Protein AF-A0A9E1H6M5-F1 (afdb_monomer_lite)

Foldseek 3Di:
DVVLVVVLVVVLVVLVVLCVVCVVVLVVLLCCLVVLLVVLLVVLCVLQQDDAFEEEEEDDPPCPPVVVVVVVVCVDPLNVLQHDYDYDHPVVRVVCVVVVVGQKYWYDDPCNVVCVVVVHDDDTDMDGDPDRDLSSQLVVLLVVLVVLLVVLLVVLLVVQVVVCVVVVDPDDSVNSNCVSSVVSVVCVVCLVLLADEDADALQPPDDSVLLSLLLSLLLSLLLCLLSLLVLLADDDPVVVVVCVVVVCALLSSLVSQLVSQLVVSLVSSVVSLVVVQVVCVVVVPVRFDDDPLLNVLSSLLSSLSSLLSLLQSLLLNHSVSSSLSSVLLSLLLSLLQCSSPRLLQADPVSSVVNCPRPVNLSSVSSSCSTPPPDDPVSSVVSVVSSVVSSVNSSVSNVVVVVVVVVVVVVPPDDDDDDDDDDDDVVVVVVVVVVVVVCVVPVSNVSNVVSVVVVVVRVVSGDRQGSQAQEEEEEDDPDPLSVQLVVLLCPDDGSHHYDYDPDPVVNQSCQNSNVHLWYKYADPCLNVCLVVVNSRNGMYIYHYSSRSSSSSVSSSSSSSSSSSSSVVVD

Secondary structure (DSSP, 8-state):
-HHHHHHHHHHHHHHHHHHHHHHHHHHHHHHHHHHHHHHHHHHHHHHT-PPPEEEEEE--TT-HHHHHHHHHHHTSHHHHTTEEEEE--HHHHHHHHHHTS-SEEEEPPTTHHHHHHTT--PPPEEE--TT--HHHHHHHHHHHHHHHHHHHHHHHHHHHHHHHHHTT-SS-HHHHHHHHHHHHHHHHHHGGGGEEEEE--TTTT--HHHHHHHHHHHHHHHHHGGGGGGGG----HHHHHHHHHTT--HHHHHHHHHHHHHHHHHHHHHHHHHHHHHHHHHTT-TT----STHHHHHHHHHHHHHHHHHHHHHHH-SHHHHHHHHHHHHHHHHHHTTTTTTGGGS-HHHHHHHTTSHHHHHHHHHHHHHHT---HHHHHHHHHHHHHHHHHHHHHHHHHHHHHHHHHHHTT-----------TTHHHHHHHHHHHHHHHSHHHHHHHHHHHHHHHHHTT--PPPTT--EEEEE---SHHHHHHHHHHHHS--SSEEEEES-HHHHHHHHHTTSSSEEEEE-TTHHHHHHTT--TT-EEEEE-TT--SHHHHHHHHHHHHHHHHHHHH-

Radius of gyration: 33.72 Å; chains: 1; bounding box: 89×53×101 Å

Structure (mmCIF, N/CA/C/O backbone):
data_AF-A0A9E1H6M5-F1
#
_entry.id   AF-A0A9E1H6M5-F1
#
loop_
_atom_site.group_PDB
_atom_site.id
_atom_site.type_symbol
_atom_site.label_atom_id
_atom_site.label_alt_id
_atom_site.label_comp_id
_atom_site.label_asym_id
_atom_site.label_entity_id
_atom_site.label_seq_id
_atom_site.pdbx_PDB_ins_code
_atom_site.Cartn_x
_atom_site.Cartn_y
_atom_site.Cartn_z
_atom_site.occupancy
_atom_site.B_iso_or_equiv
_atom_site.auth_seq_id
_atom_site.auth_comp_id
_atom_site.auth_asym_id
_atom_site.auth_atom_id
_atom_site.pdbx_PDB_model_num
ATOM 1 N N . MET A 1 1 ? -10.851 9.574 50.448 1.00 60.56 1 MET A N 1
ATOM 2 C CA . MET A 1 1 ? -9.852 8.697 49.785 1.00 60.56 1 MET A CA 1
ATOM 3 C C . MET A 1 1 ? -10.105 7.199 49.999 1.00 60.56 1 MET A C 1
ATOM 5 O O . MET A 1 1 ? -10.177 6.474 49.017 1.00 60.56 1 MET A O 1
ATOM 9 N N . ARG A 1 2 ? -10.326 6.718 51.238 1.00 72.69 2 ARG A N 1
ATOM 10 C CA . ARG A 1 2 ? -10.540 5.278 51.533 1.00 72.69 2 ARG A CA 1
ATOM 11 C C . ARG A 1 2 ? -11.713 4.624 50.778 1.00 72.69 2 ARG A C 1
ATOM 13 O O . ARG A 1 2 ? -11.566 3.509 50.296 1.00 72.69 2 ARG A O 1
ATOM 20 N N . PHE A 1 3 ? -12.852 5.309 50.634 1.00 72.62 3 PHE A N 1
ATOM 21 C CA . PHE A 1 3 ? -14.009 4.775 49.893 1.00 72.62 3 PHE A CA 1
ATOM 22 C C . PHE A 1 3 ? -13.769 4.666 48.382 1.00 72.62 3 PHE A C 1
ATOM 24 O O . PHE A 1 3 ? -14.147 3.664 47.788 1.00 72.62 3 PHE A O 1
ATOM 31 N N . PHE A 1 4 ? -13.083 5.641 47.780 1.00 71.31 4 PHE A N 1
ATOM 32 C CA . PHE A 1 4 ? -12.702 5.608 46.363 1.00 71.31 4 PHE A CA 1
ATOM 33 C C . PHE A 1 4 ? -11.785 4.415 46.055 1.00 71.31 4 PHE A C 1
ATOM 35 O O . PHE A 1 4 ? -12.066 3.648 45.143 1.00 71.31 4 PHE A O 1
ATOM 42 N N . LEU A 1 5 ? -10.751 4.196 46.878 1.00 73.00 5 LEU A N 1
ATOM 43 C CA . LEU A 1 5 ? -9.842 3.049 46.738 1.00 73.00 5 LEU A CA 1
ATOM 44 C C . LEU A 1 5 ? -10.560 1.705 46.940 1.00 73.00 5 LEU A C 1
ATOM 46 O O . LEU A 1 5 ? -10.288 0.742 46.226 1.00 73.00 5 LEU A O 1
ATOM 50 N N . ARG A 1 6 ? -11.516 1.632 47.877 1.00 78.69 6 ARG A N 1
ATOM 51 C CA . ARG A 1 6 ? -12.353 0.434 48.067 1.00 78.69 6 ARG A CA 1
ATOM 52 C C . ARG A 1 6 ? -13.262 0.174 46.868 1.00 78.69 6 ARG A C 1
ATOM 54 O O . ARG A 1 6 ? -13.370 -0.971 46.445 1.00 78.69 6 ARG A O 1
ATOM 61 N N . TYR A 1 7 ? -13.887 1.211 46.315 1.00 77.31 7 TYR A N 1
ATOM 62 C CA . TYR A 1 7 ? -14.726 1.089 45.124 1.00 77.31 7 TYR A CA 1
ATOM 63 C C . TYR A 1 7 ? -13.909 0.640 43.906 1.00 77.31 7 TYR A C 1
ATOM 65 O O . TYR A 1 7 ? -14.290 -0.318 43.239 1.00 77.31 7 TYR A O 1
ATOM 73 N N . LEU A 1 8 ? -12.732 1.239 43.696 1.00 77.69 8 LEU A N 1
ATOM 74 C CA . LEU A 1 8 ? -11.779 0.832 42.662 1.00 77.69 8 LEU A CA 1
ATOM 75 C C . LEU A 1 8 ? -11.364 -0.640 42.816 1.00 77.69 8 LEU A C 1
ATOM 77 O O . LEU A 1 8 ? -11.369 -1.385 41.843 1.00 77.69 8 LEU A O 1
ATOM 81 N N . SER A 1 9 ? -11.060 -1.091 44.038 1.00 75.94 9 SER A N 1
ATOM 82 C CA . SER A 1 9 ? -10.726 -2.497 44.306 1.00 75.94 9 SER A CA 1
ATOM 83 C C . SER A 1 9 ? -11.896 -3.446 44.009 1.00 75.94 9 SER A C 1
ATOM 85 O O . SER A 1 9 ? -11.689 -4.532 43.468 1.00 75.94 9 SER A O 1
ATOM 87 N N . LEU A 1 10 ? -13.133 -3.046 44.324 1.00 80.81 10 LEU A N 1
ATOM 88 C CA . LEU A 1 10 ? -14.331 -3.841 44.038 1.00 80.81 10 LEU A CA 1
ATOM 89 C C . LEU A 1 10 ? -14.599 -3.962 42.536 1.00 80.81 10 LEU A C 1
ATOM 91 O O . LEU A 1 10 ? -14.843 -5.069 42.054 1.00 80.81 10 LEU A O 1
ATOM 95 N N . GLU A 1 11 ? -14.542 -2.857 41.792 1.00 79.25 11 GLU A N 1
ATOM 96 C CA . GLU A 1 11 ? -14.683 -2.907 40.335 1.00 79.25 11 GLU A CA 1
ATOM 97 C C . GLU A 1 11 ? -13.509 -3.637 39.671 1.00 79.25 11 GLU A C 1
ATOM 99 O O . GLU A 1 11 ? -13.732 -4.436 38.764 1.00 79.25 11 GLU A O 1
ATOM 104 N N . GLY A 1 12 ? -12.286 -3.487 40.186 1.00 75.94 12 GLY A N 1
ATOM 105 C CA . GLY A 1 12 ? -11.119 -4.251 39.743 1.00 75.94 12 GLY A CA 1
ATOM 106 C C . GLY A 1 12 ? -11.294 -5.763 39.918 1.00 75.94 12 GLY A C 1
ATOM 107 O O . GLY A 1 12 ? -11.023 -6.529 38.995 1.00 75.94 12 GLY A O 1
ATOM 108 N N . LYS A 1 13 ? -11.840 -6.216 41.056 1.00 81.38 13 LYS A N 1
ATOM 109 C CA . LYS A 1 13 ? -12.172 -7.639 41.266 1.00 81.38 13 LYS A CA 1
ATOM 110 C C . LYS A 1 13 ? -13.227 -8.136 40.278 1.00 81.38 13 LYS A C 1
ATOM 112 O O . LYS A 1 13 ? -13.085 -9.233 39.739 1.00 81.38 13 LYS A O 1
ATOM 117 N N . LYS A 1 14 ? -14.270 -7.340 40.015 1.00 78.94 14 LYS A N 1
ATOM 118 C CA . LYS A 1 14 ? -15.280 -7.668 38.993 1.00 78.94 14 LYS A CA 1
ATOM 119 C C . LYS A 1 14 ? -14.649 -7.766 37.603 1.00 78.94 14 LYS A C 1
ATOM 121 O O . LYS A 1 14 ? -14.953 -8.714 36.884 1.00 78.94 14 LYS A O 1
ATOM 126 N N . SER A 1 15 ? -13.742 -6.844 37.274 1.00 78.00 15 SER A N 1
ATOM 127 C CA . SER A 1 15 ? -12.991 -6.840 36.018 1.00 78.00 15 SER A CA 1
ATOM 128 C C . SER A 1 15 ? -12.157 -8.099 35.842 1.00 78.00 15 SER A C 1
ATOM 130 O O . SER A 1 15 ? -12.244 -8.743 34.803 1.00 78.00 15 SER A O 1
ATOM 132 N N . LEU A 1 16 ? -11.451 -8.541 36.885 1.00 77.75 16 LEU A N 1
ATOM 133 C CA . LEU A 1 16 ? -10.647 -9.763 36.837 1.00 77.75 16 LEU A CA 1
ATOM 134 C C . LEU A 1 16 ? -11.504 -11.020 36.596 1.00 77.75 16 LEU A C 1
ATOM 136 O O . LEU A 1 16 ? -11.153 -11.885 35.793 1.00 77.75 16 LEU A O 1
ATOM 140 N N . ILE A 1 17 ? -12.660 -11.115 37.261 1.00 80.12 17 ILE A N 1
ATOM 141 C CA . ILE A 1 17 ? -13.601 -12.232 37.074 1.00 80.12 17 ILE A CA 1
ATOM 142 C C . ILE A 1 17 ? -14.185 -12.213 35.655 1.00 80.12 17 ILE A C 1
ATOM 144 O O . ILE A 1 17 ? -14.297 -13.263 35.018 1.00 80.12 17 ILE A O 1
ATOM 148 N N . ALA A 1 18 ? -14.555 -11.032 35.156 1.00 74.69 18 ALA A N 1
ATOM 149 C CA . ALA A 1 18 ? -15.047 -10.854 33.795 1.00 74.69 18 ALA A CA 1
ATOM 150 C C . ALA A 1 18 ? -13.973 -11.205 32.753 1.00 74.69 18 ALA A C 1
ATOM 152 O O . ALA A 1 18 ? -14.265 -11.962 31.829 1.00 74.69 18 ALA A O 1
ATOM 153 N N . ALA A 1 19 ? -12.731 -10.753 32.941 1.00 70.38 19 ALA A N 1
ATOM 154 C CA . ALA A 1 19 ? -11.597 -11.068 32.075 1.00 70.38 19 ALA A CA 1
ATOM 155 C C . ALA A 1 19 ? -11.362 -12.582 31.987 1.00 70.38 19 ALA A C 1
ATOM 157 O O . ALA A 1 19 ? -11.273 -13.126 30.888 1.00 70.38 19 ALA A O 1
ATOM 158 N N . ARG A 1 20 ? -11.393 -13.295 33.124 1.00 77.25 20 ARG A N 1
ATOM 159 C CA . ARG A 1 20 ? -11.289 -14.764 33.147 1.00 77.25 20 ARG A CA 1
ATOM 160 C C . ARG A 1 20 ? -12.402 -15.437 32.338 1.00 77.25 20 ARG A C 1
ATOM 162 O O . ARG A 1 20 ? -12.125 -16.347 31.564 1.00 77.25 20 ARG A O 1
ATOM 169 N N . LYS A 1 21 ? -13.655 -14.993 32.491 1.00 76.38 21 LYS A N 1
ATOM 170 C CA . LYS A 1 21 ? -14.800 -15.527 31.724 1.00 76.38 21 LYS A CA 1
ATOM 171 C C . LYS A 1 21 ? -14.740 -15.169 30.237 1.00 76.38 21 LYS A C 1
ATOM 173 O O . LYS A 1 21 ? -15.342 -15.858 29.421 1.00 76.38 21 LYS A O 1
ATOM 178 N N . SER A 1 22 ? -14.031 -14.098 29.893 1.00 73.62 22 SER A N 1
ATOM 179 C CA . SER A 1 22 ? -13.910 -13.588 28.530 1.00 73.62 22 SER A CA 1
ATOM 180 C C . SER A 1 22 ? -12.664 -14.078 27.789 1.00 73.62 22 SER A C 1
ATOM 182 O O . SER A 1 22 ? -12.516 -13.750 26.615 1.00 73.62 22 SER A O 1
ATOM 184 N N . MET A 1 23 ? -11.792 -14.881 28.417 1.00 73.88 23 MET A N 1
ATOM 185 C CA . MET A 1 23 ? -10.563 -15.373 27.776 1.00 73.88 23 MET A CA 1
ATOM 186 C C . MET A 1 23 ? -10.833 -16.160 26.491 1.00 73.88 23 MET A C 1
ATOM 188 O O . MET A 1 23 ? -10.156 -15.938 25.496 1.00 73.88 23 MET A O 1
ATOM 192 N N . VAL A 1 24 ? -11.857 -17.019 26.471 1.00 74.75 24 VAL A N 1
ATOM 193 C CA . VAL A 1 24 ? -12.219 -17.772 25.255 1.00 74.75 24 VAL A CA 1
ATOM 194 C C . VAL A 1 24 ? -12.624 -16.819 24.127 1.00 74.75 24 VAL A C 1
ATOM 196 O O . VAL A 1 24 ? -12.161 -16.964 23.002 1.00 74.75 24 VAL A O 1
ATOM 199 N N . LYS A 1 25 ? -13.429 -15.792 24.436 1.00 74.69 25 LYS A N 1
ATOM 200 C CA . LYS A 1 25 ? -13.833 -14.771 23.456 1.00 74.69 25 LYS A CA 1
ATOM 201 C C . LYS A 1 25 ? -12.631 -13.989 22.936 1.00 74.69 25 LYS A C 1
ATOM 203 O O . LYS A 1 25 ? -12.571 -13.696 21.752 1.00 74.69 25 LYS A O 1
ATOM 208 N N . PHE A 1 26 ? -11.680 -13.679 23.815 1.00 75.50 26 PHE A N 1
ATOM 209 C CA . PHE A 1 26 ? -10.448 -12.987 23.458 1.00 75.50 26 PHE A CA 1
ATOM 210 C C . PHE A 1 26 ? -9.579 -13.814 22.502 1.00 75.50 26 PHE A C 1
ATOM 212 O O . PHE A 1 26 ? -9.146 -13.282 21.488 1.00 75.50 26 PHE A O 1
ATOM 219 N N . ILE A 1 27 ? -9.384 -15.111 22.771 1.00 78.75 27 ILE A N 1
ATOM 220 C CA . ILE A 1 27 ? -8.611 -16.002 21.889 1.00 78.75 27 ILE A CA 1
ATOM 221 C C . ILE A 1 27 ? -9.279 -16.116 20.514 1.00 78.75 27 ILE A C 1
ATOM 223 O O . ILE A 1 27 ? -8.610 -15.957 19.499 1.00 78.75 27 ILE A O 1
ATOM 227 N N . VAL A 1 28 ? -10.599 -16.329 20.469 1.00 79.38 28 VAL A N 1
ATOM 228 C CA . VAL A 1 28 ? -11.348 -16.404 19.201 1.00 79.38 28 VAL A CA 1
ATOM 229 C C . VAL A 1 28 ? -11.236 -15.095 18.416 1.00 79.38 28 VAL A C 1
ATOM 231 O O . VAL A 1 28 ? -10.998 -15.115 17.215 1.00 79.38 28 VAL A O 1
ATOM 234 N N . MET A 1 29 ? -11.360 -13.953 19.091 1.00 79.56 29 MET A N 1
ATOM 235 C CA . MET A 1 29 ? -11.226 -12.633 18.473 1.00 79.56 29 MET A CA 1
ATOM 236 C C . MET A 1 29 ? -9.814 -12.386 17.932 1.00 79.56 29 MET A C 1
ATOM 238 O O . MET A 1 29 ? -9.673 -11.866 16.831 1.00 79.56 29 MET A O 1
ATOM 242 N N . LEU A 1 30 ? -8.778 -12.796 18.668 1.00 80.06 30 LEU A N 1
ATOM 243 C CA . LEU A 1 30 ? -7.389 -12.701 18.224 1.00 80.06 30 LEU A CA 1
ATOM 244 C C . LEU A 1 30 ? -7.149 -13.565 16.981 1.00 80.06 30 LEU A C 1
ATOM 246 O O . LEU A 1 30 ? -6.558 -13.079 16.024 1.00 80.06 30 LEU A O 1
ATOM 250 N N . LEU A 1 31 ? -7.661 -14.800 16.959 1.00 80.81 31 LEU A N 1
ATOM 251 C CA . LEU A 1 31 ? -7.566 -15.685 15.793 1.00 80.81 31 LEU A CA 1
ATOM 252 C C . LEU A 1 31 ? -8.308 -15.128 14.573 1.00 80.81 31 LEU A C 1
ATOM 254 O O . LEU A 1 31 ? -7.786 -15.210 13.467 1.00 80.81 31 LEU A O 1
ATOM 258 N N . LEU A 1 32 ? -9.491 -14.533 14.761 1.00 80.69 32 LEU A N 1
ATOM 259 C CA . LEU A 1 32 ? -10.241 -13.904 13.669 1.00 80.69 32 LEU A CA 1
ATOM 260 C C . LEU A 1 32 ? -9.513 -12.687 13.095 1.00 80.69 32 LEU A C 1
ATOM 262 O O . LEU A 1 32 ? -9.475 -12.530 11.880 1.00 80.69 32 LEU A O 1
ATOM 266 N N . ILE A 1 33 ? -8.926 -11.842 13.946 1.00 80.88 33 ILE A N 1
ATOM 267 C CA . ILE A 1 33 ? -8.184 -10.659 13.491 1.00 80.88 33 ILE A CA 1
ATOM 268 C C . ILE A 1 33 ? -6.882 -11.080 12.812 1.00 80.88 33 ILE A C 1
ATOM 270 O O . ILE A 1 33 ? -6.609 -10.591 11.725 1.00 80.88 33 ILE A O 1
ATOM 274 N N . ALA A 1 34 ? -6.130 -12.020 13.394 1.00 75.00 34 ALA A N 1
ATOM 275 C CA . ALA A 1 34 ? -4.899 -12.538 12.800 1.00 75.00 34 ALA A CA 1
ATOM 276 C C . ALA A 1 34 ? -5.159 -13.256 11.465 1.00 75.00 34 ALA A C 1
ATOM 278 O O . ALA A 1 34 ? -4.442 -13.035 10.493 1.00 75.00 34 ALA A O 1
ATOM 279 N N . GLY A 1 35 ? -6.206 -14.084 11.399 1.00 75.44 35 GLY A N 1
ATOM 280 C CA . GLY A 1 35 ? -6.628 -14.750 10.167 1.00 75.44 35 GLY A CA 1
ATOM 281 C C . GLY A 1 35 ? -7.135 -13.763 9.117 1.00 75.44 35 GLY A C 1
ATOM 282 O O . GLY A 1 35 ? -6.774 -13.879 7.952 1.00 75.44 35 GLY A O 1
ATOM 283 N N . GLY A 1 36 ? -7.909 -12.754 9.527 1.00 75.56 36 GLY A N 1
ATOM 284 C CA . GLY A 1 36 ? -8.397 -11.694 8.646 1.00 75.56 36 GLY A CA 1
ATOM 285 C C . GLY A 1 36 ? -7.271 -10.823 8.088 1.00 75.56 36 GLY A C 1
ATOM 286 O O . GLY A 1 36 ? -7.230 -10.590 6.886 1.00 75.56 36 GLY A O 1
ATOM 287 N N . SER A 1 37 ? -6.321 -10.395 8.926 1.00 70.31 37 SER A N 1
ATOM 288 C CA . SER A 1 37 ? -5.156 -9.622 8.479 1.00 70.31 37 SER A CA 1
ATOM 289 C C . SER A 1 37 ? -4.251 -10.435 7.561 1.00 70.31 37 SER A C 1
ATOM 291 O O . SER A 1 37 ? -3.757 -9.899 6.577 1.00 70.31 37 SER A O 1
ATOM 293 N N . LEU A 1 38 ? -4.059 -11.729 7.847 1.00 74.06 38 LEU A N 1
ATOM 294 C CA . LEU A 1 38 ? -3.294 -12.617 6.974 1.00 74.06 38 LEU A CA 1
ATOM 295 C C . LEU A 1 38 ? -3.995 -12.782 5.622 1.00 74.06 38 LEU A C 1
ATOM 297 O O . LEU A 1 38 ? -3.350 -12.634 4.595 1.00 74.06 38 LEU A O 1
ATOM 301 N N . ALA A 1 39 ? -5.308 -13.030 5.612 1.00 74.56 39 ALA A N 1
ATOM 302 C CA . ALA A 1 39 ? -6.079 -13.173 4.380 1.00 74.56 39 ALA A CA 1
ATOM 303 C C . ALA A 1 39 ? -6.022 -11.902 3.520 1.00 74.56 39 ALA A C 1
ATOM 305 O O . ALA A 1 39 ? -5.726 -11.987 2.334 1.00 74.56 39 ALA A O 1
ATOM 306 N N . VAL A 1 40 ? -6.231 -10.721 4.116 1.00 70.75 40 VAL A N 1
ATOM 307 C CA . VAL A 1 40 ? -6.118 -9.439 3.399 1.00 70.75 40 VAL A CA 1
ATOM 308 C C . VAL A 1 40 ? -4.689 -9.207 2.910 1.00 70.75 40 VAL A C 1
ATOM 310 O O . VAL A 1 40 ? -4.505 -8.808 1.767 1.00 70.75 40 VAL A O 1
ATOM 313 N N . SER A 1 41 ? -3.674 -9.504 3.726 1.00 66.19 41 SER A N 1
ATOM 314 C CA . SER A 1 41 ? -2.271 -9.387 3.317 1.00 66.19 41 SER A CA 1
ATOM 315 C C . SER A 1 41 ? -1.909 -10.339 2.178 1.00 66.19 41 SER A C 1
ATOM 317 O O . SER A 1 41 ? -1.079 -9.967 1.357 1.00 66.19 41 SER A O 1
ATOM 319 N N . LEU A 1 42 ? -2.490 -11.541 2.123 1.00 68.75 42 LEU A N 1
ATOM 320 C CA . LEU A 1 42 ? -2.283 -12.487 1.024 1.00 68.75 42 LEU A CA 1
ATOM 321 C C . LEU A 1 42 ? -2.977 -12.001 -0.247 1.00 68.75 42 LEU A C 1
ATOM 323 O O . LEU A 1 42 ? -2.323 -11.911 -1.272 1.00 68.75 42 LEU A O 1
ATOM 327 N N . VAL A 1 43 ? -4.241 -11.573 -0.164 1.00 68.88 43 VAL A N 1
ATOM 328 C CA . VAL A 1 43 ? -4.960 -11.008 -1.322 1.00 68.88 43 VAL A CA 1
ATOM 329 C C . VAL A 1 43 ? -4.254 -9.763 -1.862 1.00 68.88 43 VAL A C 1
ATOM 331 O O . VAL A 1 43 ? -4.117 -9.609 -3.067 1.00 68.88 43 VAL A O 1
ATOM 334 N N . MET A 1 44 ? -3.762 -8.886 -0.985 1.00 65.81 44 MET A N 1
ATOM 335 C CA . MET A 1 44 ? -3.010 -7.692 -1.390 1.00 65.81 44 MET A CA 1
ATOM 336 C C . MET A 1 44 ? -1.630 -8.031 -1.953 1.00 65.81 44 MET A C 1
ATOM 338 O O . MET A 1 44 ? -1.133 -7.310 -2.813 1.00 65.81 44 MET A O 1
ATOM 342 N N . ARG A 1 45 ? -1.011 -9.122 -1.488 1.00 62.12 45 ARG A N 1
ATOM 343 C CA . ARG A 1 45 ? 0.234 -9.632 -2.063 1.00 62.12 45 ARG A CA 1
ATOM 344 C C . ARG A 1 45 ? -0.016 -10.201 -3.454 1.00 62.12 45 ARG A C 1
ATOM 346 O O . ARG A 1 45 ? 0.710 -9.840 -4.363 1.00 62.12 45 ARG A O 1
ATOM 353 N N . ASP A 1 46 ? -1.051 -11.012 -3.635 1.00 60.25 46 ASP A N 1
ATOM 354 C CA . ASP A 1 46 ? -1.396 -11.584 -4.940 1.00 60.25 46 ASP A CA 1
ATOM 355 C C . ASP A 1 46 ? -1.830 -10.495 -5.935 1.00 60.25 46 ASP A C 1
ATOM 357 O O . ASP A 1 46 ? -1.496 -10.567 -7.112 1.00 60.25 46 ASP A O 1
ATOM 361 N N . ALA A 1 47 ? -2.495 -9.434 -5.464 1.00 55.59 47 ALA A N 1
ATOM 362 C CA . ALA A 1 47 ? -2.830 -8.266 -6.283 1.00 55.59 47 ALA A CA 1
ATOM 363 C C . ALA A 1 47 ? -1.609 -7.398 -6.657 1.00 55.59 47 ALA A C 1
ATOM 365 O O . ALA A 1 47 ? -1.675 -6.646 -7.625 1.00 55.59 47 ALA A O 1
ATOM 366 N N . GLY A 1 48 ? -0.516 -7.473 -5.888 1.00 50.44 48 GLY A N 1
ATOM 367 C CA . GLY A 1 48 ? 0.691 -6.654 -6.051 1.00 50.44 48 GLY A CA 1
ATOM 368 C C . GLY A 1 48 ? 1.945 -7.428 -6.463 1.00 50.44 48 GLY A C 1
ATOM 369 O O . GLY A 1 48 ? 3.029 -6.854 -6.435 1.00 50.44 48 GLY A O 1
ATOM 370 N N . VAL A 1 49 ? 1.839 -8.717 -6.798 1.00 53.25 49 VAL A N 1
ATOM 371 C CA . VAL A 1 49 ? 2.962 -9.540 -7.267 1.00 53.25 49 VAL A CA 1
ATOM 372 C C . VAL A 1 49 ? 2.670 -9.980 -8.691 1.00 53.25 49 VAL A C 1
ATOM 374 O O . VAL A 1 49 ? 1.799 -10.807 -8.943 1.00 53.25 49 VAL A O 1
ATOM 377 N N . PHE A 1 50 ? 3.435 -9.434 -9.627 1.00 58.75 50 PHE A N 1
ATOM 378 C CA . PHE A 1 50 ? 3.487 -9.951 -10.983 1.00 58.75 50 PHE A CA 1
ATOM 379 C C . PHE A 1 50 ? 4.229 -11.280 -10.965 1.00 58.75 50 PHE A C 1
ATOM 381 O O . PHE A 1 50 ? 5.321 -11.388 -10.405 1.00 58.75 50 PHE A O 1
ATOM 388 N N . GLN A 1 51 ? 3.595 -12.308 -11.519 1.00 64.56 51 GLN A N 1
ATOM 389 C CA . GLN A 1 51 ? 4.231 -13.606 -11.678 1.00 64.56 51 GLN A CA 1
ATOM 390 C C . GLN A 1 51 ? 5.229 -13.489 -12.825 1.00 64.56 51 GLN A C 1
ATOM 392 O O . GLN A 1 51 ? 4.843 -13.169 -13.949 1.00 64.56 51 GLN A O 1
ATOM 397 N N . THR A 1 52 ? 6.506 -13.699 -12.523 1.00 71.94 52 THR A N 1
ATOM 398 C CA . THR A 1 52 ? 7.572 -13.659 -13.522 1.00 71.94 52 THR A CA 1
ATOM 399 C C . THR A 1 52 ? 7.336 -14.732 -14.575 1.00 71.94 52 THR A C 1
ATOM 401 O O . THR A 1 52 ? 7.051 -15.871 -14.216 1.00 71.94 52 THR A O 1
ATOM 404 N N . ALA A 1 53 ? 7.470 -14.369 -15.848 1.00 79.38 53 ALA A N 1
ATOM 405 C CA . ALA A 1 53 ? 7.380 -15.314 -16.951 1.00 79.38 53 ALA A CA 1
ATOM 406 C C . ALA A 1 53 ? 8.592 -16.261 -16.950 1.00 79.38 53 ALA A C 1
ATOM 408 O O . ALA A 1 53 ? 9.731 -15.806 -16.823 1.00 79.38 53 ALA A O 1
ATOM 409 N N . GLU A 1 54 ? 8.369 -17.559 -17.109 1.00 84.62 54 GLU A N 1
ATOM 410 C CA . GLU A 1 54 ? 9.434 -18.552 -17.265 1.00 84.62 54 GLU A CA 1
ATOM 411 C C . GLU A 1 54 ? 9.815 -18.662 -18.740 1.00 84.62 54 GLU A C 1
ATOM 413 O O . GLU A 1 54 ? 8.996 -19.025 -19.582 1.00 84.62 54 GLU A O 1
ATOM 418 N N . ILE A 1 55 ? 11.055 -18.321 -19.081 1.00 85.94 55 ILE A N 1
ATOM 419 C CA . ILE A 1 55 ? 11.474 -18.185 -20.478 1.00 85.94 55 ILE A CA 1
ATOM 420 C C . ILE A 1 55 ? 12.622 -19.130 -20.773 1.00 85.94 55 ILE A C 1
ATOM 422 O O . ILE A 1 55 ? 13.687 -19.047 -20.159 1.00 85.94 55 ILE A O 1
ATOM 426 N N . GLY A 1 56 ? 12.409 -20.006 -21.751 1.00 86.75 56 GLY A N 1
ATOM 427 C CA . GLY A 1 56 ? 13.450 -20.868 -22.291 1.00 86.75 56 GLY A CA 1
ATOM 428 C C . GLY A 1 56 ? 14.379 -20.066 -23.189 1.00 86.75 56 GLY A C 1
ATOM 429 O O . GLY A 1 56 ? 13.921 -19.453 -24.148 1.00 86.75 56 GLY A O 1
ATOM 430 N N . VAL A 1 57 ? 15.676 -20.073 -22.912 1.00 86.00 57 VAL A N 1
ATOM 431 C CA . VAL A 1 57 ? 16.692 -19.470 -23.777 1.00 86.00 57 VAL A CA 1
ATOM 432 C C . VAL A 1 57 ? 17.531 -20.586 -24.379 1.00 86.00 57 VAL A C 1
ATOM 434 O O . VAL A 1 57 ? 18.238 -21.296 -23.663 1.00 86.00 57 VAL A O 1
ATOM 437 N N . VAL A 1 58 ? 17.457 -20.723 -25.699 1.00 85.38 58 VAL A N 1
ATOM 438 C CA . VAL A 1 58 ? 18.231 -21.697 -26.467 1.00 85.38 58 VAL A CA 1
ATOM 439 C C . VAL A 1 58 ? 19.459 -20.984 -27.023 1.00 85.38 58 VAL A C 1
ATOM 441 O O . VAL A 1 58 ? 19.333 -20.093 -27.867 1.00 85.38 58 VAL A O 1
ATOM 444 N N . ILE A 1 59 ? 20.637 -21.356 -26.515 1.00 77.94 59 ILE A N 1
ATOM 445 C CA . ILE A 1 59 ? 21.941 -20.848 -26.963 1.00 77.94 59 ILE A CA 1
ATOM 446 C C . ILE A 1 59 ? 22.705 -22.013 -27.607 1.00 77.94 59 ILE A C 1
ATOM 448 O O . ILE A 1 59 ? 22.808 -23.059 -26.964 1.00 77.94 59 ILE A O 1
ATOM 452 N N . PRO A 1 60 ? 23.262 -21.854 -28.822 1.00 73.31 60 PRO A N 1
ATOM 453 C CA . PRO A 1 60 ? 24.129 -22.860 -29.439 1.00 73.31 60 PRO A CA 1
ATOM 454 C C . PRO A 1 60 ? 25.332 -23.232 -28.547 1.00 73.31 60 PRO A C 1
ATOM 456 O O . PRO A 1 60 ? 25.915 -22.369 -27.887 1.00 73.31 60 PRO A O 1
ATOM 459 N N . GLU A 1 61 ? 25.722 -24.513 -28.525 1.00 61.38 61 GLU A N 1
ATOM 460 C CA . GLU A 1 61 ? 26.703 -25.060 -27.564 1.00 61.38 61 GLU A CA 1
ATOM 461 C C . GLU A 1 61 ? 28.122 -24.454 -27.665 1.00 61.38 61 GLU A C 1
ATOM 463 O O . GLU A 1 61 ? 28.852 -24.449 -26.670 1.00 61.38 61 GLU A O 1
ATOM 468 N N . ASP A 1 62 ? 28.504 -23.887 -28.815 1.00 61.16 62 ASP A N 1
ATOM 469 C CA . ASP A 1 62 ? 29.870 -23.411 -29.092 1.00 61.16 62 ASP A CA 1
ATOM 470 C C . ASP A 1 62 ? 30.159 -21.951 -28.661 1.00 61.16 62 ASP A C 1
ATOM 472 O O . ASP A 1 62 ? 31.279 -21.463 -28.826 1.00 61.16 62 ASP A O 1
ATOM 476 N N . GLU A 1 63 ? 29.211 -21.244 -28.029 1.00 64.56 63 GLU A N 1
ATOM 477 C CA . GLU A 1 63 ? 29.368 -19.820 -27.675 1.00 64.56 63 GLU A CA 1
ATOM 478 C C . GLU A 1 63 ? 29.407 -19.542 -26.155 1.00 64.56 63 GLU A C 1
ATOM 480 O O . GLU A 1 63 ? 28.489 -18.982 -25.543 1.00 64.56 63 GLU A O 1
ATOM 485 N N . ALA A 1 64 ? 30.534 -19.867 -25.509 1.00 61.66 64 ALA A N 1
ATOM 486 C CA . ALA A 1 64 ? 30.735 -19.616 -24.073 1.00 61.66 64 ALA A CA 1
ATOM 487 C C . ALA A 1 64 ? 30.618 -18.125 -23.668 1.00 61.66 64 ALA A C 1
ATOM 489 O O . ALA A 1 64 ? 30.232 -17.820 -22.536 1.00 61.66 64 ALA A O 1
ATOM 490 N N . GLN A 1 65 ? 30.934 -17.193 -24.577 1.00 58.22 65 GLN A N 1
ATOM 491 C CA . GLN A 1 65 ? 30.813 -15.746 -24.348 1.00 58.22 65 GLN A CA 1
ATOM 492 C C . GLN A 1 65 ? 29.344 -15.290 -24.329 1.00 58.22 65 GLN A C 1
ATOM 494 O O . GLN A 1 65 ? 28.947 -14.534 -23.440 1.00 58.22 65 GLN A O 1
ATOM 499 N N . THR A 1 66 ? 28.511 -15.836 -25.216 1.00 64.12 66 THR A N 1
ATOM 500 C CA . THR A 1 66 ? 27.070 -15.550 -25.309 1.00 64.12 66 THR A CA 1
ATOM 501 C C . THR A 1 66 ? 26.332 -15.960 -24.037 1.00 64.12 66 THR A C 1
ATOM 503 O O . THR A 1 66 ? 25.485 -15.221 -23.531 1.00 64.12 66 THR A O 1
ATOM 506 N N . LYS A 1 67 ? 26.737 -17.077 -23.420 1.00 65.62 67 LYS A N 1
ATOM 507 C CA . LYS A 1 67 ? 26.192 -17.519 -22.127 1.00 65.62 67 LYS A CA 1
ATOM 508 C C . LYS A 1 67 ? 26.491 -16.541 -20.984 1.00 65.62 67 LYS A C 1
ATOM 510 O O . LYS A 1 67 ? 25.642 -16.337 -20.119 1.00 65.62 67 LYS A O 1
ATOM 515 N N . MET A 1 68 ? 27.667 -15.912 -20.976 1.00 58.12 68 MET A N 1
ATOM 516 C CA . MET A 1 68 ? 28.039 -14.919 -19.959 1.00 58.12 68 MET A CA 1
ATOM 517 C C . MET A 1 68 ? 27.237 -13.618 -20.112 1.00 58.12 68 MET A C 1
ATOM 519 O O . MET A 1 68 ? 26.749 -13.074 -19.121 1.00 58.12 68 MET A O 1
ATOM 523 N N . VAL A 1 69 ? 27.058 -13.144 -21.348 1.00 63.16 69 VAL A N 1
ATOM 524 C CA . VAL A 1 69 ? 26.261 -11.943 -21.648 1.00 63.16 69 VAL A CA 1
ATOM 525 C C . VAL A 1 69 ? 24.784 -12.171 -21.319 1.00 63.16 69 VAL A C 1
ATOM 527 O O . VAL A 1 69 ? 24.172 -11.339 -20.651 1.00 63.16 69 VAL A O 1
ATOM 530 N N . ALA A 1 70 ? 24.227 -13.328 -21.682 1.00 67.44 70 ALA A N 1
ATOM 531 C CA . ALA A 1 70 ? 22.854 -13.689 -21.336 1.00 67.44 70 ALA A CA 1
ATOM 532 C C . ALA A 1 70 ? 22.639 -13.748 -19.812 1.00 67.44 70 ALA A C 1
ATOM 534 O O . ALA A 1 70 ? 21.651 -13.218 -19.298 1.00 67.44 70 ALA A O 1
ATOM 535 N N . GLN A 1 71 ? 23.599 -14.300 -19.059 1.00 66.81 71 GLN A N 1
ATOM 536 C CA . GLN A 1 71 ? 23.561 -14.288 -17.593 1.00 66.81 71 GLN A CA 1
ATOM 537 C C . GLN A 1 71 ? 23.603 -12.867 -17.021 1.00 66.81 71 GLN A C 1
ATOM 539 O O . GLN A 1 71 ? 22.875 -12.570 -16.073 1.00 66.81 71 GLN A O 1
ATOM 544 N N . PHE A 1 72 ? 24.397 -11.971 -17.605 1.00 65.06 72 PHE A N 1
ATOM 545 C CA . PHE A 1 72 ? 24.438 -10.569 -17.196 1.00 65.06 72 PHE A CA 1
ATOM 546 C C . PHE A 1 72 ? 23.109 -9.846 -17.470 1.00 65.06 72 PHE A C 1
ATOM 548 O O . PHE A 1 72 ? 22.591 -9.169 -16.584 1.00 65.06 72 PHE A O 1
ATOM 555 N N . ILE A 1 73 ? 22.507 -10.052 -18.646 1.00 68.56 73 ILE A N 1
ATOM 556 C CA . ILE A 1 73 ? 21.192 -9.493 -19.001 1.00 68.56 73 ILE A CA 1
ATOM 557 C C . ILE A 1 73 ? 20.109 -10.025 -18.055 1.00 68.56 73 ILE A C 1
ATOM 559 O O . ILE A 1 73 ? 19.332 -9.247 -17.504 1.00 68.56 73 ILE A O 1
ATOM 563 N N . SER A 1 74 ? 20.119 -11.331 -17.766 1.00 69.62 74 SER A N 1
ATOM 564 C CA . SER A 1 74 ? 19.209 -11.947 -16.787 1.00 69.62 74 SER A CA 1
ATOM 565 C C . SER A 1 74 ? 19.374 -11.380 -15.372 1.00 69.62 74 SER A C 1
ATOM 567 O O . SER A 1 74 ? 18.478 -11.481 -14.538 1.00 69.62 74 SER A O 1
ATOM 569 N N . ALA A 1 75 ? 20.527 -10.768 -15.082 1.00 67.94 75 ALA A N 1
ATOM 570 C CA . ALA A 1 75 ? 20.817 -10.177 -13.790 1.00 67.94 75 ALA A CA 1
ATOM 571 C C . ALA A 1 75 ? 20.301 -8.736 -13.641 1.00 67.94 75 ALA A C 1
ATOM 573 O O . ALA A 1 75 ? 20.332 -8.225 -12.517 1.00 67.94 75 ALA A O 1
ATOM 574 N N . MET A 1 76 ? 19.824 -8.099 -14.716 1.00 68.50 76 MET A N 1
ATOM 575 C CA . MET A 1 76 ? 19.309 -6.727 -14.698 1.00 68.50 76 MET A CA 1
ATOM 576 C C . MET A 1 76 ? 17.945 -6.643 -14.002 1.00 68.50 76 MET A C 1
ATOM 578 O O . MET A 1 76 ? 17.092 -7.509 -14.182 1.00 68.50 76 MET A O 1
ATOM 582 N N . ASP A 1 77 ? 17.706 -5.572 -13.242 1.00 66.94 77 ASP A N 1
ATOM 583 C CA . ASP A 1 77 ? 16.482 -5.417 -12.439 1.00 66.94 77 ASP A CA 1
ATOM 584 C C . ASP A 1 77 ? 15.197 -5.376 -13.294 1.00 66.94 77 ASP A C 1
ATOM 586 O O . ASP A 1 77 ? 14.192 -5.990 -12.923 1.00 66.94 77 ASP A O 1
ATOM 590 N N . SER A 1 78 ? 15.228 -4.729 -14.469 1.00 67.81 78 SER A N 1
ATOM 591 C CA . SER A 1 78 ? 14.098 -4.703 -15.420 1.00 67.81 78 SER A CA 1
ATOM 592 C C . SER A 1 78 ? 13.764 -6.094 -15.982 1.00 67.81 78 SER A C 1
ATOM 594 O O . SER A 1 78 ? 12.615 -6.360 -16.305 1.00 67.81 78 SER A O 1
ATOM 596 N N . VAL A 1 79 ? 14.748 -6.999 -16.070 1.00 73.88 79 VAL A N 1
ATOM 597 C CA . VAL A 1 79 ? 14.561 -8.370 -16.579 1.00 73.88 79 VAL A CA 1
ATOM 598 C C . VAL A 1 79 ? 14.109 -9.295 -15.449 1.00 73.88 79 VAL A C 1
ATOM 600 O O . VAL A 1 79 ? 13.099 -9.979 -15.589 1.00 73.88 79 VAL A O 1
ATOM 603 N N . LYS A 1 80 ? 14.773 -9.239 -14.284 1.00 73.88 80 LYS A N 1
ATOM 604 C CA . LYS A 1 80 ? 14.420 -10.017 -13.079 1.00 73.88 80 LYS A CA 1
ATOM 605 C C . LYS A 1 80 ? 13.009 -9.761 -12.567 1.00 73.88 80 LYS A C 1
ATOM 607 O O . LYS A 1 80 ? 12.405 -10.647 -11.971 1.00 73.88 80 LYS A O 1
ATOM 612 N N . SER A 1 81 ? 12.514 -8.535 -12.724 1.00 69.94 81 SER A N 1
ATOM 613 C CA . SER A 1 81 ? 11.156 -8.177 -12.301 1.00 69.94 81 SER A CA 1
ATOM 614 C C . SER A 1 81 ? 10.074 -8.787 -13.195 1.00 69.94 81 SER A C 1
ATOM 616 O O . SER A 1 81 ? 8.927 -8.875 -12.765 1.00 69.94 81 SER A O 1
ATOM 618 N N . VAL A 1 82 ? 10.433 -9.235 -14.402 1.00 73.62 82 VAL A N 1
ATOM 619 C CA . VAL A 1 82 ? 9.483 -9.658 -15.438 1.00 73.62 82 VAL A CA 1
ATOM 620 C C . VAL A 1 82 ? 9.605 -11.138 -15.763 1.00 73.62 82 VAL A C 1
ATOM 622 O O . VAL A 1 82 ? 8.593 -11.781 -16.021 1.00 73.62 82 VAL A O 1
ATOM 625 N N . CYS A 1 83 ? 10.814 -11.697 -15.761 1.00 77.06 83 CYS A N 1
ATOM 626 C CA . CYS A 1 83 ? 11.045 -13.056 -16.231 1.00 77.06 83 CYS A CA 1
ATOM 627 C C . CYS A 1 83 ? 12.222 -13.750 -15.542 1.00 77.06 83 CYS A C 1
ATOM 629 O O . CYS A 1 83 ? 13.148 -13.116 -15.032 1.00 77.06 83 CYS A O 1
ATOM 631 N N . HIS A 1 84 ? 12.172 -15.078 -15.558 1.00 83.50 84 HIS A N 1
ATOM 632 C CA . HIS A 1 84 ? 13.263 -15.957 -15.178 1.00 83.50 84 HIS A CA 1
ATOM 633 C C . HIS A 1 84 ? 13.724 -16.730 -16.416 1.00 83.50 84 HIS A C 1
ATOM 635 O O . HIS A 1 84 ? 12.919 -17.319 -17.135 1.00 83.50 84 HIS A O 1
ATOM 641 N N . PHE A 1 85 ? 15.030 -16.728 -16.678 1.00 83.44 85 PHE A N 1
ATOM 642 C CA . PHE A 1 85 ? 15.603 -17.441 -17.817 1.00 83.44 85 PHE A CA 1
ATOM 643 C C . PHE A 1 85 ? 16.031 -18.851 -17.423 1.00 83.44 85 PHE A C 1
ATOM 645 O O . PHE A 1 85 ? 16.806 -19.046 -16.484 1.00 83.44 85 PHE A O 1
ATOM 652 N N . GLN A 1 86 ? 15.556 -19.830 -18.183 1.00 84.19 86 GLN A N 1
ATOM 653 C CA . GLN A 1 86 ? 15.990 -21.216 -18.126 1.00 84.19 86 GLN A CA 1
ATOM 654 C C . GLN A 1 86 ? 16.740 -21.534 -19.415 1.00 84.19 86 GLN A C 1
ATOM 656 O O . GLN A 1 86 ? 16.201 -21.396 -20.508 1.00 84.19 86 GLN A O 1
ATOM 661 N N . TYR A 1 87 ? 18.002 -21.931 -19.297 1.00 84.00 87 TYR A N 1
ATOM 662 C CA . TYR A 1 87 ? 18.816 -22.288 -20.456 1.00 84.00 87 TYR A CA 1
ATOM 663 C C . TYR A 1 87 ? 18.607 -23.765 -20.763 1.00 84.00 87 TYR A C 1
ATOM 665 O O . TYR A 1 87 ? 18.927 -24.603 -19.920 1.00 84.00 87 TYR A O 1
ATOM 673 N N . LEU A 1 88 ? 18.054 -24.055 -21.936 1.00 84.69 88 LEU A N 1
ATOM 674 C CA . LEU A 1 88 ? 17.599 -25.387 -22.329 1.00 84.69 88 LEU A CA 1
ATOM 675 C C . LEU A 1 88 ? 18.013 -25.672 -23.771 1.00 84.69 88 LEU A C 1
ATOM 677 O O . LEU A 1 88 ? 18.168 -24.750 -24.576 1.00 84.69 88 LEU A O 1
ATOM 681 N N . ASP A 1 89 ? 18.123 -26.953 -24.105 1.00 85.94 89 ASP A N 1
ATOM 682 C CA . ASP A 1 89 ? 18.308 -27.377 -25.488 1.00 85.94 89 ASP A CA 1
ATOM 683 C C . ASP A 1 89 ? 17.027 -27.150 -26.296 1.00 85.94 89 ASP A C 1
ATOM 685 O O . ASP A 1 89 ? 15.916 -27.201 -25.764 1.00 85.94 89 ASP A O 1
ATOM 689 N N . GLN A 1 90 ? 17.163 -26.941 -27.609 1.00 85.19 90 GLN A N 1
ATOM 690 C CA . GLN A 1 90 ? 16.039 -26.571 -28.477 1.00 85.19 90 GLN A CA 1
ATOM 691 C C . GLN A 1 90 ? 14.846 -27.533 -28.365 1.00 85.19 90 GLN A C 1
ATOM 693 O O . GLN A 1 90 ? 13.700 -27.095 -28.295 1.00 85.19 90 GLN A O 1
ATOM 698 N N . GLY A 1 91 ? 15.106 -28.843 -28.328 1.00 85.69 91 GLY A N 1
ATOM 699 C CA . GLY A 1 91 ? 14.054 -29.855 -28.203 1.00 85.69 91 GLY A CA 1
ATOM 700 C C . GLY A 1 91 ? 13.337 -29.822 -26.850 1.00 85.69 91 GLY A C 1
ATOM 701 O O . GLY A 1 91 ? 12.118 -29.964 -26.804 1.00 85.69 91 GLY A O 1
ATOM 702 N N . GLU A 1 92 ? 14.074 -29.597 -25.761 1.00 88.12 92 GLU A N 1
ATOM 703 C CA . GLU A 1 92 ? 13.523 -29.525 -24.402 1.00 88.12 92 GLU A CA 1
ATOM 704 C C . GLU A 1 92 ? 12.743 -28.223 -24.181 1.00 88.12 92 GLU A C 1
ATOM 706 O O . GLU A 1 92 ? 11.654 -28.247 -23.607 1.00 88.12 92 GLU A O 1
ATOM 711 N N . ALA A 1 93 ? 13.246 -27.101 -24.706 1.00 88.38 93 ALA A N 1
ATOM 712 C CA . ALA A 1 93 ? 12.583 -25.803 -24.639 1.00 88.38 93 ALA A CA 1
ATOM 713 C C . ALA A 1 93 ? 11.227 -25.814 -25.360 1.00 88.38 93 ALA A C 1
ATOM 715 O O . ALA A 1 93 ? 10.231 -25.357 -24.803 1.00 88.38 93 ALA A O 1
ATOM 716 N N . MET A 1 94 ? 11.163 -26.373 -26.575 1.00 90.19 94 MET A N 1
ATOM 717 C CA . MET A 1 94 ? 9.907 -26.446 -27.334 1.00 90.19 94 MET A CA 1
ATOM 718 C C . MET A 1 94 ? 8.893 -27.395 -26.688 1.00 90.19 94 MET A C 1
ATOM 720 O O . MET A 1 94 ? 7.720 -27.048 -26.593 1.00 90.19 94 MET A O 1
ATOM 724 N N . ALA A 1 95 ? 9.335 -28.550 -26.178 1.00 90.12 95 ALA A N 1
ATOM 725 C CA . ALA A 1 95 ? 8.454 -29.463 -25.448 1.00 90.12 95 ALA A CA 1
ATOM 726 C C . ALA A 1 95 ? 7.895 -28.818 -24.165 1.00 90.12 95 ALA A C 1
ATOM 728 O O . ALA A 1 95 ? 6.711 -28.953 -23.865 1.00 90.12 95 ALA A O 1
ATOM 729 N N . SER A 1 96 ? 8.729 -28.062 -23.446 1.00 89.31 96 SER A N 1
ATOM 730 C CA . SER A 1 96 ? 8.340 -27.339 -22.229 1.00 89.31 96 SER A CA 1
ATOM 731 C C . SER A 1 96 ? 7.377 -26.174 -22.516 1.00 89.31 96 SER A C 1
ATOM 733 O O . SER A 1 96 ? 6.478 -25.891 -21.722 1.00 89.31 96 SER A O 1
ATOM 735 N N . LEU A 1 97 ? 7.507 -25.526 -23.679 1.00 89.06 97 LEU A N 1
ATOM 736 C CA . LEU A 1 97 ? 6.549 -24.525 -24.159 1.00 89.06 97 LEU A CA 1
ATOM 737 C C . LEU A 1 97 ? 5.183 -25.153 -24.486 1.00 89.06 97 LEU A C 1
ATOM 739 O O . LEU A 1 97 ? 4.150 -24.583 -24.143 1.00 89.06 97 LEU A O 1
ATOM 743 N N . GLU A 1 98 ? 5.162 -26.335 -25.111 1.00 87.31 98 GLU A N 1
ATOM 744 C CA . GLU A 1 98 ? 3.920 -27.064 -25.416 1.00 87.31 98 GLU A CA 1
ATOM 745 C C . GLU A 1 98 ? 3.219 -27.603 -24.159 1.00 87.31 98 GLU A C 1
ATOM 747 O O . GLU A 1 98 ? 1.990 -27.585 -24.079 1.00 87.31 98 GLU A O 1
ATOM 752 N N . GLU A 1 99 ? 3.983 -28.064 -23.164 1.00 87.50 99 GLU A N 1
ATOM 753 C CA . GLU A 1 99 ? 3.450 -28.533 -21.877 1.00 87.50 99 GLU A CA 1
ATOM 754 C C . GLU A 1 99 ? 2.924 -27.376 -21.001 1.00 87.50 99 GLU A C 1
ATOM 756 O O . GLU A 1 99 ? 2.133 -27.598 -20.080 1.00 87.50 99 GLU A O 1
ATOM 761 N N . GLY A 1 100 ? 3.317 -26.135 -21.311 1.00 82.81 100 GLY A N 1
ATOM 762 C CA . GLY A 1 100 ? 2.945 -24.930 -20.567 1.00 82.81 100 GLY A CA 1
ATOM 763 C C . GLY A 1 100 ? 3.769 -24.715 -19.296 1.00 82.81 100 GLY A C 1
ATOM 764 O O . GLY A 1 100 ? 3.315 -24.029 -18.381 1.00 82.81 100 GLY A O 1
ATOM 765 N N . THR A 1 101 ? 4.956 -25.324 -19.211 1.00 85.75 101 THR A N 1
ATOM 766 C CA . THR A 1 101 ? 5.925 -25.078 -18.130 1.00 85.75 101 THR A CA 1
ATOM 767 C C . THR A 1 101 ? 6.790 -23.846 -18.407 1.00 85.75 101 THR A C 1
ATOM 769 O O . THR A 1 101 ? 7.246 -23.212 -17.457 1.00 85.75 101 THR A O 1
ATOM 772 N N . LEU A 1 102 ? 6.972 -23.484 -19.683 1.00 87.19 102 LEU A N 1
ATOM 773 C CA . LEU A 1 102 ? 7.554 -22.215 -20.126 1.00 87.19 102 LEU A CA 1
ATOM 774 C C . LEU A 1 102 ? 6.488 -21.325 -20.767 1.00 87.19 102 LEU A C 1
ATOM 776 O O . LEU A 1 102 ? 5.619 -21.796 -21.497 1.00 87.19 102 LEU A O 1
ATOM 780 N N . ASP A 1 103 ? 6.612 -20.022 -20.547 1.00 86.25 103 ASP A N 1
ATOM 781 C CA . ASP A 1 103 ? 5.733 -18.986 -21.083 1.00 86.25 103 ASP A CA 1
ATOM 782 C C . ASP A 1 103 ? 6.164 -18.496 -22.473 1.00 86.25 103 ASP A C 1
ATOM 784 O O . ASP A 1 103 ? 5.332 -18.027 -23.251 1.00 86.25 103 ASP A O 1
ATOM 788 N N . ALA A 1 104 ? 7.461 -18.564 -22.783 1.00 88.31 104 ALA A N 1
ATOM 789 C CA . ALA A 1 104 ? 8.026 -18.217 -24.085 1.00 88.31 104 ALA A CA 1
ATOM 790 C C . ALA A 1 104 ? 9.376 -18.915 -24.305 1.00 88.31 104 ALA A C 1
ATOM 792 O O . ALA A 1 104 ? 10.052 -19.302 -23.349 1.00 88.31 104 ALA A O 1
ATOM 793 N N . VAL A 1 105 ? 9.798 -19.028 -25.566 1.00 89.06 105 VAL A N 1
ATOM 794 C CA . VAL A 1 105 ? 11.134 -19.529 -25.926 1.00 89.06 105 VAL A CA 1
ATOM 795 C C . VAL A 1 105 ? 11.852 -18.522 -26.815 1.00 89.06 105 VAL A C 1
ATOM 797 O O . VAL A 1 105 ? 11.375 -18.197 -27.899 1.00 89.06 105 VAL A O 1
ATOM 800 N N . LEU A 1 106 ? 13.014 -18.048 -26.373 1.00 86.62 106 LEU A N 1
ATOM 801 C CA . LEU A 1 106 ? 13.964 -17.274 -27.165 1.00 86.62 106 LEU A CA 1
ATOM 802 C C . LEU A 1 106 ? 14.966 -18.237 -27.806 1.00 86.62 106 LEU A C 1
ATOM 804 O O . LEU A 1 106 ? 15.773 -18.857 -27.115 1.00 86.62 106 LEU A O 1
ATOM 808 N N . SER A 1 107 ? 14.924 -18.342 -29.131 1.00 86.50 107 SER A N 1
ATOM 809 C CA . SER A 1 107 ? 15.841 -19.164 -29.913 1.00 86.50 107 SER A CA 1
ATOM 810 C C . SER A 1 107 ? 16.837 -18.276 -30.644 1.00 86.50 107 SER A C 1
ATOM 812 O O . SER A 1 107 ? 16.461 -17.528 -31.554 1.00 86.50 107 SER A O 1
ATOM 814 N N . LEU A 1 108 ? 18.108 -18.388 -30.261 1.00 82.06 108 LEU A N 1
ATOM 815 C CA . LEU A 1 108 ? 19.207 -17.744 -30.969 1.00 82.06 108 LEU A CA 1
ATOM 816 C C . LEU A 1 108 ? 19.746 -18.705 -32.041 1.00 82.06 108 LEU A C 1
ATOM 818 O O . LEU A 1 108 ? 20.020 -19.863 -31.720 1.00 82.06 108 LEU A O 1
ATOM 822 N N . PRO A 1 109 ? 19.849 -18.277 -33.309 1.00 78.31 109 PRO A N 1
ATOM 823 C CA . PRO A 1 109 ? 20.407 -19.112 -34.367 1.00 78.31 109 PRO A CA 1
ATOM 824 C C . PRO A 1 109 ? 21.918 -19.324 -34.185 1.00 78.31 109 PRO A C 1
ATOM 826 O O . PRO A 1 109 ? 22.588 -18.571 -33.477 1.00 78.31 109 PRO A O 1
ATOM 829 N N . GLU A 1 110 ? 22.460 -20.347 -34.847 1.00 76.19 110 GLU A N 1
ATOM 830 C CA . GLU A 1 110 ? 23.911 -20.540 -34.948 1.00 76.19 110 GLU A CA 1
ATOM 831 C C . GLU A 1 110 ? 24.567 -19.311 -35.595 1.00 76.19 110 GLU A C 1
ATOM 833 O O . GLU A 1 110 ? 23.988 -18.714 -36.502 1.00 76.19 110 GLU A O 1
ATOM 838 N N . GLN A 1 111 ? 25.765 -18.938 -35.133 1.00 71.69 111 GLN A N 1
ATOM 839 C CA . GLN A 1 111 ? 26.534 -17.785 -35.630 1.00 71.69 111 GLN A CA 1
ATOM 840 C C . GLN A 1 111 ? 25.868 -16.416 -35.415 1.00 71.69 111 GLN A C 1
ATOM 842 O O . GLN A 1 111 ? 26.344 -15.421 -35.956 1.00 71.69 111 GLN A O 1
ATOM 847 N N . PHE A 1 112 ? 24.813 -16.322 -34.592 1.00 70.81 112 PHE A N 1
ATOM 848 C CA . PHE A 1 112 ? 24.127 -15.057 -34.308 1.00 70.81 112 PHE A CA 1
ATOM 849 C C . PHE A 1 112 ? 25.094 -13.958 -33.848 1.00 70.81 112 PHE A C 1
ATOM 851 O O . PHE A 1 112 ? 24.989 -12.821 -34.298 1.00 70.81 112 PHE A O 1
ATOM 858 N N . TYR A 1 113 ? 26.064 -14.289 -32.991 1.00 66.12 113 TYR A N 1
ATOM 859 C CA . TYR A 1 113 ? 27.045 -13.316 -32.519 1.00 66.12 113 TYR A CA 1
ATOM 860 C C . TYR A 1 113 ? 28.005 -12.857 -33.631 1.00 66.12 113 TYR A C 1
ATOM 862 O O . TYR A 1 113 ? 28.226 -11.659 -33.792 1.00 66.12 113 TYR A O 1
ATOM 870 N N . GLU A 1 114 ? 28.545 -13.791 -34.422 1.00 68.06 114 GLU A N 1
ATOM 871 C CA . GLU A 1 114 ? 29.430 -13.476 -35.557 1.00 68.06 114 GLU A CA 1
ATOM 872 C C . GLU A 1 114 ? 28.709 -12.652 -36.631 1.00 68.06 114 GLU A C 1
ATOM 874 O O . GLU A 1 114 ? 29.296 -11.768 -37.257 1.00 68.06 114 GLU A O 1
ATOM 879 N N . ASP A 1 115 ? 27.424 -12.921 -36.848 1.00 73.44 115 ASP A N 1
ATOM 880 C CA . ASP A 1 115 ? 26.599 -12.178 -37.790 1.00 73.44 115 ASP A CA 1
ATOM 881 C C . ASP A 1 115 ? 26.318 -10.756 -37.290 1.00 73.44 115 ASP A C 1
ATOM 883 O O . ASP A 1 115 ? 26.449 -9.813 -38.069 1.00 73.44 115 ASP A O 1
ATOM 887 N N . VAL A 1 116 ? 26.050 -10.571 -35.992 1.00 66.88 116 VAL A N 1
ATOM 888 C CA . VAL A 1 116 ? 25.933 -9.234 -35.383 1.00 66.88 116 VAL A CA 1
ATOM 889 C C . VAL A 1 116 ? 27.248 -8.455 -35.500 1.00 66.88 116 VAL A C 1
ATOM 891 O O . VAL A 1 116 ? 27.230 -7.299 -35.918 1.00 66.88 116 VAL A O 1
ATOM 894 N N . ASP A 1 117 ? 28.388 -9.084 -35.205 1.00 63.66 117 ASP A N 1
ATOM 895 C CA . ASP A 1 117 ? 29.718 -8.456 -35.288 1.00 63.66 117 ASP A CA 1
ATOM 896 C C . ASP A 1 117 ? 30.121 -8.121 -36.739 1.00 63.66 117 ASP A C 1
ATOM 898 O O . ASP A 1 117 ? 30.712 -7.081 -37.020 1.00 63.66 117 ASP A O 1
ATOM 902 N N . SER A 1 118 ? 29.739 -8.968 -37.701 1.00 68.81 118 SER A N 1
ATOM 903 C CA . SER A 1 118 ? 30.019 -8.761 -39.130 1.00 68.81 118 SER A CA 1
ATOM 904 C C . SER A 1 118 ? 28.979 -7.904 -39.868 1.00 68.81 118 SER A C 1
ATOM 906 O O . SER A 1 118 ? 29.124 -7.663 -41.072 1.00 68.81 118 SER A O 1
ATOM 908 N N . GLY A 1 119 ? 27.938 -7.429 -39.174 1.00 64.38 119 GLY A N 1
ATOM 909 C CA . GLY A 1 119 ? 26.877 -6.588 -39.737 1.00 64.38 119 GLY A CA 1
ATOM 910 C C . GLY A 1 119 ? 25.885 -7.330 -40.643 1.00 64.38 119 GLY A C 1
ATOM 911 O O . GLY A 1 119 ? 25.223 -6.711 -41.482 1.00 64.38 119 GLY A O 1
ATOM 912 N N . LYS A 1 120 ? 25.784 -8.656 -40.515 1.00 75.50 120 LYS A N 1
ATOM 913 C CA . LYS A 1 120 ? 24.752 -9.476 -41.158 1.00 75.50 120 LYS A CA 1
ATOM 914 C C . LYS A 1 120 ? 23.510 -9.546 -40.273 1.00 75.50 120 LYS A C 1
ATOM 916 O O . LYS A 1 120 ? 23.566 -9.884 -39.098 1.00 75.50 120 LYS A O 1
ATOM 921 N N . ASN A 1 121 ? 22.355 -9.269 -40.868 1.00 70.31 121 ASN A N 1
ATOM 922 C CA . ASN A 1 121 ? 21.084 -9.281 -40.153 1.00 70.31 121 ASN A CA 1
ATOM 923 C C . ASN A 1 121 ? 20.507 -10.703 -40.062 1.00 70.31 121 ASN A C 1
ATOM 925 O O . ASN A 1 121 ? 19.706 -11.112 -40.909 1.00 70.31 121 ASN A O 1
ATOM 929 N N . THR A 1 122 ? 20.927 -11.442 -39.038 1.00 77.44 122 THR A N 1
ATOM 930 C CA . THR A 1 122 ? 20.401 -12.774 -38.724 1.00 77.44 122 THR A CA 1
ATOM 931 C C . THR A 1 122 ? 19.322 -12.663 -37.637 1.00 77.44 122 THR A C 1
ATOM 933 O O . THR A 1 122 ? 19.603 -12.179 -36.542 1.00 77.44 122 THR A O 1
ATOM 936 N N . PRO A 1 123 ? 18.066 -13.079 -37.898 1.00 75.12 123 PRO A N 1
ATOM 937 C CA . PRO A 1 123 ? 16.962 -12.834 -36.975 1.00 75.12 123 PRO A CA 1
ATOM 938 C C . PRO A 1 123 ? 16.968 -13.799 -35.781 1.00 75.12 123 PRO A C 1
ATOM 940 O O . PRO A 1 123 ? 16.898 -15.017 -35.948 1.00 75.12 123 PRO A O 1
ATOM 943 N N . ALA A 1 124 ? 16.947 -13.254 -34.564 1.00 77.12 124 ALA A N 1
ATOM 944 C CA . ALA A 1 124 ? 16.564 -14.008 -33.371 1.00 77.12 124 ALA A CA 1
ATOM 945 C C . ALA A 1 124 ? 15.045 -14.257 -33.374 1.00 77.12 124 ALA A C 1
ATOM 947 O O . ALA A 1 124 ? 14.267 -13.367 -33.721 1.00 77.12 124 ALA A O 1
ATOM 948 N N . THR A 1 125 ? 14.612 -15.462 -32.990 1.00 84.81 125 THR A N 1
ATOM 949 C CA . THR A 1 125 ? 13.188 -15.841 -33.018 1.00 84.81 125 THR A CA 1
ATOM 950 C C . THR A 1 125 ? 12.658 -16.056 -31.610 1.00 84.81 125 THR A C 1
ATOM 952 O O . THR A 1 125 ? 13.293 -16.729 -30.800 1.00 84.81 125 THR A O 1
ATOM 955 N N . ILE A 1 126 ? 11.474 -15.511 -31.330 1.00 86.25 126 ILE A N 1
ATOM 956 C CA . ILE A 1 126 ? 10.782 -15.686 -30.052 1.00 86.25 126 ILE A CA 1
ATOM 957 C C . ILE A 1 126 ? 9.456 -16.379 -30.311 1.00 86.25 126 ILE A C 1
ATOM 959 O O . ILE A 1 126 ? 8.647 -15.913 -31.114 1.00 86.25 126 ILE A O 1
ATOM 963 N N . TYR A 1 127 ? 9.249 -17.492 -29.623 1.00 88.31 127 TYR A N 1
ATOM 964 C CA . TYR A 1 127 ? 8.045 -18.296 -29.711 1.00 88.31 127 TYR A CA 1
ATOM 965 C C . TYR A 1 127 ? 7.143 -17.976 -28.526 1.00 88.31 127 TYR A C 1
ATOM 967 O O . TYR A 1 127 ? 7.554 -18.097 -27.370 1.00 88.31 127 TYR A O 1
ATOM 975 N N . PHE A 1 128 ? 5.912 -17.578 -28.836 1.00 87.19 128 PHE A N 1
ATOM 976 C CA . PHE A 1 128 ? 4.852 -17.313 -27.873 1.00 87.19 128 PHE A CA 1
ATOM 977 C C . PHE A 1 128 ? 3.708 -18.315 -28.074 1.00 87.19 128 PHE A C 1
ATOM 979 O O . PHE A 1 128 ? 3.411 -18.665 -29.220 1.00 87.19 128 PHE A O 1
ATOM 986 N N . PRO A 1 129 ? 3.027 -18.750 -27.001 1.00 84.75 129 PRO A N 1
ATOM 987 C CA . PRO A 1 129 ? 1.797 -19.520 -27.132 1.00 84.75 129 PRO A CA 1
ATOM 988 C C . PRO A 1 129 ? 0.688 -18.648 -27.746 1.00 84.75 129 PRO A C 1
ATOM 990 O O . PRO A 1 129 ? 0.625 -17.446 -27.487 1.00 84.75 129 PRO A O 1
ATOM 993 N N . GLU A 1 130 ? -0.224 -19.248 -28.525 1.00 78.44 130 GLU A N 1
ATOM 994 C CA . GLU A 1 130 ? -1.296 -18.512 -29.230 1.00 78.44 130 GLU A CA 1
ATOM 995 C C . GLU A 1 130 ? -2.148 -17.636 -28.293 1.00 78.44 130 GLU A C 1
ATOM 997 O O . GLU A 1 130 ? -2.562 -16.542 -28.668 1.00 78.44 130 GLU A O 1
ATOM 1002 N N . ASN A 1 131 ? -2.375 -18.090 -27.056 1.00 78.94 131 ASN A N 1
ATOM 1003 C CA . ASN A 1 131 ? -3.069 -17.337 -26.012 1.00 78.94 131 ASN A CA 1
ATOM 1004 C C . ASN A 1 131 ? -2.101 -16.956 -24.886 1.00 78.94 131 ASN A C 1
ATOM 1006 O O . ASN A 1 131 ? -2.186 -17.480 -23.775 1.00 78.94 131 ASN A O 1
ATOM 1010 N N . ALA A 1 132 ? -1.172 -16.049 -25.181 1.00 78.94 132 ALA A N 1
ATOM 1011 C CA . ALA A 1 132 ? -0.186 -15.591 -24.211 1.00 78.94 132 ALA A CA 1
ATOM 1012 C C . ALA A 1 132 ? -0.838 -14.804 -23.049 1.00 78.94 132 ALA A C 1
ATOM 1014 O O . ALA A 1 132 ? -1.527 -13.797 -23.289 1.00 78.94 132 ALA A O 1
ATOM 1015 N N . PRO A 1 133 ? -0.615 -15.209 -21.781 1.00 80.81 133 PRO A N 1
ATOM 1016 C CA . PRO A 1 133 ? -1.077 -14.442 -20.633 1.00 80.81 133 PRO A CA 1
ATOM 1017 C C . PRO A 1 133 ? -0.408 -13.060 -20.609 1.00 80.81 133 PRO A C 1
ATOM 1019 O O . PRO A 1 133 ? 0.590 -12.804 -21.287 1.00 80.81 133 PRO A O 1
ATOM 1022 N N . LEU A 1 134 ? -0.982 -12.124 -19.846 1.00 80.06 134 LEU A N 1
ATOM 1023 C CA . LEU A 1 134 ? -0.493 -10.742 -19.807 1.00 80.06 134 LEU A CA 1
ATOM 1024 C C . LEU A 1 134 ? 1.007 -10.666 -19.489 1.00 80.06 134 LEU A C 1
ATOM 1026 O O . LEU A 1 134 ? 1.712 -9.888 -20.120 1.00 80.06 134 LEU A O 1
ATOM 1030 N N . ASN A 1 135 ? 1.499 -11.495 -18.570 1.00 77.50 135 ASN A N 1
ATOM 1031 C CA . ASN A 1 135 ? 2.890 -11.437 -18.126 1.00 77.50 135 ASN A CA 1
ATOM 1032 C C . ASN A 1 135 ? 3.875 -11.773 -19.254 1.00 77.50 135 ASN A C 1
ATOM 1034 O O . ASN A 1 135 ? 4.887 -11.098 -19.425 1.00 77.50 135 ASN A O 1
ATOM 1038 N N . THR A 1 136 ? 3.520 -12.739 -20.096 1.00 82.00 136 THR A N 1
ATOM 1039 C CA . THR A 1 136 ? 4.270 -13.090 -21.303 1.00 82.00 136 THR A CA 1
ATOM 1040 C C . THR A 1 136 ? 4.240 -11.964 -22.338 1.00 82.00 136 THR A C 1
ATOM 1042 O O . THR A 1 136 ? 5.247 -11.680 -22.982 1.00 82.00 136 THR A O 1
ATOM 1045 N N . ARG A 1 137 ? 3.107 -11.263 -22.476 1.00 84.19 137 ARG A N 1
ATOM 1046 C CA . ARG A 1 137 ? 3.006 -10.087 -23.357 1.00 84.19 137 ARG A CA 1
ATOM 1047 C C . ARG A 1 137 ? 3.833 -8.905 -22.850 1.00 84.19 137 ARG A C 1
ATOM 1049 O O . ARG A 1 137 ? 4.441 -8.218 -23.660 1.00 84.19 137 ARG A O 1
ATOM 1056 N N . VAL A 1 138 ? 3.913 -8.703 -21.532 1.00 85.81 138 VAL A N 1
ATOM 1057 C CA . VAL A 1 138 ? 4.804 -7.705 -20.907 1.00 85.81 138 VAL A CA 1
ATOM 1058 C C . VAL A 1 138 ? 6.272 -8.021 -21.210 1.00 85.81 138 VAL A C 1
ATOM 1060 O O . VAL A 1 138 ? 7.046 -7.109 -21.482 1.00 85.81 138 VAL A O 1
ATOM 1063 N N . PHE A 1 139 ? 6.666 -9.299 -21.225 1.00 84.44 139 PHE A N 1
ATOM 1064 C CA . PHE A 1 139 ? 7.994 -9.681 -21.710 1.00 84.44 139 PHE A CA 1
ATOM 1065 C C . PHE A 1 139 ? 8.184 -9.362 -23.203 1.00 84.44 139 PHE A C 1
ATOM 1067 O O . PHE A 1 139 ? 9.216 -8.816 -23.582 1.00 84.44 139 PHE A O 1
ATOM 1074 N N . GLY A 1 140 ? 7.190 -9.659 -24.047 1.00 85.12 140 GLY A N 1
ATOM 1075 C CA . GLY A 1 140 ? 7.231 -9.303 -25.470 1.00 85.12 140 GLY A CA 1
ATOM 1076 C C . GLY A 1 140 ? 7.427 -7.800 -25.708 1.00 85.12 140 GLY A C 1
ATOM 1077 O O . GLY A 1 140 ? 8.218 -7.416 -26.571 1.00 85.12 140 GLY A O 1
ATOM 1078 N N . GLU A 1 141 ? 6.780 -6.957 -24.900 1.00 87.62 141 GLU A N 1
ATOM 1079 C CA . GLU A 1 141 ? 6.983 -5.503 -24.902 1.00 87.62 141 GLU A CA 1
ATOM 1080 C C . GLU A 1 141 ? 8.441 -5.143 -24.578 1.00 87.62 141 GLU A C 1
ATOM 1082 O O . GLU A 1 141 ? 9.090 -4.447 -25.354 1.00 87.62 141 GLU A O 1
ATOM 1087 N N . LEU A 1 142 ? 8.997 -5.702 -23.495 1.00 86.75 142 LEU A N 1
ATOM 1088 C CA . LEU A 1 142 ? 10.385 -5.463 -23.083 1.00 86.75 142 LEU A CA 1
ATOM 1089 C C . LEU A 1 142 ? 11.391 -5.805 -24.193 1.00 86.75 142 LEU A C 1
ATOM 1091 O O . LEU A 1 142 ? 12.368 -5.081 -24.401 1.00 86.75 142 LEU A O 1
ATOM 1095 N N . VAL A 1 143 ? 11.169 -6.907 -24.914 1.00 84.12 143 VAL A N 1
ATOM 1096 C CA . VAL A 1 143 ? 12.045 -7.287 -26.028 1.00 84.12 143 VAL A CA 1
ATOM 1097 C C . VAL A 1 143 ? 11.877 -6.341 -27.216 1.00 84.12 143 VAL A C 1
ATOM 1099 O O . VAL A 1 143 ? 12.869 -5.933 -27.818 1.00 84.12 143 VAL A O 1
ATOM 1102 N N . THR A 1 144 ? 10.642 -5.947 -27.526 1.00 86.62 144 THR A N 1
ATOM 1103 C CA . THR A 1 144 ? 10.348 -4.977 -28.592 1.00 86.62 144 THR A CA 1
ATOM 1104 C C . THR A 1 144 ? 11.014 -3.627 -28.312 1.00 86.62 144 THR A C 1
ATOM 1106 O O . THR A 1 144 ? 11.594 -3.024 -29.216 1.00 86.62 144 THR A O 1
ATOM 1109 N N . ASP A 1 145 ? 11.025 -3.191 -27.051 1.00 87.69 145 ASP A N 1
ATOM 1110 C CA . ASP A 1 145 ? 11.744 -2.000 -26.595 1.00 87.69 145 ASP A CA 1
ATOM 1111 C C . ASP A 1 145 ? 13.250 -2.109 -26.810 1.00 87.69 145 ASP A C 1
ATOM 1113 O O . ASP A 1 145 ? 13.857 -1.202 -27.384 1.00 87.69 145 ASP A O 1
ATOM 1117 N N . GLY A 1 146 ? 13.845 -3.243 -26.433 1.00 84.25 146 GLY A N 1
ATOM 1118 C CA . GLY A 1 146 ? 15.258 -3.521 -26.691 1.00 84.25 146 GLY A CA 1
ATOM 1119 C C . GLY A 1 146 ? 15.612 -3.461 -28.181 1.00 84.25 146 GLY A C 1
ATOM 1120 O O . GLY A 1 146 ? 16.614 -2.851 -28.554 1.00 84.25 146 GLY A O 1
ATOM 1121 N N . VAL A 1 147 ? 14.762 -4.023 -29.047 1.00 83.81 147 VAL A N 1
ATOM 1122 C CA . VAL A 1 147 ? 14.934 -3.953 -30.508 1.00 83.81 147 VAL A CA 1
ATOM 1123 C C . VAL A 1 147 ? 14.828 -2.509 -31.020 1.00 83.81 147 VAL A C 1
ATOM 1125 O O . VAL A 1 147 ? 15.601 -2.130 -31.898 1.00 83.81 147 VAL A O 1
ATOM 1128 N N . SER A 1 148 ? 13.930 -1.681 -30.469 1.00 86.44 148 SER A N 1
ATOM 1129 C CA . SER A 1 148 ? 13.829 -0.244 -30.806 1.00 86.44 148 SER A CA 1
ATOM 1130 C C . SER A 1 148 ? 15.130 0.504 -30.523 1.00 86.44 148 SER A C 1
ATOM 1132 O O . SER A 1 148 ? 15.585 1.286 -31.359 1.00 86.44 148 SER A O 1
ATOM 1134 N N . LEU A 1 149 ? 15.755 0.249 -29.367 1.00 87.38 149 LEU A N 1
ATOM 1135 C CA . LEU A 1 149 ? 17.025 0.882 -28.997 1.00 87.38 149 LEU A CA 1
ATOM 1136 C C . LEU A 1 149 ? 18.133 0.536 -29.997 1.00 87.38 149 LEU A C 1
ATOM 1138 O O . LEU A 1 149 ? 18.836 1.430 -30.467 1.00 87.38 149 LEU A O 1
ATOM 1142 N N . LEU A 1 150 ? 18.246 -0.744 -30.369 1.00 84.06 150 LEU A N 1
ATOM 1143 C CA . LEU A 1 150 ? 19.229 -1.200 -31.357 1.00 84.06 150 LEU A CA 1
ATOM 1144 C C . LEU A 1 150 ? 18.979 -0.581 -32.734 1.00 84.06 150 LEU A C 1
ATOM 1146 O O . LEU A 1 150 ? 19.901 -0.033 -33.327 1.00 84.06 150 LEU A O 1
ATOM 1150 N N . ARG A 1 151 ? 17.728 -0.575 -33.207 1.00 85.62 151 ARG A N 1
ATOM 1151 C CA . ARG A 1 151 ? 17.368 0.048 -34.491 1.00 85.62 151 ARG A CA 1
ATOM 1152 C C . ARG A 1 151 ? 17.676 1.539 -34.524 1.00 85.62 151 ARG A C 1
ATOM 1154 O O . ARG A 1 151 ? 18.098 2.048 -35.556 1.00 85.62 151 ARG A O 1
ATOM 1161 N N . THR A 1 152 ? 17.471 2.234 -33.408 1.00 89.06 152 THR A N 1
ATOM 1162 C CA . THR A 1 152 ? 17.798 3.660 -33.282 1.00 89.06 152 THR A CA 1
ATOM 1163 C C . THR A 1 152 ? 19.309 3.877 -33.398 1.00 89.06 152 THR A C 1
ATOM 1165 O O . THR A 1 152 ? 19.746 4.758 -34.136 1.00 89.06 152 THR A O 1
ATOM 1168 N N . ALA A 1 153 ? 20.113 3.032 -32.743 1.00 86.94 153 ALA A N 1
ATOM 1169 C CA . ALA A 1 153 ? 21.569 3.065 -32.860 1.00 86.94 153 ALA A CA 1
ATOM 1170 C C . ALA A 1 153 ? 22.049 2.768 -34.290 1.00 86.94 153 ALA A C 1
ATOM 1172 O O . ALA A 1 153 ? 22.843 3.526 -34.844 1.00 86.94 153 ALA A O 1
ATOM 1173 N N . GLU A 1 154 ? 21.525 1.714 -34.919 1.00 84.12 154 GLU A N 1
ATOM 1174 C CA . GLU A 1 154 ? 21.835 1.354 -36.307 1.00 84.12 154 GLU A CA 1
ATOM 1175 C C . GLU A 1 154 ? 21.459 2.473 -37.284 1.00 84.12 154 GLU A C 1
ATOM 1177 O O . GLU A 1 154 ? 22.254 2.829 -38.154 1.00 84.12 154 GLU A O 1
ATOM 1182 N N . ALA A 1 155 ? 20.274 3.071 -37.120 1.00 88.38 155 ALA A N 1
ATOM 1183 C CA . ALA A 1 155 ? 19.837 4.203 -37.928 1.00 88.38 155 ALA A CA 1
ATOM 1184 C C . ALA A 1 155 ? 20.808 5.384 -37.803 1.00 88.38 155 ALA A C 1
ATOM 1186 O O . ALA A 1 155 ? 21.140 6.006 -38.814 1.00 88.38 155 ALA A O 1
ATOM 1187 N N . GLY A 1 156 ? 21.315 5.656 -36.597 1.00 88.56 156 GLY A N 1
ATOM 1188 C CA . GLY A 1 156 ? 22.307 6.704 -36.391 1.00 88.56 156 GLY A CA 1
ATOM 1189 C C . GLY A 1 156 ? 23.658 6.408 -37.037 1.00 88.56 156 GLY A C 1
ATOM 1190 O O . GLY A 1 156 ? 24.246 7.285 -37.671 1.00 88.56 156 GLY A O 1
ATOM 1191 N N . VAL A 1 157 ? 24.122 5.158 -36.968 1.00 87.06 157 VAL A N 1
ATOM 1192 C CA . VAL A 1 157 ? 25.340 4.709 -37.661 1.00 87.06 157 VAL A CA 1
ATOM 1193 C C . VAL A 1 157 ? 25.192 4.847 -39.178 1.00 87.06 157 VAL A C 1
ATOM 1195 O O . VAL A 1 157 ? 26.080 5.387 -39.840 1.00 87.06 157 VAL A O 1
ATOM 1198 N N . TYR A 1 158 ? 24.062 4.415 -39.744 1.00 87.19 158 TYR A N 1
ATOM 1199 C CA . TYR A 1 158 ? 23.808 4.533 -41.180 1.00 87.19 158 TYR A CA 1
ATOM 1200 C C . TYR A 1 158 ? 23.674 5.989 -41.635 1.00 87.19 158 TYR A C 1
ATOM 1202 O O . TYR A 1 158 ? 24.252 6.351 -42.659 1.00 87.19 158 TYR A O 1
ATOM 1210 N N . ALA A 1 159 ? 23.014 6.851 -40.858 1.00 89.44 159 ALA A N 1
ATOM 1211 C CA . ALA A 1 159 ? 22.941 8.281 -41.151 1.00 89.44 159 ALA A CA 1
ATOM 1212 C C . ALA A 1 159 ? 24.330 8.950 -41.138 1.00 89.44 159 ALA A C 1
ATOM 1214 O O . ALA A 1 159 ? 24.638 9.779 -42.004 1.00 89.44 159 ALA A O 1
ATOM 1215 N N . ALA A 1 160 ? 25.202 8.555 -40.204 1.00 88.56 160 ALA A N 1
ATOM 1216 C CA . ALA A 1 160 ? 26.587 9.014 -40.167 1.00 88.56 160 ALA A CA 1
ATOM 1217 C C . ALA A 1 160 ? 27.386 8.529 -41.392 1.00 88.56 160 ALA A C 1
ATOM 1219 O O . ALA A 1 160 ? 28.146 9.309 -41.970 1.00 88.56 160 ALA A O 1
ATOM 1220 N N . TYR A 1 161 ? 27.187 7.281 -41.835 1.00 86.12 161 TYR A N 1
ATOM 1221 C CA . TYR A 1 161 ? 27.801 6.757 -43.061 1.00 86.12 161 TYR A CA 1
ATOM 1222 C C . TYR A 1 161 ? 27.353 7.502 -44.316 1.00 86.12 161 TYR A C 1
ATOM 1224 O O . TYR A 1 161 ? 28.203 7.899 -45.115 1.00 86.12 161 TYR A O 1
ATOM 1232 N N . ASP A 1 162 ? 26.052 7.736 -44.475 1.00 87.31 162 ASP A N 1
ATOM 1233 C CA . ASP A 1 162 ? 25.515 8.467 -45.623 1.00 87.31 162 ASP A CA 1
ATOM 1234 C C . ASP A 1 162 ? 26.085 9.890 -45.672 1.00 87.31 162 ASP A C 1
ATOM 1236 O O . ASP A 1 162 ? 26.536 10.361 -46.719 1.00 87.31 162 ASP A O 1
ATOM 1240 N N . THR A 1 163 ? 26.162 10.553 -44.517 1.00 87.44 163 THR A N 1
ATOM 1241 C CA . THR A 1 163 ? 26.748 11.893 -44.394 1.00 87.44 163 THR A CA 1
ATOM 1242 C C . THR A 1 163 ? 28.237 11.886 -44.745 1.00 87.44 163 THR A C 1
ATOM 1244 O O . THR A 1 163 ? 28.698 12.692 -45.555 1.00 87.44 163 THR A O 1
ATOM 1247 N N . ALA A 1 164 ? 29.000 10.939 -44.199 1.00 86.69 164 ALA A N 1
ATOM 1248 C CA . ALA A 1 164 ? 30.417 10.758 -44.497 1.00 86.69 164 ALA A CA 1
ATOM 1249 C C . ALA A 1 164 ? 30.680 10.532 -45.996 1.00 86.69 164 ALA A C 1
ATOM 1251 O O . ALA A 1 164 ? 31.631 11.091 -46.552 1.00 86.69 164 ALA A O 1
ATOM 1252 N N . GLN A 1 165 ? 29.809 9.771 -46.664 1.00 84.50 165 GLN A N 1
ATOM 1253 C CA . GLN A 1 165 ? 29.876 9.529 -48.101 1.00 84.50 165 GLN A CA 1
ATOM 1254 C C . GLN A 1 165 ? 29.551 10.788 -48.920 1.00 84.50 165 GLN A C 1
ATOM 1256 O O . GLN A 1 165 ? 30.250 11.069 -49.897 1.00 84.50 165 GLN A O 1
ATOM 1261 N N . ILE A 1 166 ? 28.542 11.573 -48.520 1.00 88.19 166 ILE A N 1
ATOM 1262 C CA . ILE A 1 166 ? 28.182 12.847 -49.172 1.00 88.19 166 ILE A CA 1
ATOM 1263 C C . ILE A 1 166 ? 29.355 13.834 -49.133 1.00 88.19 166 ILE A C 1
ATOM 1265 O O . ILE A 1 166 ? 29.658 14.474 -50.141 1.00 88.19 166 ILE A O 1
ATOM 1269 N N . TYR A 1 167 ? 30.033 13.940 -47.989 1.00 87.38 167 TYR A N 1
ATOM 1270 C CA . TYR A 1 167 ? 31.140 14.879 -47.789 1.00 87.38 167 TYR A CA 1
ATOM 1271 C C . TYR A 1 167 ? 32.525 14.315 -48.150 1.00 87.38 167 TYR A C 1
ATOM 1273 O O . TYR A 1 167 ? 33.512 15.034 -48.010 1.00 87.38 167 TYR A O 1
ATOM 1281 N N . GLN A 1 168 ? 32.606 13.073 -48.648 1.00 84.38 168 GLN A N 1
ATOM 1282 C CA . GLN A 1 168 ? 33.848 12.410 -49.082 1.00 84.38 168 GLN A CA 1
ATOM 1283 C C . GLN A 1 168 ? 34.964 12.456 -48.024 1.00 84.38 168 GLN A C 1
ATOM 1285 O O . GLN A 1 168 ? 36.107 12.805 -48.317 1.00 84.38 168 GLN A O 1
ATOM 1290 N N . THR A 1 169 ? 34.627 12.132 -46.775 1.00 79.00 169 THR A N 1
ATOM 1291 C CA . THR A 1 169 ? 35.611 12.095 -45.682 1.00 79.00 169 THR A CA 1
ATOM 1292 C C . THR A 1 169 ? 36.641 10.971 -45.871 1.00 79.00 169 THR A C 1
ATOM 1294 O O . THR A 1 169 ? 36.324 9.910 -46.405 1.00 79.00 169 THR A O 1
ATOM 1297 N N . GLU A 1 170 ? 37.876 11.184 -45.404 1.00 80.94 170 GLU A N 1
ATOM 1298 C CA . GLU A 1 170 ? 38.948 10.170 -45.413 1.00 80.94 170 GLU A CA 1
ATOM 1299 C C . GLU A 1 170 ? 38.834 9.159 -44.254 1.00 80.94 170 GLU A C 1
ATOM 1301 O O . GLU A 1 170 ? 39.626 8.219 -44.167 1.00 80.94 170 GLU A O 1
ATOM 1306 N N . ILE A 1 171 ? 37.871 9.345 -43.344 1.00 81.38 171 ILE A N 1
ATOM 1307 C CA . ILE A 1 171 ? 37.666 8.454 -42.196 1.00 81.38 171 ILE A CA 1
ATOM 1308 C C . ILE A 1 171 ? 37.105 7.113 -42.685 1.00 81.38 171 ILE A C 1
ATOM 1310 O O . ILE A 1 171 ? 36.148 7.068 -43.459 1.00 81.38 171 ILE A O 1
ATOM 1314 N N . SER A 1 172 ? 37.695 6.009 -42.219 1.00 82.50 172 SER A N 1
ATOM 1315 C CA . SER A 1 172 ? 37.222 4.667 -42.572 1.00 82.50 172 SER A CA 1
ATOM 1316 C C . SER A 1 172 ? 35.823 4.387 -42.010 1.00 82.50 172 SER A C 1
ATOM 1318 O O . SER A 1 172 ? 35.449 4.875 -40.941 1.00 82.50 172 SER A O 1
ATOM 1320 N N . ARG A 1 173 ? 35.051 3.562 -42.726 1.00 79.06 173 ARG A N 1
ATOM 1321 C CA . ARG A 1 173 ? 33.700 3.152 -42.317 1.00 79.06 173 ARG A CA 1
ATOM 1322 C C . ARG A 1 173 ? 33.694 2.501 -40.930 1.00 79.06 173 ARG A C 1
ATOM 1324 O O . ARG A 1 173 ? 32.809 2.786 -40.129 1.00 79.06 173 ARG A O 1
ATOM 1331 N N . ASP A 1 174 ? 34.709 1.700 -40.640 1.00 79.88 174 ASP A N 1
ATOM 1332 C CA . ASP A 1 174 ? 34.836 0.989 -39.368 1.00 79.88 174 ASP A CA 1
ATOM 1333 C C . ASP A 1 174 ? 35.036 1.982 -38.214 1.00 79.88 174 ASP A C 1
ATOM 1335 O O . ASP A 1 174 ? 34.319 1.933 -37.224 1.00 79.88 174 ASP A O 1
ATOM 1339 N N . GLN A 1 175 ? 35.893 2.996 -38.394 1.00 83.31 175 GLN A N 1
ATOM 1340 C CA . GLN A 1 175 ? 36.111 4.039 -37.382 1.00 83.31 175 GLN A CA 1
ATOM 1341 C C . GLN A 1 175 ? 34.858 4.873 -37.091 1.00 83.31 175 GLN A C 1
ATOM 1343 O O . GLN A 1 175 ? 34.625 5.247 -35.943 1.00 83.31 175 GLN A O 1
ATOM 1348 N N . ILE A 1 176 ? 34.055 5.188 -38.112 1.00 83.75 176 ILE A N 1
ATOM 1349 C CA . ILE A 1 176 ? 32.781 5.897 -37.912 1.00 83.75 176 ILE A CA 1
ATOM 1350 C C . ILE A 1 176 ? 31.794 4.986 -37.171 1.00 83.75 176 ILE A C 1
ATOM 1352 O O . ILE A 1 176 ? 31.130 5.437 -36.241 1.00 83.75 176 ILE A O 1
ATOM 1356 N N . GLY A 1 177 ? 31.738 3.705 -37.548 1.00 82.75 177 GLY A N 1
ATOM 1357 C CA . GLY A 1 177 ? 30.894 2.702 -36.902 1.00 82.75 177 GLY A CA 1
ATOM 1358 C C . GLY A 1 177 ? 31.213 2.555 -35.421 1.00 82.75 177 GLY A C 1
ATOM 1359 O O . GLY A 1 177 ? 30.310 2.685 -34.601 1.00 82.75 177 GLY A O 1
ATOM 1360 N N . ASP A 1 178 ? 32.487 2.373 -35.079 1.00 83.56 178 ASP A N 1
ATOM 1361 C CA . ASP A 1 178 ? 32.949 2.185 -33.702 1.00 83.56 178 ASP A CA 1
ATOM 1362 C C . ASP A 1 178 ? 32.615 3.386 -32.809 1.00 83.56 178 ASP A C 1
ATOM 1364 O O . ASP A 1 178 ? 32.135 3.224 -31.685 1.00 83.56 178 ASP A O 1
ATOM 1368 N N . VAL A 1 179 ? 32.843 4.608 -33.305 1.00 87.50 179 VAL A N 1
ATOM 1369 C CA . VAL A 1 179 ? 32.603 5.835 -32.531 1.00 87.50 179 VAL A CA 1
ATOM 1370 C C . VAL A 1 179 ? 31.110 6.073 -32.321 1.00 87.50 179 VAL A C 1
ATOM 1372 O O . VAL A 1 179 ? 30.689 6.311 -31.188 1.00 87.50 179 VAL A O 1
ATOM 1375 N N . ILE A 1 180 ? 30.306 5.996 -33.386 1.00 88.38 180 ILE A N 1
ATOM 1376 C CA . ILE A 1 180 ? 28.866 6.264 -33.300 1.00 88.38 180 ILE A CA 1
ATOM 1377 C C . ILE A 1 180 ? 28.165 5.146 -32.525 1.00 88.38 180 ILE A C 1
ATOM 1379 O O . ILE A 1 180 ? 27.445 5.433 -31.571 1.00 88.38 180 ILE A O 1
ATOM 1383 N N . SER A 1 181 ? 28.439 3.876 -32.837 1.00 84.69 181 SER A N 1
ATOM 1384 C CA . SER A 1 181 ? 27.868 2.742 -32.095 1.00 84.69 181 SER A CA 1
ATOM 1385 C C . SER A 1 181 ? 28.250 2.802 -30.620 1.00 84.69 181 SER A C 1
ATOM 1387 O O . SER A 1 181 ? 27.397 2.605 -29.761 1.00 84.69 181 SER A O 1
ATOM 1389 N N . GLY A 1 182 ? 29.506 3.143 -30.304 1.00 84.38 182 GLY A N 1
ATOM 1390 C CA . GLY A 1 182 ? 29.966 3.304 -28.927 1.00 84.38 182 GLY A CA 1
ATOM 1391 C C . GLY A 1 182 ? 29.194 4.376 -28.151 1.00 84.38 182 GLY A C 1
ATOM 1392 O O . GLY A 1 182 ? 28.855 4.155 -26.989 1.00 84.38 182 GLY A O 1
ATOM 1393 N N . LEU A 1 183 ? 28.869 5.503 -28.791 1.00 87.44 183 LEU A N 1
ATOM 1394 C CA . LEU A 1 183 ? 28.087 6.585 -28.186 1.00 87.44 183 LEU A CA 1
ATOM 1395 C C . LEU A 1 183 ? 26.642 6.149 -27.899 1.00 87.44 183 LEU A C 1
ATOM 1397 O O . LEU A 1 183 ? 26.163 6.306 -26.776 1.00 87.44 183 LEU A O 1
ATOM 1401 N N . TYR A 1 184 ? 25.975 5.528 -28.874 1.00 88.25 184 TYR A N 1
ATOM 1402 C CA . TYR A 1 184 ? 24.605 5.033 -28.705 1.00 88.25 184 TYR A CA 1
ATOM 1403 C C . TYR A 1 184 ? 24.508 3.902 -27.676 1.00 88.25 184 TYR A C 1
ATOM 1405 O O . TYR A 1 184 ? 23.598 3.894 -26.847 1.00 88.25 184 TYR A O 1
ATOM 1413 N N . ILE A 1 185 ? 25.457 2.962 -27.696 1.00 84.81 185 ILE A N 1
ATOM 1414 C CA . ILE A 1 185 ? 25.535 1.874 -26.717 1.00 84.81 185 ILE A CA 1
ATOM 1415 C C . ILE A 1 185 ? 25.728 2.455 -25.317 1.00 84.81 185 ILE A C 1
ATOM 1417 O O . ILE A 1 185 ? 25.008 2.069 -24.399 1.00 84.81 185 ILE A O 1
ATOM 1421 N N . TYR A 1 186 ? 26.656 3.400 -25.140 1.00 84.94 186 TYR A N 1
ATOM 1422 C CA . TYR A 1 186 ? 26.891 4.031 -23.842 1.00 84.94 186 TYR A CA 1
ATOM 1423 C C . TYR A 1 186 ? 25.606 4.630 -23.258 1.00 84.94 186 TYR A C 1
ATOM 1425 O O . TYR A 1 186 ? 25.267 4.350 -22.106 1.00 84.94 186 TYR A O 1
ATOM 1433 N N . GLU A 1 187 ? 24.857 5.375 -24.068 1.00 86.19 187 GLU A N 1
ATOM 1434 C CA . GLU A 1 187 ? 23.612 6.003 -23.634 1.00 86.19 187 GLU A CA 1
ATOM 1435 C C . GLU A 1 187 ? 22.520 4.960 -23.329 1.00 86.19 187 GLU A C 1
ATOM 1437 O O . GLU A 1 187 ? 21.878 5.019 -22.278 1.00 86.19 187 GLU A O 1
ATOM 1442 N N . ALA A 1 188 ? 22.380 3.924 -24.166 1.00 85.00 188 ALA A N 1
ATOM 1443 C CA . ALA A 1 188 ? 21.448 2.820 -23.925 1.00 85.00 188 ALA A CA 1
ATOM 1444 C C . ALA A 1 188 ? 21.773 2.034 -22.637 1.00 85.00 188 ALA A C 1
ATOM 1446 O O . ALA A 1 188 ? 20.866 1.540 -21.957 1.00 85.00 188 ALA A O 1
ATOM 1447 N N . PHE A 1 189 ? 23.049 1.923 -22.253 1.00 81.88 189 PHE A N 1
ATOM 1448 C CA . PHE A 1 189 ? 23.455 1.320 -20.980 1.00 81.88 189 PHE A CA 1
ATOM 1449 C C . PHE A 1 189 ? 23.240 2.264 -19.782 1.00 81.88 189 PHE A C 1
ATOM 1451 O O . PHE A 1 189 ? 22.825 1.790 -18.720 1.00 81.88 189 PHE A O 1
ATOM 1458 N N . ASP A 1 190 ? 23.447 3.579 -19.930 1.00 83.31 190 ASP A N 1
ATOM 1459 C CA . ASP A 1 190 ? 23.210 4.568 -18.861 1.00 83.31 190 ASP A CA 1
ATOM 1460 C C . ASP A 1 190 ? 21.737 5.001 -18.729 1.00 83.31 190 ASP A C 1
ATOM 1462 O O . ASP A 1 190 ? 21.387 5.769 -17.833 1.00 83.31 190 ASP A O 1
ATOM 1466 N N . ARG A 1 191 ? 20.827 4.446 -19.538 1.00 86.62 191 ARG A N 1
ATOM 1467 C CA . ARG A 1 191 ? 19.394 4.795 -19.583 1.00 86.62 191 ARG A CA 1
ATOM 1468 C C . ARG A 1 191 ? 18.672 4.903 -18.240 1.00 86.62 191 ARG A C 1
ATOM 1470 O O . ARG A 1 191 ? 17.754 5.704 -18.070 1.00 86.62 191 ARG A O 1
ATOM 1477 N N . THR A 1 192 ? 19.078 4.114 -17.245 1.00 83.75 192 THR A N 1
ATOM 1478 C CA . THR A 1 192 ? 18.474 4.163 -15.904 1.00 83.75 192 THR A CA 1
ATOM 1479 C C . THR A 1 192 ? 18.718 5.499 -15.197 1.00 83.75 192 THR A C 1
ATOM 1481 O O . THR A 1 192 ? 17.901 5.905 -14.369 1.00 83.75 192 THR A O 1
ATOM 1484 N N . SER A 1 193 ? 19.798 6.207 -15.548 1.00 85.94 193 SER A N 1
ATOM 1485 C CA . SER A 1 193 ? 20.200 7.489 -14.970 1.00 85.94 193 SER A CA 1
ATOM 1486 C C . SER A 1 193 ? 19.260 8.633 -15.360 1.00 85.94 193 SER A C 1
ATOM 1488 O O . SER A 1 193 ? 19.166 9.627 -14.631 1.00 85.94 193 SER A O 1
ATOM 1490 N N . VAL A 1 194 ? 18.510 8.479 -16.458 1.00 89.81 194 VAL A N 1
ATOM 1491 C CA . VAL A 1 194 ? 17.517 9.452 -16.933 1.00 89.81 194 VAL A CA 1
ATOM 1492 C C . VAL A 1 194 ? 16.378 9.635 -15.932 1.00 89.81 194 VAL A C 1
ATOM 1494 O O . VAL A 1 194 ? 15.876 10.752 -15.751 1.00 89.81 194 VAL A O 1
ATOM 1497 N N . PHE A 1 195 ? 16.011 8.559 -15.230 1.00 90.69 195 PHE A N 1
ATOM 1498 C CA . PHE A 1 195 ? 14.832 8.516 -14.376 1.00 90.69 195 PHE A CA 1
ATOM 1499 C C . PHE A 1 195 ? 15.146 8.771 -12.903 1.00 90.69 195 PHE A C 1
ATOM 1501 O O . PHE A 1 195 ? 15.896 8.046 -12.253 1.00 90.69 195 PHE A O 1
ATOM 1508 N N . GLN A 1 196 ? 14.438 9.734 -12.324 1.00 89.19 196 GLN A N 1
ATOM 1509 C CA . GLN A 1 196 ? 14.332 9.897 -10.884 1.00 89.19 196 GLN A CA 1
ATOM 1510 C C . GLN A 1 196 ? 13.143 9.079 -10.358 1.00 89.19 196 GLN A C 1
ATOM 1512 O O . GLN A 1 196 ? 11.987 9.485 -10.499 1.00 89.19 196 GLN A O 1
ATOM 1517 N N . LYS A 1 197 ? 13.421 7.928 -9.733 1.00 86.38 197 LYS A N 1
ATOM 1518 C CA . LYS A 1 197 ? 12.398 7.050 -9.141 1.00 86.38 197 LYS A CA 1
ATOM 1519 C C . LYS A 1 197 ? 11.818 7.656 -7.858 1.00 86.38 197 LYS A C 1
ATOM 1521 O O . LYS A 1 197 ? 12.543 7.896 -6.894 1.00 86.38 197 LYS A O 1
ATOM 1526 N N . ASN A 1 198 ? 10.504 7.855 -7.834 1.00 84.19 198 ASN A N 1
ATOM 1527 C CA . ASN A 1 198 ? 9.740 8.347 -6.693 1.00 84.19 198 ASN A CA 1
ATOM 1528 C C . ASN A 1 198 ? 8.675 7.313 -6.308 1.00 84.19 198 ASN A C 1
ATOM 1530 O O . ASN A 1 198 ? 7.699 7.112 -7.029 1.00 84.19 198 ASN A O 1
ATOM 1534 N N . VAL A 1 199 ? 8.855 6.666 -5.153 1.00 78.62 199 VAL A N 1
ATOM 1535 C CA . VAL A 1 199 ? 7.895 5.676 -4.649 1.00 78.62 199 VAL A CA 1
ATOM 1536 C C . VAL A 1 199 ? 6.857 6.370 -3.771 1.00 78.62 199 VAL A C 1
ATOM 1538 O O . VAL A 1 199 ? 7.190 6.906 -2.712 1.00 78.62 199 VAL A O 1
ATOM 1541 N N . TYR A 1 200 ? 5.596 6.335 -4.193 1.00 73.44 200 TYR A N 1
ATOM 1542 C CA . TYR A 1 200 ? 4.459 6.840 -3.433 1.00 73.44 200 TYR A CA 1
ATOM 1543 C C . TYR A 1 200 ? 3.601 5.668 -2.973 1.00 73.44 200 TYR A C 1
ATOM 1545 O O . TYR A 1 200 ? 3.144 4.866 -3.774 1.00 73.44 200 TYR A O 1
ATOM 1553 N N . SER A 1 201 ? 3.380 5.549 -1.668 1.00 65.06 201 SER A N 1
ATOM 1554 C CA . SER A 1 201 ? 2.574 4.470 -1.102 1.00 65.06 201 SER A CA 1
ATOM 1555 C C . SER A 1 201 ? 1.320 5.032 -0.452 1.00 65.06 201 SER A C 1
ATOM 1557 O O . SER A 1 201 ? 1.384 6.015 0.292 1.00 65.06 201 SER A O 1
ATOM 1559 N N . SER A 1 202 ? 0.192 4.357 -0.672 1.00 56.22 202 SER A N 1
ATOM 1560 C CA . SER A 1 202 ? -1.060 4.597 0.053 1.00 56.22 202 SER A CA 1
ATOM 1561 C C . SER A 1 202 ? -0.933 4.279 1.554 1.00 56.22 202 SER A C 1
ATOM 1563 O O . SER A 1 202 ? -1.716 4.777 2.358 1.00 56.22 202 SER A O 1
ATOM 1565 N N . LEU A 1 203 ? 0.102 3.519 1.938 1.00 56.69 203 LEU A N 1
ATOM 1566 C CA . LEU A 1 203 ? 0.450 3.119 3.308 1.00 56.69 203 LEU A CA 1
ATOM 1567 C C . LEU A 1 203 ? 1.438 4.097 3.983 1.00 56.69 203 LEU A C 1
ATOM 1569 O O . LEU A 1 203 ? 1.844 3.907 5.132 1.00 56.69 203 LEU A O 1
ATOM 1573 N N . GLY A 1 204 ? 1.869 5.147 3.275 1.00 62.38 204 GLY A N 1
ATOM 1574 C CA . GLY A 1 204 ? 2.895 6.079 3.741 1.00 62.38 204 GLY A CA 1
ATOM 1575 C C . GLY A 1 204 ? 4.309 5.493 3.663 1.00 62.38 204 GLY A C 1
ATOM 1576 O O . GLY A 1 204 ? 4.681 4.867 2.681 1.00 62.38 204 GLY A O 1
ATOM 1577 N N . LYS A 1 205 ? 5.148 5.724 4.680 1.00 60.28 205 LYS A N 1
ATOM 1578 C CA . LYS A 1 205 ? 6.547 5.239 4.687 1.00 60.28 205 LYS A CA 1
ATOM 1579 C C . LYS A 1 205 ? 6.699 3.770 5.107 1.00 60.28 205 LYS A C 1
ATOM 1581 O O . LYS A 1 205 ? 7.825 3.286 5.163 1.00 60.28 205 LYS A O 1
ATOM 1586 N N . ALA A 1 206 ? 5.602 3.107 5.470 1.00 62.59 206 ALA A N 1
ATOM 1587 C CA . ALA A 1 206 ? 5.610 1.748 5.994 1.00 62.59 206 ALA A CA 1
ATOM 1588 C C . ALA A 1 206 ? 5.597 0.700 4.888 1.00 62.59 206 ALA A C 1
ATOM 1590 O O . ALA A 1 206 ? 4.886 0.835 3.894 1.00 62.59 206 ALA A O 1
ATOM 1591 N N . ASP A 1 207 ? 6.355 -0.365 5.128 1.00 70.38 207 ASP A N 1
ATOM 1592 C CA . ASP A 1 207 ? 6.249 -1.606 4.373 1.00 70.38 207 ASP A CA 1
ATOM 1593 C C . ASP A 1 207 ? 4.904 -2.307 4.661 1.00 70.38 207 ASP A C 1
ATOM 1595 O O . ASP A 1 207 ? 4.293 -2.097 5.717 1.00 70.38 207 ASP A O 1
ATOM 1599 N N . LEU A 1 208 ? 4.452 -3.167 3.743 1.00 71.19 208 LEU A N 1
ATOM 1600 C CA . LEU A 1 208 ? 3.170 -3.879 3.808 1.00 71.19 208 LEU A CA 1
ATOM 1601 C C . LEU A 1 208 ? 3.004 -4.611 5.150 1.00 71.19 208 LEU A C 1
ATOM 1603 O O . LEU A 1 208 ? 1.976 -4.491 5.820 1.00 71.19 208 LEU A O 1
ATOM 1607 N N . TYR A 1 209 ? 4.050 -5.320 5.586 1.00 75.25 209 TYR A N 1
ATOM 1608 C CA . TYR A 1 209 ? 4.044 -6.055 6.850 1.00 75.25 209 TYR A CA 1
ATOM 1609 C C . TYR A 1 209 ? 3.942 -5.123 8.065 1.00 75.25 209 TYR A C 1
ATOM 1611 O O . TYR A 1 209 ? 3.253 -5.444 9.034 1.00 75.25 209 TYR A O 1
ATOM 1619 N N . GLN A 1 210 ? 4.613 -3.965 8.024 1.00 79.50 210 GLN A N 1
ATOM 1620 C CA . GLN A 1 210 ? 4.670 -3.016 9.144 1.00 79.50 210 GLN A CA 1
ATOM 1621 C C . GLN A 1 210 ? 3.305 -2.373 9.348 1.00 79.50 210 GLN A C 1
ATOM 1623 O O . GLN A 1 210 ? 2.803 -2.281 10.473 1.00 79.50 210 GLN A O 1
ATOM 1628 N N . TYR A 1 211 ? 2.686 -2.004 8.232 1.00 80.50 211 TYR A N 1
ATOM 1629 C CA . TYR A 1 211 ? 1.349 -1.457 8.193 1.00 80.50 211 TYR A CA 1
ATOM 1630 C C . TYR A 1 211 ? 0.309 -2.437 8.753 1.00 80.50 211 TYR A C 1
ATOM 1632 O O . TYR A 1 211 ? -0.364 -2.120 9.736 1.00 80.50 211 TYR A O 1
ATOM 1640 N N . TYR A 1 212 ? 0.225 -3.661 8.216 1.00 81.88 212 TYR A N 1
ATOM 1641 C CA . TYR A 1 212 ? -0.790 -4.621 8.666 1.00 81.88 212 TYR A CA 1
ATOM 1642 C C . TYR A 1 212 ? -0.552 -5.139 10.087 1.00 81.88 212 TYR A C 1
ATOM 1644 O O . TYR A 1 212 ? -1.517 -5.457 10.784 1.00 81.88 212 TYR A O 1
ATOM 1652 N N . PHE A 1 213 ? 0.698 -5.174 10.562 1.00 84.88 213 PHE A N 1
ATOM 1653 C CA . PHE A 1 213 ? 0.989 -5.465 11.966 1.00 84.88 213 PHE A CA 1
ATOM 1654 C C . PHE A 1 213 ? 0.416 -4.386 12.898 1.00 84.88 213 PHE A C 1
ATOM 1656 O O . PHE A 1 213 ? -0.302 -4.716 13.845 1.00 84.88 213 PHE A O 1
ATOM 1663 N N . SER A 1 214 ? 0.676 -3.103 12.610 1.00 88.19 214 SER A N 1
ATOM 1664 C CA . SER A 1 214 ? 0.107 -1.973 13.363 1.00 88.19 214 SER A CA 1
ATOM 1665 C C . SER A 1 214 ? -1.425 -2.014 13.356 1.00 88.19 214 SER A C 1
ATOM 1667 O O . SER A 1 214 ? -2.059 -1.980 14.419 1.00 88.19 214 SER A O 1
ATOM 1669 N N . ALA A 1 215 ? -2.018 -2.183 12.170 1.00 88.19 215 ALA A N 1
ATOM 1670 C CA . ALA A 1 215 ? -3.460 -2.286 11.990 1.00 88.19 215 ALA A CA 1
ATOM 1671 C C . ALA A 1 215 ? -4.054 -3.441 12.813 1.00 88.19 215 ALA A C 1
ATOM 1673 O O . ALA A 1 215 ? -5.020 -3.242 13.550 1.00 88.19 215 ALA A O 1
ATOM 1674 N N . ALA A 1 216 ? -3.457 -4.638 12.773 1.00 87.75 216 ALA A N 1
ATOM 1675 C CA . ALA A 1 216 ? -3.942 -5.802 13.516 1.00 87.75 216 ALA A CA 1
ATOM 1676 C C . ALA A 1 216 ? -3.955 -5.571 15.037 1.00 87.75 216 ALA A C 1
ATOM 1678 O O . ALA A 1 216 ? -4.927 -5.932 15.710 1.00 87.75 216 ALA A O 1
ATOM 1679 N N . VAL A 1 217 ? -2.918 -4.930 15.588 1.00 89.62 217 VAL A N 1
ATOM 1680 C CA . VAL A 1 217 ? -2.878 -4.581 17.017 1.00 89.62 217 VAL A CA 1
ATOM 1681 C C . VAL A 1 217 ? -3.984 -3.586 17.363 1.00 89.62 217 VAL A C 1
ATOM 1683 O O . VAL A 1 217 ? -4.697 -3.775 18.350 1.00 89.62 217 VAL A O 1
ATOM 1686 N N . LEU A 1 218 ? -4.177 -2.549 16.547 1.00 91.88 218 LEU A N 1
ATOM 1687 C CA . LEU A 1 218 ? -5.230 -1.558 16.766 1.00 91.88 218 LEU A CA 1
ATOM 1688 C C . LEU A 1 218 ? -6.629 -2.165 16.696 1.00 91.88 218 LEU A C 1
ATOM 1690 O O . LEU A 1 218 ? -7.449 -1.903 17.578 1.00 91.88 218 LEU A O 1
ATOM 1694 N N . LEU A 1 219 ? -6.891 -3.021 15.708 1.00 90.69 219 LEU A N 1
ATOM 1695 C CA . LEU A 1 219 ? -8.147 -3.761 15.591 1.00 90.69 219 LEU A CA 1
ATOM 1696 C C . LEU A 1 219 ? -8.395 -4.641 16.818 1.00 90.69 219 LEU A C 1
ATOM 1698 O O . LEU A 1 219 ? -9.514 -4.681 17.335 1.00 90.69 219 LEU A O 1
ATOM 1702 N N . LEU A 1 220 ? -7.354 -5.307 17.329 1.00 90.19 220 LEU A N 1
ATOM 1703 C CA . LEU A 1 220 ? -7.446 -6.111 18.545 1.00 90.19 220 LEU A CA 1
ATOM 1704 C C . LEU A 1 220 ? -7.843 -5.247 19.748 1.00 90.19 220 LEU A C 1
ATOM 1706 O O . LEU A 1 220 ? -8.785 -5.595 20.466 1.00 90.19 220 LEU A O 1
ATOM 1710 N N . LEU A 1 221 ? -7.171 -4.109 19.946 1.00 92.06 221 LEU A N 1
ATOM 1711 C CA . LEU A 1 221 ? -7.482 -3.169 21.027 1.00 92.06 221 LEU A CA 1
ATOM 1712 C C . LEU A 1 221 ? -8.907 -2.613 20.901 1.00 92.06 221 LEU A C 1
ATOM 1714 O O . LEU A 1 221 ? -9.624 -2.542 21.901 1.00 92.06 221 LEU A O 1
ATOM 1718 N N . LEU A 1 222 ? -9.346 -2.283 19.683 1.00 91.88 222 LEU A N 1
ATOM 1719 C CA . LEU A 1 222 ? -10.690 -1.789 19.383 1.00 91.88 222 LEU A CA 1
ATOM 1720 C C . LEU A 1 222 ? -11.770 -2.826 19.736 1.00 91.88 222 LEU A C 1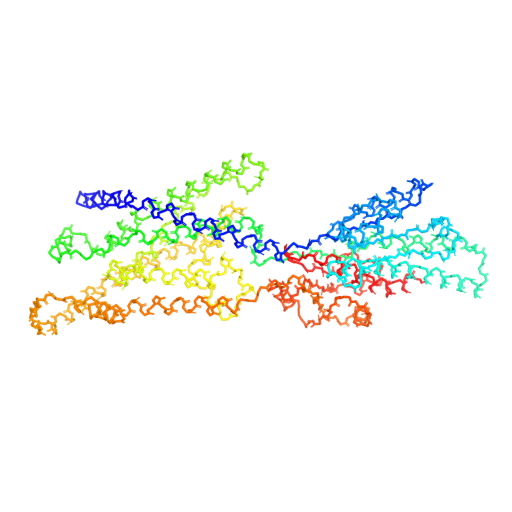
ATOM 1722 O O . LEU A 1 222 ? -12.776 -2.511 20.379 1.00 91.88 222 LEU A O 1
ATOM 1726 N N . MET A 1 223 ? -11.547 -4.085 19.352 1.00 87.88 223 MET A N 1
ATOM 1727 C CA . MET A 1 223 ? -12.504 -5.171 19.565 1.00 87.88 223 MET A CA 1
ATOM 1728 C C . MET A 1 223 ? -12.551 -5.644 21.024 1.00 87.88 223 MET A C 1
ATOM 1730 O O . MET A 1 223 ? -13.606 -6.076 21.496 1.00 87.88 223 MET A O 1
ATOM 1734 N N . MET A 1 224 ? -11.480 -5.452 21.808 1.00 87.56 224 MET A N 1
ATOM 1735 C CA . MET A 1 224 ? -11.518 -5.687 23.262 1.00 87.56 224 MET A CA 1
ATOM 1736 C C . MET A 1 224 ? -12.588 -4.849 23.976 1.00 87.56 224 MET A C 1
ATOM 1738 O O . MET A 1 224 ? -13.080 -5.267 25.029 1.00 87.56 224 MET A O 1
ATOM 1742 N N . GLY A 1 225 ? -13.009 -3.723 23.390 1.00 86.81 225 GLY A N 1
ATOM 1743 C CA . GLY A 1 225 ? -14.091 -2.880 23.893 1.00 86.81 225 GLY A CA 1
ATOM 1744 C C . GLY A 1 225 ? -15.411 -3.619 24.144 1.00 86.81 225 GLY A C 1
ATOM 1745 O O . GLY A 1 225 ? -16.140 -3.305 25.091 1.00 86.81 225 GLY A O 1
ATOM 1746 N N . VAL A 1 226 ? -15.699 -4.662 23.358 1.00 85.50 226 VAL A N 1
ATOM 1747 C CA . VAL A 1 226 ? -16.900 -5.512 23.479 1.00 85.50 226 VAL A CA 1
ATOM 1748 C C . VAL A 1 226 ? -16.965 -6.203 24.848 1.00 85.50 226 VAL A C 1
ATOM 1750 O O . VAL A 1 226 ? -18.048 -6.412 25.400 1.00 85.50 226 VAL A O 1
ATOM 1753 N N . ASN A 1 227 ? -15.812 -6.497 25.454 1.00 84.25 227 ASN A N 1
ATOM 1754 C CA . ASN A 1 227 ? -15.734 -7.216 26.725 1.00 84.25 227 ASN A CA 1
ATOM 1755 C C . ASN A 1 227 ? -16.035 -6.330 27.942 1.00 84.25 227 ASN A C 1
ATOM 1757 O O . ASN A 1 227 ? -16.307 -6.856 29.020 1.00 84.25 227 ASN A O 1
ATOM 1761 N N . TYR A 1 228 ? -16.038 -5.001 27.792 1.00 86.50 228 TYR A N 1
ATOM 1762 C CA . TYR A 1 228 ? -16.249 -4.061 28.899 1.00 86.50 228 TYR A CA 1
ATOM 1763 C C . TYR A 1 228 ? -17.714 -3.707 29.172 1.00 86.50 228 TYR A C 1
ATOM 1765 O O . TYR A 1 228 ? -18.001 -2.964 30.112 1.00 86.50 228 TYR A O 1
ATOM 1773 N N . GLY A 1 229 ? -18.664 -4.294 28.436 1.00 82.12 229 GLY A N 1
ATOM 1774 C CA . GLY A 1 229 ? -20.092 -4.041 28.641 1.00 82.12 229 GLY A CA 1
ATOM 1775 C C . GLY A 1 229 ? -20.572 -4.308 30.075 1.00 82.12 229 GLY A C 1
ATOM 1776 O O . GLY A 1 229 ? -21.510 -3.654 30.535 1.00 82.12 229 GLY A O 1
ATOM 1777 N N . TYR A 1 230 ? -19.923 -5.206 30.827 1.00 81.94 230 TYR A N 1
ATOM 1778 C CA . TYR A 1 230 ? -20.299 -5.505 32.217 1.00 81.94 230 TYR A CA 1
ATOM 1779 C C . TYR A 1 230 ? -20.158 -4.294 33.163 1.00 81.94 230 TYR A C 1
ATOM 1781 O O . TYR A 1 230 ? -20.887 -4.217 34.152 1.00 81.94 230 TYR A O 1
ATOM 1789 N N . LEU A 1 231 ? -19.281 -3.326 32.853 1.00 83.38 231 LEU A N 1
ATOM 1790 C CA . LEU A 1 231 ? -19.096 -2.096 33.642 1.00 83.38 231 LEU A CA 1
ATOM 1791 C C . LEU A 1 231 ? -20.294 -1.134 33.542 1.00 83.38 231 LEU A C 1
ATOM 1793 O O . LEU A 1 231 ? -20.406 -0.194 34.332 1.00 83.38 231 LEU A O 1
ATOM 1797 N N . TYR A 1 232 ? -21.205 -1.366 32.593 1.00 81.62 232 TYR A N 1
ATOM 1798 C CA . TYR A 1 232 ? -22.399 -0.546 32.341 1.00 81.62 232 TYR A CA 1
ATOM 1799 C C . TYR A 1 232 ? -23.693 -1.344 32.505 1.00 81.62 232 TYR A C 1
ATOM 1801 O O . TYR A 1 232 ? -24.734 -1.001 31.941 1.00 81.62 232 TYR A O 1
ATOM 1809 N N . GLN A 1 233 ? -23.646 -2.432 33.274 1.00 78.00 233 GLN A N 1
ATOM 1810 C CA . GLN A 1 233 ? -24.866 -3.080 33.738 1.00 78.00 233 GLN A CA 1
ATOM 1811 C C . GLN A 1 233 ? -25.641 -2.110 34.632 1.00 78.00 233 GLN A C 1
ATOM 1813 O O . GLN A 1 233 ? -25.072 -1.537 35.563 1.00 78.00 233 GLN A O 1
ATOM 1818 N N . LYS A 1 234 ? -26.937 -1.937 34.343 1.00 68.38 234 LYS A N 1
ATOM 1819 C CA . LYS A 1 234 ? -27.837 -1.107 35.152 1.00 68.38 234 LYS A CA 1
ATOM 1820 C C . LYS A 1 234 ? -27.823 -1.624 36.589 1.00 68.38 234 LYS A C 1
ATOM 1822 O O . LYS A 1 234 ? -28.232 -2.757 36.843 1.00 68.38 234 LYS A O 1
ATOM 1827 N N . GLN A 1 235 ? -27.334 -0.807 37.516 1.00 69.88 235 GLN A N 1
ATOM 1828 C CA . GLN A 1 235 ? -27.416 -1.115 38.938 1.00 69.88 235 GLN A CA 1
ATOM 1829 C C . GLN A 1 235 ? -28.778 -0.663 39.475 1.00 69.88 235 GLN A C 1
ATOM 1831 O O . GLN A 1 235 ? -29.454 0.187 38.895 1.00 69.88 235 GLN A O 1
ATOM 1836 N N . SER A 1 236 ? -29.217 -1.243 40.594 1.00 71.62 236 SER A N 1
ATOM 1837 C CA . SER A 1 236 ? -30.409 -0.742 41.281 1.00 71.62 236 SER A CA 1
ATOM 1838 C C . SER A 1 236 ? -30.178 0.712 41.698 1.00 71.62 236 SER A C 1
ATOM 1840 O O . SER A 1 236 ? -29.130 1.010 42.273 1.00 71.62 236 SER A O 1
ATOM 1842 N N . ARG A 1 237 ? -31.162 1.593 41.485 1.00 63.03 237 ARG A N 1
ATOM 1843 C CA . ARG A 1 237 ? -31.064 3.037 41.786 1.00 63.03 237 ARG A CA 1
ATOM 1844 C C . ARG A 1 237 ? -30.558 3.346 43.198 1.00 63.03 237 ARG A C 1
ATOM 1846 O O . ARG A 1 237 ? -29.758 4.255 43.369 1.00 63.03 237 ARG A O 1
ATOM 1853 N N . ALA A 1 238 ? -30.947 2.535 44.184 1.00 69.00 238 ALA A N 1
ATOM 1854 C CA . ALA A 1 238 ? -30.482 2.665 45.565 1.00 69.00 238 ALA A CA 1
ATOM 1855 C C . ALA A 1 238 ? -28.952 2.545 45.707 1.00 69.00 238 ALA A C 1
ATOM 1857 O O . ALA A 1 238 ? -28.360 3.165 46.584 1.00 69.00 238 ALA A O 1
ATOM 1858 N N . VAL A 1 239 ? -28.295 1.764 44.847 1.00 74.38 239 VAL A N 1
ATOM 1859 C CA . VAL A 1 239 ? -26.835 1.607 44.842 1.00 74.38 239 VAL A CA 1
ATOM 1860 C C . VAL A 1 239 ? -26.170 2.813 44.179 1.00 74.38 239 VAL A C 1
ATOM 1862 O O . VAL A 1 239 ? -25.216 3.342 44.741 1.00 74.38 239 VAL A O 1
ATOM 1865 N N . GLU A 1 240 ? -26.697 3.303 43.055 1.00 74.44 240 GLU A N 1
ATOM 1866 C CA . GLU A 1 240 ? -26.172 4.501 42.376 1.00 74.44 240 GLU A CA 1
ATOM 1867 C C . GLU A 1 240 ? -26.297 5.759 43.246 1.00 74.44 240 GLU A C 1
ATOM 1869 O O . GLU A 1 240 ? -25.329 6.503 43.412 1.00 74.44 240 GLU A O 1
ATOM 1874 N N . GLU A 1 241 ? -27.456 5.969 43.875 1.00 74.56 241 GLU A N 1
ATOM 1875 C CA . GLU A 1 241 ? -27.683 7.091 44.792 1.00 74.56 241 GLU A CA 1
ATOM 1876 C C . GLU A 1 241 ? -26.769 6.999 46.017 1.00 74.56 241 GLU A C 1
ATOM 1878 O O . GLU A 1 241 ? -26.158 7.991 46.413 1.00 74.56 241 GLU A O 1
ATOM 1883 N N . LYS A 1 242 ? -26.580 5.795 46.567 1.00 79.06 242 LYS A N 1
ATOM 1884 C CA . LYS A 1 242 ? -25.673 5.573 47.696 1.00 79.06 242 LYS A CA 1
ATOM 1885 C C . LYS A 1 242 ? -24.208 5.833 47.320 1.00 79.06 242 LYS A C 1
ATOM 1887 O O . LYS A 1 242 ? -23.490 6.463 48.093 1.00 79.06 242 LYS A O 1
ATOM 1892 N N . ILE A 1 243 ? -23.764 5.423 46.130 1.00 79.50 243 ILE A N 1
ATOM 1893 C CA . ILE A 1 243 ? -22.423 5.731 45.595 1.00 79.50 243 ILE A CA 1
ATOM 1894 C C . ILE A 1 243 ? -22.233 7.249 45.441 1.00 79.50 243 ILE A C 1
ATOM 1896 O O . ILE A 1 243 ? -21.184 7.784 45.817 1.00 79.50 243 ILE A O 1
ATOM 1900 N N . ARG A 1 244 ? -23.267 7.952 44.961 1.00 78.25 244 ARG A N 1
ATOM 1901 C CA . ARG A 1 244 ? -23.256 9.411 44.810 1.00 78.25 244 ARG A CA 1
ATOM 1902 C C . ARG A 1 244 ? -23.166 10.127 46.161 1.00 78.25 244 ARG A C 1
ATOM 1904 O O . ARG A 1 244 ? -22.371 11.056 46.293 1.00 78.25 244 ARG A O 1
ATOM 1911 N N . ILE A 1 245 ? -23.898 9.653 47.175 1.00 79.69 245 ILE A N 1
ATOM 1912 C CA . ILE A 1 245 ? -23.834 10.158 48.561 1.00 79.69 245 ILE A CA 1
ATOM 1913 C C . ILE A 1 245 ? -22.431 9.969 49.159 1.00 79.69 245 ILE A C 1
ATOM 1915 O O . ILE A 1 245 ? -21.928 10.858 49.839 1.00 79.69 245 ILE A O 1
ATOM 1919 N N . TYR A 1 246 ? -21.741 8.867 48.847 1.00 78.38 246 TYR A N 1
ATOM 1920 C CA . TYR A 1 246 ? -20.348 8.645 49.264 1.00 78.38 246 TYR A CA 1
ATOM 1921 C C . TYR A 1 246 ? -19.307 9.508 48.512 1.00 78.38 246 TYR A C 1
ATOM 1923 O O . TYR A 1 246 ? -18.099 9.318 48.688 1.00 78.38 246 TYR A O 1
ATOM 1931 N N . GLY A 1 247 ? -19.737 10.475 47.691 1.00 77.31 247 GLY A N 1
ATOM 1932 C CA . GLY A 1 247 ? -18.867 11.465 47.046 1.00 77.31 247 GLY A CA 1
ATOM 1933 C C . GLY A 1 247 ? -18.212 11.001 45.740 1.00 77.31 247 GLY A C 1
ATOM 1934 O O . GLY A 1 247 ? -17.266 11.647 45.259 1.00 77.31 247 GLY A O 1
ATOM 1935 N N . ILE A 1 248 ? -18.691 9.893 45.162 1.00 81.50 248 ILE A N 1
ATOM 1936 C CA . ILE A 1 248 ? -18.330 9.429 43.818 1.00 81.50 248 ILE A CA 1
ATOM 1937 C C . ILE A 1 248 ? -19.370 9.989 42.839 1.00 81.50 248 ILE A C 1
ATOM 1939 O O . ILE A 1 248 ? -20.414 9.393 42.597 1.00 81.50 248 ILE A O 1
ATOM 1943 N N . GLY A 1 249 ? -19.097 11.184 42.312 1.00 78.94 249 GLY A N 1
ATOM 1944 C CA . GLY A 1 249 ? -19.886 11.767 41.223 1.00 78.94 249 GLY A CA 1
ATOM 1945 C C . GLY A 1 249 ? -19.545 11.153 39.860 1.00 78.94 249 GLY A C 1
ATOM 1946 O O . GLY A 1 249 ? -18.575 10.402 39.736 1.00 78.94 249 GLY A O 1
ATOM 1947 N N . GLU A 1 250 ? -20.290 11.545 38.823 1.00 79.88 250 GLU A N 1
ATOM 1948 C CA . GLU A 1 250 ? -20.155 10.988 37.462 1.00 79.88 250 GLU A CA 1
ATOM 1949 C C . GLU A 1 250 ? -18.722 11.050 36.916 1.00 79.88 250 GLU A C 1
ATOM 1951 O O . GLU A 1 250 ? -18.233 10.080 36.350 1.00 79.88 250 GLU A O 1
ATOM 1956 N N . GLY A 1 251 ? -18.005 12.157 37.151 1.00 83.12 251 GLY A N 1
ATOM 1957 C CA . GLY A 1 251 ? -16.624 12.315 36.679 1.00 83.12 251 GLY A CA 1
ATOM 1958 C C . GLY A 1 251 ? -15.633 11.353 37.341 1.00 83.12 251 GLY A C 1
ATOM 1959 O O . GLY A 1 251 ? -14.772 10.793 36.671 1.00 83.12 251 GLY A O 1
ATOM 1960 N N . LYS A 1 252 ? -15.777 11.102 38.651 1.00 84.25 252 LYS A N 1
ATOM 1961 C CA . LYS A 1 252 ? -14.921 10.135 39.360 1.00 84.25 252 LYS A CA 1
ATOM 1962 C C . LYS A 1 252 ? -15.245 8.704 38.937 1.00 84.25 252 LYS A C 1
ATOM 1964 O O . LYS A 1 252 ? -14.331 7.901 38.812 1.00 84.25 252 LYS A O 1
ATOM 1969 N N . ASN A 1 253 ? -16.522 8.402 38.701 1.00 84.69 253 ASN A N 1
ATOM 1970 C CA . ASN A 1 253 ? -16.952 7.097 38.203 1.00 84.69 253 ASN A CA 1
ATOM 1971 C C . ASN A 1 253 ? -16.410 6.831 36.787 1.00 84.69 253 ASN A C 1
ATOM 1973 O O . ASN A 1 253 ? -15.823 5.783 36.538 1.00 84.69 253 ASN A O 1
ATOM 1977 N N . ALA A 1 254 ? -16.524 7.811 35.884 1.00 87.62 254 ALA A N 1
ATOM 1978 C CA . ALA A 1 254 ? -15.953 7.733 34.541 1.00 87.62 254 ALA A CA 1
ATOM 1979 C C . ALA A 1 254 ? -14.433 7.514 34.581 1.00 87.62 254 ALA A C 1
ATOM 1981 O O . ALA A 1 254 ? -13.922 6.649 33.878 1.00 87.62 254 ALA A O 1
ATOM 1982 N N . LEU A 1 255 ? -13.713 8.231 35.452 1.00 89.50 255 LEU A N 1
ATOM 1983 C CA . LEU A 1 255 ? -12.263 8.080 35.599 1.00 89.50 255 LEU A CA 1
ATOM 1984 C C . LEU A 1 255 ? -11.860 6.683 36.092 1.00 89.50 255 LEU A C 1
ATOM 1986 O O . LEU A 1 255 ? -10.896 6.116 35.583 1.00 89.50 255 LEU A O 1
ATOM 1990 N N . ILE A 1 256 ? -12.610 6.106 37.038 1.00 87.31 256 ILE A N 1
ATOM 1991 C CA . ILE A 1 256 ? -12.389 4.729 37.511 1.00 87.31 256 ILE A CA 1
ATOM 1992 C C . ILE A 1 256 ? -12.578 3.732 36.365 1.00 87.31 256 ILE A C 1
ATOM 1994 O O . ILE A 1 256 ? -11.715 2.884 36.152 1.00 87.31 256 ILE A O 1
ATOM 1998 N N . LYS A 1 257 ? -13.668 3.857 35.600 1.00 89.31 257 LYS A N 1
ATOM 1999 C CA . LYS A 1 257 ? -13.958 2.965 34.470 1.00 89.31 257 LYS A CA 1
ATOM 2000 C C . LYS A 1 257 ? -12.901 3.056 33.378 1.00 89.31 257 LYS A C 1
ATOM 2002 O O . LYS A 1 257 ? -12.412 2.022 32.940 1.00 89.31 257 LYS A O 1
ATOM 2007 N N . VAL A 1 258 ? -12.510 4.272 32.993 1.00 93.25 258 VAL A N 1
ATOM 2008 C CA . VAL A 1 258 ? -11.435 4.499 32.017 1.00 93.25 258 VAL A CA 1
ATOM 2009 C C . VAL A 1 258 ? -10.147 3.841 32.500 1.00 93.25 258 VAL A C 1
ATOM 2011 O O . VAL A 1 258 ? -9.590 3.020 31.784 1.00 93.25 258 VAL A O 1
ATOM 2014 N N . PHE A 1 259 ? -9.733 4.087 33.746 1.00 91.50 259 PHE A N 1
ATOM 2015 C CA . PHE A 1 259 ? -8.531 3.470 34.312 1.00 91.50 259 PHE A CA 1
ATOM 2016 C C . PHE A 1 259 ? -8.582 1.931 34.298 1.00 91.50 259 PHE A C 1
ATOM 2018 O O . PHE A 1 259 ? -7.609 1.277 33.921 1.00 91.50 259 PHE A O 1
ATOM 2025 N N . LEU A 1 260 ? -9.725 1.342 34.665 1.00 89.75 260 LEU A N 1
ATOM 2026 C CA . LEU A 1 260 ? -9.922 -0.111 34.668 1.00 89.75 260 LEU A CA 1
ATOM 2027 C C . LEU A 1 260 ? -9.877 -0.740 33.272 1.00 89.75 260 LEU A C 1
ATOM 2029 O O . LEU A 1 260 ? -9.549 -1.920 33.168 1.00 89.75 260 LEU A O 1
ATOM 2033 N N . MET A 1 261 ? -10.206 0.016 32.223 1.00 92.44 261 MET A N 1
ATOM 2034 C CA . MET A 1 261 ? -10.089 -0.427 30.831 1.00 92.44 261 MET A CA 1
ATOM 2035 C C . MET A 1 261 ? -8.688 -0.194 30.261 1.00 92.44 261 MET A C 1
ATOM 2037 O O . MET A 1 261 ? -8.199 -1.026 29.498 1.00 92.44 261 MET A O 1
ATOM 2041 N N . THR A 1 262 ? -8.024 0.902 30.641 1.00 94.50 262 THR A N 1
ATOM 2042 C CA . THR A 1 262 ? -6.683 1.251 30.155 1.00 94.50 262 THR A CA 1
ATOM 2043 C C . THR A 1 262 ? -5.661 0.175 30.503 1.00 94.50 262 THR A C 1
ATOM 2045 O O . THR A 1 262 ? -4.879 -0.218 29.645 1.00 94.50 262 THR A O 1
ATOM 2048 N N . VAL A 1 263 ? -5.662 -0.324 31.746 1.00 91.50 263 VAL A N 1
ATOM 2049 C CA . VAL A 1 263 ? -4.628 -1.266 32.210 1.00 91.50 263 VAL A CA 1
ATOM 2050 C C . VAL A 1 263 ? -4.641 -2.582 31.414 1.00 91.50 263 VAL A C 1
ATOM 2052 O O . VAL A 1 263 ? -3.584 -2.953 30.905 1.00 91.50 263 VAL A O 1
ATOM 2055 N N . PRO A 1 264 ? -5.776 -3.290 31.231 1.00 89.94 264 PRO A N 1
ATOM 2056 C CA . PRO A 1 264 ? -5.783 -4.508 30.422 1.00 89.94 264 PRO A CA 1
ATOM 2057 C C . PRO A 1 264 ? -5.491 -4.258 28.937 1.00 89.94 264 PRO A C 1
ATOM 2059 O O . PRO A 1 264 ? -4.799 -5.070 28.332 1.00 89.94 264 PRO A O 1
ATOM 2062 N N . LEU A 1 265 ? -5.970 -3.147 28.356 1.00 92.25 265 LEU A N 1
ATOM 2063 C CA . LEU A 1 265 ? -5.645 -2.777 26.969 1.00 92.25 265 LEU A CA 1
ATOM 2064 C C . LEU A 1 265 ? -4.136 -2.580 26.788 1.00 92.25 265 LEU A C 1
ATOM 2066 O O . LEU A 1 265 ? -3.546 -3.113 25.853 1.00 92.25 265 LEU A O 1
ATOM 2070 N N . TRP A 1 266 ? -3.502 -1.868 27.719 1.00 95.25 266 TRP A N 1
ATOM 2071 C CA . TRP A 1 266 ? -2.063 -1.632 27.709 1.00 95.25 266 TRP A CA 1
ATOM 2072 C C . TRP A 1 266 ? -1.257 -2.927 27.858 1.00 95.25 266 TRP A C 1
ATOM 2074 O O . TRP A 1 266 ? -0.317 -3.152 27.100 1.00 95.25 266 TRP A O 1
ATOM 2084 N N . LEU A 1 267 ? -1.655 -3.811 28.782 1.00 92.19 267 LEU A N 1
ATOM 2085 C CA . LEU A 1 267 ? -1.001 -5.110 28.970 1.00 92.19 267 LEU A CA 1
ATOM 2086 C C . LEU A 1 267 ? -1.085 -5.987 27.718 1.00 92.19 267 LEU A C 1
ATOM 2088 O O . LEU A 1 267 ? -0.093 -6.614 27.353 1.00 92.19 267 LEU A O 1
ATOM 2092 N N . VAL A 1 268 ? -2.241 -6.022 27.049 1.00 90.50 268 VAL A N 1
ATOM 2093 C CA . VAL A 1 268 ? -2.395 -6.765 25.791 1.00 90.50 268 VAL A CA 1
ATOM 2094 C C . VAL A 1 268 ? -1.551 -6.146 24.680 1.00 90.50 268 VAL A C 1
ATOM 2096 O O . VAL A 1 268 ? -0.849 -6.883 23.994 1.00 90.50 268 VAL A O 1
ATOM 2099 N N . GLY A 1 269 ? -1.555 -4.817 24.537 1.00 90.69 269 GLY A N 1
ATOM 2100 C CA . GLY A 1 269 ? -0.718 -4.125 23.554 1.00 90.69 269 GLY A CA 1
ATOM 2101 C C . GLY A 1 269 ? 0.771 -4.437 23.733 1.00 90.69 269 GLY A C 1
ATOM 2102 O O . GLY A 1 269 ? 1.443 -4.798 22.771 1.00 90.69 269 GLY A O 1
ATOM 2103 N N . ILE A 1 270 ? 1.273 -4.400 24.974 1.00 92.69 270 ILE A N 1
ATOM 2104 C CA . ILE A 1 270 ? 2.663 -4.772 25.285 1.00 92.69 270 ILE A CA 1
ATOM 2105 C C . ILE A 1 270 ? 2.929 -6.249 25.005 1.00 92.69 270 ILE A C 1
ATOM 2107 O O . ILE A 1 270 ? 3.990 -6.578 24.486 1.00 92.69 270 ILE A O 1
ATOM 2111 N N . LEU A 1 271 ? 2.001 -7.144 25.351 1.00 91.31 271 LEU A N 1
ATOM 2112 C CA . LEU A 1 271 ? 2.178 -8.577 25.128 1.00 91.31 271 LEU A CA 1
ATOM 2113 C C . LEU A 1 271 ? 2.320 -8.890 23.636 1.00 91.31 271 LEU A C 1
ATOM 2115 O O . LEU A 1 271 ? 3.217 -9.642 23.259 1.00 91.31 271 LEU A O 1
ATOM 2119 N N . VAL A 1 272 ? 1.469 -8.300 22.793 1.00 89.50 272 VAL A N 1
ATOM 2120 C CA . VAL A 1 272 ? 1.537 -8.492 21.337 1.00 89.50 272 VAL A CA 1
ATOM 2121 C C . VAL A 1 272 ? 2.802 -7.858 20.761 1.00 89.50 272 VAL A C 1
ATOM 2123 O O . VAL A 1 272 ? 3.473 -8.487 19.950 1.00 89.50 272 VAL A O 1
ATOM 2126 N N . TYR A 1 273 ? 3.185 -6.670 21.232 1.00 89.81 273 TYR A N 1
ATOM 2127 C CA . TYR A 1 273 ? 4.441 -6.026 20.847 1.00 89.81 273 TYR A CA 1
ATOM 2128 C C . TYR A 1 273 ? 5.669 -6.878 21.210 1.00 89.81 273 TYR A C 1
ATOM 2130 O O . TYR A 1 273 ? 6.511 -7.148 20.357 1.00 89.81 273 TYR A O 1
ATOM 2138 N N . ALA A 1 274 ? 5.739 -7.385 22.444 1.00 89.44 274 ALA A N 1
ATOM 2139 C CA . ALA A 1 274 ? 6.819 -8.258 22.895 1.00 89.44 274 ALA A CA 1
ATOM 2140 C C . ALA A 1 274 ? 6.869 -9.570 22.095 1.00 89.44 274 ALA A C 1
ATOM 2142 O O . ALA A 1 274 ? 7.952 -10.023 21.726 1.00 89.44 274 ALA A O 1
ATOM 2143 N N . ALA A 1 275 ? 5.710 -10.161 21.784 1.00 87.62 275 ALA A N 1
ATOM 2144 C CA . ALA A 1 275 ? 5.627 -11.319 20.898 1.00 87.62 275 ALA A CA 1
ATOM 2145 C C . ALA A 1 275 ? 6.138 -10.988 19.485 1.00 87.62 275 ALA A C 1
ATOM 2147 O O . ALA A 1 275 ? 6.906 -11.768 18.926 1.00 87.62 275 ALA A O 1
ATOM 2148 N N . GLY A 1 276 ? 5.791 -9.815 18.945 1.00 84.81 276 GLY A N 1
ATOM 2149 C CA . GLY A 1 276 ? 6.307 -9.308 17.673 1.00 84.81 276 GLY A CA 1
ATOM 2150 C C . GLY A 1 276 ? 7.833 -9.184 17.662 1.00 84.81 276 GLY A C 1
ATOM 2151 O O . GLY A 1 276 ? 8.475 -9.707 16.754 1.00 84.81 276 GLY A O 1
ATOM 2152 N N . CYS A 1 277 ? 8.431 -8.596 18.707 1.00 85.88 277 CYS A N 1
ATOM 2153 C CA . CYS A 1 277 ? 9.891 -8.492 18.836 1.00 85.88 277 CYS A CA 1
ATOM 2154 C C . CYS A 1 277 ? 10.557 -9.877 18.906 1.00 85.88 277 CYS A C 1
ATOM 2156 O O . CYS A 1 277 ? 11.598 -10.100 18.291 1.00 85.88 277 C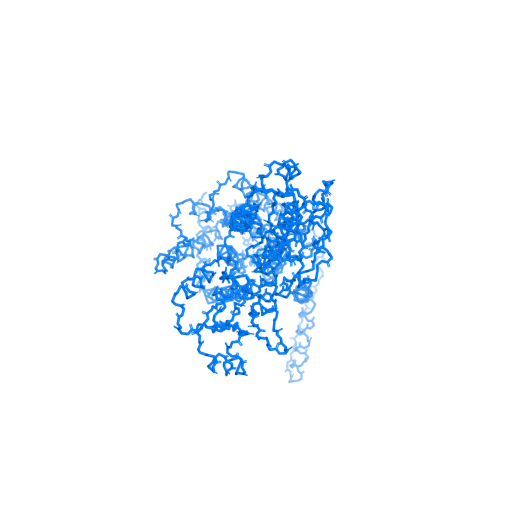YS A O 1
ATOM 2158 N N . LEU A 1 278 ? 9.956 -10.828 19.633 1.00 85.44 278 LEU A N 1
ATOM 2159 C CA . LEU A 1 278 ? 10.476 -12.195 19.752 1.00 85.44 278 LEU A CA 1
ATOM 2160 C C . LEU A 1 278 ? 10.436 -12.953 18.420 1.00 85.44 278 LEU A C 1
ATOM 2162 O O . LEU A 1 278 ? 11.388 -13.658 18.090 1.00 85.44 278 LEU A O 1
ATOM 2166 N N . VAL A 1 279 ? 9.342 -12.824 17.666 1.00 84.31 279 VAL A N 1
ATOM 2167 C CA . VAL A 1 279 ? 9.185 -13.457 16.347 1.00 84.31 279 VAL A CA 1
ATOM 2168 C C . VAL A 1 279 ? 10.160 -12.844 15.343 1.00 84.31 279 VAL A C 1
ATOM 2170 O O . VAL A 1 279 ? 10.860 -13.586 14.657 1.00 84.31 279 VAL A O 1
ATOM 2173 N N . SER A 1 280 ? 10.269 -11.513 15.323 1.00 81.31 280 SER A N 1
ATOM 2174 C CA . SER A 1 280 ? 11.223 -10.776 14.488 1.00 81.31 280 SER A CA 1
ATOM 2175 C C . SER A 1 280 ? 12.662 -11.234 14.751 1.00 81.31 280 SER A C 1
ATOM 2177 O O . SER A 1 280 ? 13.380 -11.586 13.818 1.00 81.31 280 SER A O 1
ATOM 2179 N N . GLY A 1 281 ? 13.055 -11.335 16.027 1.00 77.19 281 GLY A N 1
ATOM 2180 C CA . GLY A 1 281 ? 14.392 -11.783 16.413 1.00 77.19 281 GLY A CA 1
ATOM 2181 C C . GLY A 1 281 ? 14.691 -13.244 16.061 1.00 77.19 281 GLY A C 1
ATOM 2182 O O . GLY A 1 281 ? 15.808 -13.550 15.657 1.00 77.19 281 GLY A O 1
ATOM 2183 N N . LYS A 1 282 ? 13.712 -14.153 16.184 1.00 80.25 282 LYS A N 1
ATOM 2184 C CA . LYS A 1 282 ? 13.900 -15.585 15.876 1.00 80.25 282 LYS A CA 1
ATOM 2185 C C . LYS A 1 282 ? 13.938 -15.899 14.385 1.00 80.25 282 LYS A C 1
ATOM 2187 O O . LYS A 1 282 ? 14.633 -16.827 13.992 1.00 80.25 282 LYS A O 1
ATOM 2192 N N . LEU A 1 283 ? 13.164 -15.178 13.578 1.00 74.94 283 LEU A N 1
ATOM 2193 C CA . LEU A 1 283 ? 13.063 -15.421 12.137 1.00 74.94 283 LEU A CA 1
ATOM 2194 C C . LEU A 1 283 ? 14.086 -14.613 11.322 1.00 74.94 283 LEU A C 1
ATOM 2196 O O . LEU A 1 283 ? 14.026 -14.646 10.100 1.00 74.94 283 LEU A O 1
ATOM 2200 N N . HIS A 1 284 ? 14.995 -13.872 11.974 1.00 64.50 284 HIS A N 1
ATOM 2201 C CA . HIS A 1 284 ? 15.925 -12.928 11.330 1.00 64.50 284 HIS A CA 1
ATOM 2202 C C . HIS A 1 284 ? 15.243 -11.910 10.400 1.00 64.50 284 HIS A C 1
ATOM 2204 O O . HIS A 1 284 ? 15.885 -11.286 9.558 1.00 64.50 284 HIS A O 1
ATOM 2210 N N . LEU A 1 285 ? 13.941 -11.699 10.588 1.00 64.56 285 LEU A N 1
ATOM 2211 C CA . LEU A 1 285 ? 13.200 -10.634 9.941 1.00 64.56 285 LEU A CA 1
ATOM 2212 C C . LEU A 1 285 ? 13.595 -9.366 10.695 1.00 64.56 285 LEU A C 1
ATOM 2214 O O . LEU A 1 285 ? 13.245 -9.226 11.865 1.00 64.56 285 LEU A O 1
ATOM 2218 N N . SER A 1 286 ? 14.347 -8.455 10.083 1.00 61.66 286 SER A N 1
ATOM 2219 C CA . SER A 1 286 ? 14.737 -7.146 10.643 1.00 61.66 286 SER A CA 1
ATOM 2220 C C . SER A 1 286 ? 13.544 -6.176 10.732 1.00 61.66 286 SER A C 1
ATOM 2222 O O . SER A 1 286 ? 13.629 -5.008 10.365 1.00 61.66 286 SER A O 1
ATOM 2224 N N . PHE A 1 287 ? 12.407 -6.681 11.209 1.00 69.31 287 PHE A N 1
ATOM 2225 C CA . PHE A 1 287 ? 11.089 -6.079 11.109 1.00 69.31 287 PHE A CA 1
ATOM 2226 C C . PHE A 1 287 ? 10.749 -5.169 12.298 1.00 69.31 287 PHE A C 1
ATOM 2228 O O . PHE A 1 287 ? 10.297 -4.048 12.083 1.00 69.31 287 PHE A O 1
ATOM 2235 N N . LEU A 1 288 ? 10.968 -5.623 13.541 1.00 77.44 288 LEU A N 1
ATOM 2236 C CA . LEU A 1 288 ? 10.564 -4.912 14.760 1.00 77.44 288 LEU A CA 1
ATOM 2237 C C . LEU A 1 288 ? 11.640 -5.015 15.853 1.00 77.44 288 LEU A C 1
ATOM 2239 O O . LEU A 1 288 ? 11.978 -6.108 16.312 1.00 77.44 288 LEU A O 1
ATOM 2243 N N . TRP A 1 289 ? 12.118 -3.866 16.329 1.00 75.69 289 TRP A N 1
ATOM 2244 C CA . TRP A 1 289 ? 13.128 -3.767 17.386 1.00 75.69 289 TRP A CA 1
ATOM 2245 C C . TRP A 1 289 ? 12.506 -3.277 18.689 1.00 75.69 289 TRP A C 1
ATOM 2247 O O . TRP A 1 289 ? 11.555 -2.500 18.679 1.00 75.69 289 TRP A O 1
ATOM 2257 N N . PHE A 1 290 ? 13.043 -3.731 19.824 1.00 82.75 290 PHE A N 1
ATOM 2258 C CA . PHE A 1 290 ? 12.552 -3.286 21.122 1.00 82.75 290 PHE A CA 1
ATOM 2259 C C . PHE A 1 290 ? 12.972 -1.838 21.398 1.00 82.75 290 PHE A C 1
ATOM 2261 O O . PHE A 1 290 ? 14.125 -1.565 21.726 1.00 82.75 290 PHE A O 1
ATOM 2268 N N . ASP A 1 291 ? 12.006 -0.932 21.331 1.00 84.69 291 ASP A N 1
ATOM 2269 C CA . ASP A 1 291 ? 12.113 0.447 21.791 1.00 84.69 291 ASP A CA 1
ATOM 2270 C C . ASP A 1 291 ? 11.363 0.659 23.124 1.00 84.69 291 ASP A C 1
ATOM 2272 O O . ASP A 1 291 ? 10.246 0.171 23.341 1.00 84.69 291 ASP A O 1
ATOM 2276 N N . ARG A 1 292 ? 11.996 1.409 24.034 1.00 84.94 292 ARG A N 1
ATOM 2277 C CA . ARG A 1 292 ? 11.459 1.796 25.343 1.00 84.94 292 ARG A CA 1
ATOM 2278 C C . ARG A 1 292 ? 10.324 2.814 25.222 1.00 84.94 292 ARG A C 1
ATOM 2280 O O . ARG A 1 292 ? 9.448 2.816 26.089 1.00 84.94 292 ARG A O 1
ATOM 2287 N N . GLU A 1 293 ? 10.316 3.660 24.192 1.00 86.19 293 GLU A N 1
ATOM 2288 C CA . GLU A 1 293 ? 9.288 4.693 23.989 1.00 86.19 293 GLU A CA 1
ATOM 2289 C C . GLU A 1 293 ? 7.905 4.102 23.664 1.00 86.19 293 GLU A C 1
ATOM 2291 O O . GLU A 1 293 ? 6.869 4.700 23.983 1.00 86.19 293 GLU A O 1
ATOM 2296 N N . VAL A 1 294 ? 7.868 2.870 23.148 1.00 88.38 294 VAL A N 1
ATOM 2297 C CA . VAL A 1 294 ? 6.631 2.143 22.826 1.00 88.38 294 VAL A CA 1
ATOM 2298 C C . VAL A 1 294 ? 5.799 1.844 24.070 1.00 88.38 294 VAL A C 1
ATOM 2300 O O . VAL A 1 294 ? 4.569 1.874 24.006 1.00 88.38 294 VAL A O 1
ATOM 2303 N N . LEU A 1 295 ? 6.422 1.628 25.233 1.00 89.75 295 LEU A N 1
ATOM 2304 C CA . LEU A 1 295 ? 5.705 1.322 26.476 1.00 89.75 295 LEU A CA 1
ATOM 2305 C C . LEU A 1 295 ? 4.794 2.480 26.941 1.00 89.75 295 LEU A C 1
ATOM 2307 O O . LEU A 1 295 ? 3.585 2.252 27.082 1.00 89.75 295 LEU A O 1
ATOM 2311 N N . PRO A 1 296 ? 5.301 3.712 27.176 1.00 91.38 296 PRO A N 1
ATOM 2312 C CA . PRO A 1 296 ? 4.455 4.847 27.536 1.00 91.38 296 PRO A CA 1
ATOM 2313 C C . PRO A 1 296 ? 3.567 5.313 26.375 1.00 91.38 296 PRO A C 1
ATOM 2315 O O . PRO A 1 296 ? 2.442 5.748 26.626 1.00 91.38 296 PRO A O 1
ATOM 2318 N N . GLY A 1 297 ? 4.010 5.186 25.119 1.00 91.19 297 GLY A N 1
ATOM 2319 C CA . GLY A 1 297 ? 3.182 5.537 23.962 1.00 91.19 297 GLY A CA 1
ATOM 2320 C C . GLY A 1 297 ? 1.943 4.644 23.830 1.00 91.19 297 GLY A C 1
ATOM 2321 O O . GLY A 1 297 ? 0.821 5.132 23.684 1.00 91.19 297 GLY A O 1
ATOM 2322 N N . THR A 1 298 ? 2.111 3.332 24.017 1.00 93.00 298 THR A N 1
ATOM 2323 C CA . THR A 1 298 ? 0.995 2.371 24.034 1.00 93.00 298 THR A CA 1
ATOM 2324 C C . THR A 1 298 ? 0.059 2.617 25.220 1.00 93.00 298 THR A C 1
ATOM 2326 O O . THR A 1 298 ? -1.146 2.399 25.108 1.00 93.00 298 THR A O 1
ATOM 2329 N N . LEU A 1 299 ? 0.570 3.108 26.359 1.00 95.12 299 LEU A N 1
ATOM 2330 C CA . LEU A 1 299 ? -0.264 3.469 27.513 1.00 95.12 299 LEU A CA 1
ATOM 2331 C C . LEU A 1 299 ? -1.190 4.646 27.191 1.00 95.12 299 LEU A C 1
ATOM 2333 O O . LEU A 1 299 ? -2.377 4.603 27.523 1.00 95.12 299 LEU A O 1
ATOM 2337 N N . LEU A 1 300 ? -0.656 5.683 26.536 1.00 94.75 300 LEU A N 1
ATOM 2338 C CA . LEU A 1 300 ? -1.440 6.835 26.092 1.00 94.75 300 LEU A CA 1
ATOM 2339 C C . LEU A 1 300 ? -2.528 6.403 25.103 1.00 94.75 300 LEU A C 1
ATOM 2341 O O . LEU A 1 300 ? -3.694 6.752 25.284 1.00 94.75 300 LEU A O 1
ATOM 2345 N N . LEU A 1 301 ? -2.162 5.593 24.107 1.00 94.94 301 LEU A N 1
ATOM 2346 C CA . LEU A 1 301 ? -3.103 5.046 23.132 1.00 94.94 301 LEU A CA 1
ATOM 2347 C C . LEU A 1 301 ? -4.216 4.230 23.810 1.00 94.94 301 LEU A C 1
ATOM 2349 O O . LEU A 1 301 ? -5.400 4.470 23.568 1.00 94.94 301 LEU A O 1
ATOM 2353 N N . ALA A 1 302 ? -3.858 3.325 24.726 1.00 96.06 302 ALA A N 1
ATOM 2354 C CA . ALA A 1 302 ? -4.817 2.532 25.492 1.00 96.06 302 ALA A CA 1
ATOM 2355 C C . ALA A 1 302 ? -5.777 3.412 26.313 1.00 96.06 302 ALA A C 1
ATOM 2357 O O . ALA A 1 302 ? -6.966 3.105 26.408 1.00 96.06 302 ALA A O 1
ATOM 2358 N N . ALA A 1 303 ? -5.292 4.523 26.878 1.00 96.25 303 ALA A N 1
ATOM 2359 C CA . ALA A 1 303 ? -6.124 5.464 27.622 1.00 96.25 303 ALA A CA 1
ATOM 2360 C C . ALA A 1 303 ? -7.123 6.210 26.725 1.00 96.25 303 ALA A C 1
ATOM 2362 O O . ALA A 1 303 ? -8.275 6.403 27.120 1.00 96.25 303 ALA A O 1
ATOM 2363 N N . VAL A 1 304 ? -6.712 6.597 25.516 1.00 96.31 304 VAL A N 1
ATOM 2364 C CA . VAL A 1 304 ? -7.585 7.259 24.533 1.00 96.31 304 VAL A CA 1
ATOM 2365 C C . VAL A 1 304 ? -8.676 6.303 24.047 1.00 96.31 304 VAL A C 1
ATOM 2367 O O . VAL A 1 304 ? -9.852 6.671 24.052 1.00 96.31 304 VAL A O 1
ATOM 2370 N N . ILE A 1 305 ? -8.315 5.060 23.712 1.00 95.62 305 ILE A N 1
ATOM 2371 C CA . ILE A 1 305 ? -9.273 4.018 23.310 1.00 95.62 305 ILE A CA 1
ATOM 2372 C C . ILE A 1 305 ? -10.253 3.712 24.458 1.00 95.62 305 ILE A C 1
ATOM 2374 O O . ILE A 1 305 ? -11.463 3.617 24.242 1.00 95.62 305 ILE A O 1
ATOM 2378 N N . ALA A 1 306 ? -9.772 3.641 25.704 1.00 95.75 306 ALA A N 1
ATOM 2379 C CA . ALA A 1 306 ? -10.628 3.476 26.879 1.00 95.75 306 ALA A CA 1
ATOM 2380 C C . ALA A 1 306 ? -11.609 4.649 27.073 1.00 95.75 306 ALA A C 1
ATOM 2382 O O . ALA A 1 306 ? -12.777 4.429 27.401 1.00 95.75 306 ALA A O 1
ATOM 2383 N N . ALA A 1 307 ? -11.171 5.893 26.847 1.00 95.50 307 ALA A N 1
ATOM 2384 C CA . ALA A 1 307 ? -12.045 7.066 26.896 1.00 95.50 307 ALA A CA 1
ATOM 2385 C C . ALA A 1 307 ? -13.118 7.035 25.791 1.00 95.50 307 ALA A C 1
ATOM 2387 O O . ALA A 1 307 ? -14.273 7.380 26.047 1.00 95.50 307 ALA A O 1
ATOM 2388 N N . TYR A 1 308 ? -12.766 6.556 24.596 1.00 95.38 308 TYR A N 1
ATOM 2389 C CA . TYR A 1 308 ? -13.712 6.310 23.507 1.00 95.38 308 TYR A CA 1
ATOM 2390 C C . TYR A 1 308 ? -14.761 5.245 23.876 1.00 95.38 308 TYR A C 1
ATOM 2392 O O . TYR A 1 308 ? -15.962 5.487 23.729 1.00 95.38 308 TYR A O 1
ATOM 2400 N N . PHE A 1 309 ? -14.348 4.108 24.449 1.00 94.25 309 PHE A N 1
ATOM 2401 C CA . PHE A 1 309 ? -15.293 3.099 24.947 1.00 94.25 309 PHE A CA 1
ATOM 2402 C C . PHE A 1 309 ? -16.218 3.681 26.014 1.00 94.25 309 PHE A C 1
ATOM 2404 O O . PHE A 1 309 ? -17.436 3.498 25.949 1.00 94.25 309 PHE A O 1
ATOM 2411 N N . GLN A 1 310 ? -15.660 4.435 26.964 1.00 93.62 310 GLN A N 1
ATOM 2412 C CA . GLN A 1 310 ? -16.432 5.118 27.997 1.00 93.62 310 GLN A CA 1
ATOM 2413 C C . GLN A 1 310 ? -17.485 6.053 27.396 1.00 93.62 310 GLN A C 1
ATOM 2415 O O . GLN A 1 310 ? -18.626 6.041 27.862 1.00 93.62 310 GLN A O 1
ATOM 2420 N N . LEU A 1 311 ? -17.143 6.828 26.366 1.00 91.81 311 LEU A N 1
ATOM 2421 C CA . LEU A 1 311 ? -18.083 7.705 25.672 1.00 91.81 311 LEU A CA 1
ATOM 2422 C C . LEU A 1 311 ? -19.247 6.910 25.064 1.00 91.81 311 LEU A C 1
ATOM 2424 O O . LEU A 1 311 ? -20.403 7.185 25.387 1.00 91.81 311 LEU A O 1
ATOM 2428 N N . ILE A 1 312 ? -18.957 5.884 24.260 1.00 89.25 312 ILE A N 1
ATOM 2429 C CA . ILE A 1 312 ? -19.988 5.097 23.564 1.00 89.25 312 ILE A CA 1
ATOM 2430 C C . ILE A 1 312 ? -20.911 4.372 24.541 1.00 89.25 312 ILE A C 1
ATOM 2432 O O . ILE A 1 312 ? -22.138 4.427 24.399 1.00 89.25 312 ILE A O 1
ATOM 2436 N N . TYR A 1 313 ? -20.351 3.708 25.554 1.00 88.06 313 TYR A N 1
ATOM 2437 C CA . TYR A 1 313 ? -21.155 2.999 26.546 1.00 88.06 313 TYR A CA 1
ATOM 2438 C C . TYR A 1 313 ? -22.014 3.955 27.383 1.00 88.06 313 TYR A C 1
ATOM 2440 O O . TYR A 1 313 ? -23.146 3.612 27.730 1.00 88.06 313 TYR A O 1
ATOM 2448 N N . THR A 1 314 ? -21.521 5.165 27.666 1.00 85.69 314 THR A N 1
ATOM 2449 C CA . THR A 1 314 ? -22.284 6.185 28.403 1.00 85.69 314 THR A CA 1
ATOM 2450 C C . THR A 1 314 ? -23.434 6.741 27.569 1.00 85.69 314 THR A C 1
ATOM 2452 O O . THR A 1 314 ? -24.547 6.847 28.080 1.00 85.69 314 THR A O 1
ATOM 2455 N N . ILE A 1 315 ? -23.205 7.027 26.282 1.00 81.62 315 ILE A N 1
ATOM 2456 C CA . ILE A 1 315 ? -24.262 7.458 25.351 1.00 81.62 315 ILE A CA 1
ATOM 2457 C C . ILE A 1 315 ? -25.329 6.371 25.215 1.00 81.62 315 ILE A C 1
ATOM 2459 O O . ILE A 1 315 ? -26.529 6.638 25.241 1.00 81.62 315 ILE A O 1
ATOM 2463 N N . SER A 1 316 ? -24.886 5.119 25.145 1.00 79.88 316 SER A N 1
ATOM 2464 C CA . SER A 1 316 ? -25.768 3.974 24.968 1.00 79.88 316 SER A CA 1
ATOM 2465 C C . SER A 1 316 ? -26.530 3.589 26.235 1.00 79.88 316 SER A C 1
ATOM 2467 O O . SER A 1 316 ? -27.532 2.892 26.127 1.00 79.88 316 SER A O 1
ATOM 2469 N N . GLY A 1 317 ? -26.109 4.000 27.433 1.00 68.75 317 GLY A N 1
ATOM 2470 C CA . GLY A 1 317 ? -26.846 3.881 28.704 1.00 68.75 317 GLY A CA 1
ATOM 2471 C C . GLY A 1 317 ? -27.157 2.468 29.237 1.00 68.75 317 GLY A C 1
ATOM 2472 O O . GLY A 1 317 ? -27.520 2.328 30.402 1.00 68.75 317 GLY A O 1
ATOM 2473 N N . GLU A 1 318 ? -27.037 1.410 28.435 1.00 75.38 318 GLU A N 1
ATOM 2474 C CA . GLU A 1 318 ? -27.251 0.019 28.844 1.00 75.38 318 GLU A CA 1
ATOM 2475 C C . GLU A 1 318 ? -26.167 -0.888 28.263 1.00 75.38 318 GLU A C 1
ATOM 2477 O O . GLU A 1 318 ? -25.771 -0.720 27.113 1.00 75.38 318 GLU A O 1
ATOM 2482 N N . SER A 1 319 ? -25.728 -1.872 29.054 1.00 77.69 319 SER A N 1
ATOM 2483 C CA . SER A 1 319 ? -24.675 -2.838 28.718 1.00 77.69 319 SER A CA 1
ATOM 2484 C C . SER A 1 319 ? -24.827 -3.467 27.325 1.00 77.69 319 SER A C 1
ATOM 2486 O O . SER A 1 319 ? -23.949 -3.309 26.483 1.00 77.69 319 SER A O 1
ATOM 2488 N N . THR A 1 320 ? -25.956 -4.1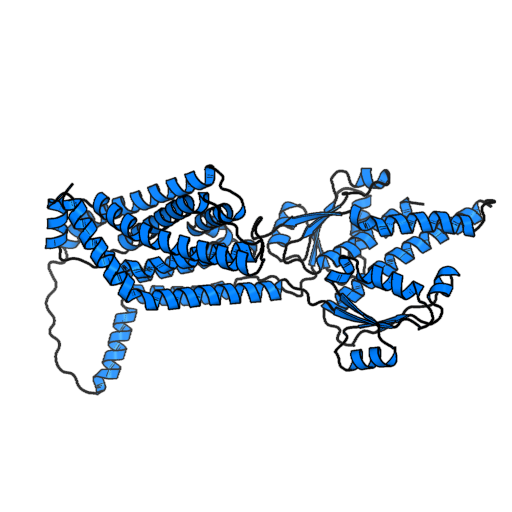27 27.047 1.00 77.69 320 THR A N 1
ATOM 2489 C CA . THR A 1 320 ? -26.190 -4.852 25.784 1.00 77.69 320 THR A CA 1
ATOM 2490 C C . THR A 1 320 ? -26.308 -3.913 24.586 1.00 77.69 320 THR A C 1
ATOM 2492 O O . THR A 1 320 ? -25.697 -4.160 23.549 1.00 77.69 320 THR A O 1
ATOM 2495 N N . ARG A 1 321 ? -27.050 -2.808 24.735 1.00 78.25 321 ARG A N 1
ATOM 2496 C CA . ARG A 1 321 ? -27.179 -1.770 23.703 1.00 78.25 321 ARG A CA 1
ATOM 2497 C C . ARG A 1 321 ? -25.827 -1.129 23.394 1.00 78.25 321 ARG A C 1
ATOM 2499 O O . ARG A 1 321 ? -25.499 -0.969 22.227 1.00 78.25 321 ARG A O 1
ATOM 2506 N N . GLY A 1 322 ? -25.037 -0.823 24.420 1.00 82.88 322 GLY A N 1
ATOM 2507 C CA . GLY A 1 322 ? -23.706 -0.239 24.275 1.00 82.88 322 GLY A CA 1
ATOM 2508 C C . GLY A 1 322 ? -22.734 -1.149 23.549 1.00 82.88 322 GLY A C 1
ATOM 2509 O O . GLY A 1 322 ? -22.012 -0.673 22.685 1.00 82.88 322 GLY A O 1
ATOM 2510 N N . THR A 1 323 ? -22.771 -2.456 23.810 1.00 85.12 323 THR A N 1
ATOM 2511 C CA . THR A 1 323 ? -21.941 -3.410 23.067 1.00 85.12 323 THR A CA 1
ATOM 2512 C C . THR A 1 323 ? -22.320 -3.470 21.583 1.00 85.12 323 THR A C 1
ATOM 2514 O O . THR A 1 323 ? -21.431 -3.501 20.739 1.00 85.12 323 THR A O 1
ATOM 2517 N N . ILE A 1 324 ? -23.617 -3.441 21.250 1.00 82.31 324 ILE A N 1
ATOM 2518 C CA . ILE A 1 324 ? -24.085 -3.442 19.852 1.00 82.31 324 ILE A CA 1
ATOM 2519 C C . ILE A 1 324 ? -23.693 -2.141 19.139 1.00 82.31 324 ILE A C 1
ATOM 2521 O O . ILE A 1 324 ? -23.173 -2.189 18.029 1.00 82.31 324 ILE A O 1
ATOM 2525 N N . VAL A 1 325 ? -23.915 -0.988 19.779 1.00 84.38 325 VAL A N 1
ATOM 2526 C CA . VAL A 1 325 ? -23.544 0.322 19.219 1.00 84.38 325 VAL A CA 1
ATOM 2527 C C . VAL A 1 325 ? -22.033 0.411 19.029 1.00 84.38 325 VAL A C 1
ATOM 2529 O O . VAL A 1 325 ? -21.586 0.826 17.968 1.00 84.38 325 VAL A O 1
ATOM 2532 N N . LEU A 1 326 ? -21.246 -0.034 20.013 1.00 88.69 326 LEU A N 1
ATOM 2533 C CA . LEU A 1 326 ? -19.791 -0.068 19.906 1.00 88.69 326 LEU A CA 1
ATOM 2534 C C . LEU A 1 326 ? -19.336 -0.925 18.725 1.00 88.69 326 LEU A C 1
ATOM 2536 O O . LEU A 1 326 ? -18.499 -0.477 17.954 1.00 88.69 326 LEU A O 1
ATOM 2540 N N . LEU A 1 327 ? -19.904 -2.121 18.552 1.00 86.56 327 LEU A N 1
ATOM 2541 C CA . LEU A 1 327 ? -19.570 -2.986 17.422 1.00 86.56 327 LEU A CA 1
ATOM 2542 C C . LEU A 1 327 ? -19.907 -2.317 16.082 1.00 86.56 327 LEU A C 1
ATOM 2544 O O . LEU A 1 327 ? -19.076 -2.324 15.182 1.00 86.56 327 LEU A O 1
ATOM 2548 N N . ALA A 1 328 ? -21.088 -1.706 15.962 1.00 83.62 328 ALA A N 1
ATOM 2549 C CA . ALA A 1 328 ? -21.509 -1.034 14.734 1.00 83.62 328 ALA A CA 1
ATOM 2550 C C . ALA A 1 328 ? -20.607 0.162 14.387 1.00 83.62 328 ALA A C 1
ATOM 2552 O O . ALA A 1 328 ? -20.163 0.284 13.247 1.00 83.62 328 ALA A O 1
ATOM 2553 N N . VAL A 1 329 ? -20.290 1.012 15.373 1.00 87.62 329 VAL A N 1
ATOM 2554 C CA . VAL A 1 329 ? -19.389 2.160 15.178 1.00 87.62 329 VAL A CA 1
ATOM 2555 C C . VAL A 1 329 ? -17.978 1.683 14.843 1.00 87.62 329 VAL A C 1
ATOM 2557 O O . VAL A 1 329 ? -17.368 2.219 13.926 1.00 87.62 329 VAL A O 1
ATOM 2560 N N . ASN A 1 330 ? -17.485 0.644 15.520 1.00 90.25 330 ASN A N 1
ATOM 2561 C CA . ASN A 1 330 ? -16.179 0.056 15.242 1.00 90.25 330 ASN A CA 1
ATOM 2562 C C . ASN A 1 330 ? -16.095 -0.497 13.812 1.00 90.25 330 ASN A C 1
ATOM 2564 O O . ASN A 1 330 ? -15.137 -0.201 13.113 1.00 90.25 330 ASN A O 1
ATOM 2568 N N . VAL A 1 331 ? -17.089 -1.267 13.355 1.00 84.62 331 VAL A N 1
ATOM 2569 C CA . VAL A 1 331 ? -17.114 -1.818 11.987 1.00 84.62 331 VAL A CA 1
ATOM 2570 C C . VAL A 1 331 ? -17.140 -0.700 10.947 1.00 84.62 331 VAL A C 1
ATOM 2572 O O . VAL A 1 331 ? -16.362 -0.729 9.997 1.00 84.62 331 VAL A O 1
ATOM 2575 N N . PHE A 1 332 ? -17.986 0.314 11.146 1.00 83.50 332 PHE A N 1
ATOM 2576 C CA . PHE A 1 332 ? -18.048 1.466 10.248 1.00 83.50 332 PHE A CA 1
ATOM 2577 C C . PHE A 1 332 ? -16.712 2.211 10.185 1.00 83.50 332 PHE A C 1
ATOM 2579 O O . PHE A 1 332 ? -16.219 2.538 9.109 1.00 83.50 332 PHE A O 1
ATOM 2586 N N . GLN A 1 333 ? -16.105 2.423 11.349 1.00 88.50 333 GLN A N 1
ATOM 2587 C CA . GLN A 1 333 ? -14.821 3.082 11.474 1.00 88.50 333 GLN A CA 1
ATOM 2588 C C . GLN A 1 333 ? -13.708 2.302 10.771 1.00 88.50 333 GLN A C 1
ATOM 2590 O O . GLN A 1 333 ? -12.941 2.914 10.046 1.00 88.50 333 GLN A O 1
ATOM 2595 N N . ILE A 1 334 ? -13.639 0.978 10.935 1.00 86.00 334 ILE A N 1
ATOM 2596 C CA . ILE A 1 334 ? -12.630 0.123 10.287 1.00 86.00 334 ILE A CA 1
ATOM 2597 C C . ILE A 1 334 ? -12.704 0.218 8.762 1.00 86.00 334 ILE A C 1
ATOM 2599 O O . ILE A 1 334 ? -11.672 0.258 8.097 1.00 86.00 334 ILE A O 1
ATOM 2603 N N . MET A 1 335 ? -13.918 0.266 8.214 1.00 79.19 335 MET A N 1
ATOM 2604 C CA . MET A 1 335 ? -14.128 0.364 6.770 1.00 79.19 335 MET A CA 1
ATOM 2605 C C . MET A 1 335 ? -13.801 1.755 6.220 1.00 79.19 335 MET A C 1
ATOM 2607 O O . MET A 1 335 ? -13.240 1.864 5.137 1.00 79.19 335 MET A O 1
ATOM 2611 N N . ALA A 1 336 ? -14.124 2.817 6.961 1.00 81.94 336 ALA A N 1
ATOM 2612 C CA . ALA A 1 336 ? -13.929 4.189 6.499 1.00 81.94 336 ALA A CA 1
ATOM 2613 C C . ALA A 1 336 ? -12.542 4.770 6.826 1.00 81.94 336 ALA A C 1
ATOM 2615 O O . ALA A 1 336 ? -12.112 5.710 6.169 1.00 81.94 336 ALA A O 1
ATOM 2616 N N . SER A 1 337 ? -11.839 4.260 7.843 1.00 80.69 337 SER A N 1
ATOM 2617 C CA . SER A 1 337 ? -10.596 4.868 8.340 1.00 80.69 337 SER A CA 1
ATOM 2618 C C . SER A 1 337 ? -9.378 4.597 7.470 1.00 80.69 337 SER A C 1
ATOM 2620 O O . SER A 1 337 ? -8.302 5.086 7.784 1.00 80.69 337 SER A O 1
ATOM 2622 N N . GLY A 1 338 ? -9.485 3.774 6.433 1.00 76.69 338 GLY A N 1
ATOM 2623 C CA . GLY A 1 338 ? -8.331 3.516 5.588 1.00 76.69 338 GLY A CA 1
ATOM 2624 C C . GLY A 1 338 ? -7.245 2.639 6.226 1.00 76.69 338 GLY A C 1
ATOM 2625 O O . GLY A 1 338 ? -6.112 2.723 5.776 1.00 76.69 338 GLY A O 1
ATOM 2626 N N . VAL A 1 339 ? -7.553 1.902 7.312 1.00 80.94 339 VAL A N 1
ATOM 2627 C CA . VAL A 1 339 ? -6.577 1.131 8.132 1.00 80.94 339 VAL A CA 1
ATOM 2628 C C . VAL A 1 339 ? -6.462 -0.332 7.701 1.00 80.94 339 VAL A C 1
ATOM 2630 O O . VAL A 1 339 ? -5.429 -0.966 7.883 1.00 80.94 339 VAL A O 1
ATOM 2633 N N . VAL A 1 340 ? -7.541 -0.898 7.158 1.00 77.25 340 VAL A N 1
ATOM 2634 C CA . VAL A 1 340 ? -7.532 -2.256 6.585 1.00 77.25 340 VAL A CA 1
ATOM 2635 C C . VAL A 1 340 ? -7.450 -2.192 5.069 1.00 77.25 340 VAL A C 1
ATOM 2637 O O . VAL A 1 340 ? -6.707 -2.945 4.457 1.00 77.25 340 VAL A O 1
ATOM 2640 N N . ILE A 1 341 ? -8.221 -1.286 4.474 1.00 74.31 341 ILE A N 1
ATOM 2641 C CA . ILE A 1 341 ? -8.202 -0.993 3.045 1.00 74.31 341 ILE A CA 1
ATOM 2642 C C . ILE A 1 341 ? -7.651 0.420 2.925 1.00 74.31 341 ILE A C 1
ATOM 2644 O O . ILE A 1 341 ? -8.288 1.313 3.477 1.00 74.31 341 ILE A O 1
ATOM 2648 N N . PRO A 1 342 ? -6.510 0.647 2.261 1.00 71.50 342 PRO A N 1
ATOM 2649 C CA . PRO A 1 342 ? -5.939 1.983 2.124 1.00 71.50 342 PRO A CA 1
ATOM 2650 C C . PRO A 1 342 ? -6.943 3.012 1.594 1.00 71.50 342 PRO A C 1
ATOM 2652 O O . PRO A 1 342 ? -7.774 2.698 0.741 1.00 71.50 342 PRO A O 1
ATOM 2655 N N . THR A 1 343 ? -6.853 4.260 2.071 1.00 72.00 343 THR A N 1
ATOM 2656 C CA . THR A 1 343 ? -7.810 5.332 1.722 1.00 72.00 343 THR A CA 1
ATOM 2657 C C . THR A 1 343 ? -7.933 5.575 0.222 1.00 72.00 343 THR A C 1
ATOM 2659 O O . THR A 1 343 ? -8.972 6.043 -0.227 1.00 72.00 343 THR A O 1
ATOM 2662 N N . ALA A 1 344 ? -6.889 5.250 -0.537 1.00 67.81 344 ALA A N 1
ATOM 2663 C CA . ALA A 1 344 ? -6.832 5.422 -1.980 1.00 67.81 344 ALA A CA 1
ATOM 2664 C C . ALA A 1 344 ? -7.786 4.486 -2.750 1.00 67.81 344 ALA A C 1
ATOM 2666 O O . ALA A 1 344 ? -8.192 4.812 -3.858 1.00 67.81 344 ALA A O 1
ATOM 2667 N N . TYR A 1 345 ? -8.191 3.362 -2.144 1.00 70.75 345 TYR A N 1
ATOM 2668 C CA . TYR A 1 345 ? -9.156 2.416 -2.724 1.00 70.75 345 TYR A CA 1
ATOM 2669 C C . TYR A 1 345 ? -10.592 2.650 -2.242 1.00 70.75 345 TYR A C 1
ATOM 2671 O O . TYR A 1 345 ? -11.517 1.944 -2.653 1.00 70.75 345 TYR A O 1
ATOM 2679 N N . LEU A 1 346 ? -10.791 3.604 -1.327 1.00 71.69 346 LEU A N 1
ATOM 2680 C CA . LEU A 1 346 ? -12.106 3.938 -0.797 1.00 71.69 346 LEU A CA 1
ATOM 2681 C C . LEU A 1 346 ? -12.802 4.968 -1.696 1.00 71.69 346 LEU A C 1
ATOM 2683 O O . LEU A 1 346 ? -12.143 5.870 -2.214 1.00 71.69 346 LEU A O 1
ATOM 2687 N N . PRO A 1 347 ? -14.142 4.921 -1.822 1.00 74.56 347 PRO A N 1
ATOM 2688 C CA . PRO A 1 347 ? -14.876 5.977 -2.509 1.00 74.56 347 PRO A CA 1
ATOM 2689 C C . PRO A 1 347 ? -14.596 7.344 -1.868 1.00 74.56 347 PRO A C 1
ATOM 2691 O O . PRO A 1 347 ? -14.521 7.440 -0.638 1.00 74.56 347 PRO A O 1
ATOM 2694 N N . GLU A 1 348 ? -14.520 8.413 -2.668 1.00 73.62 348 GLU A N 1
ATOM 2695 C CA . GLU A 1 348 ? -14.110 9.752 -2.202 1.00 73.62 348 GLU A CA 1
ATOM 2696 C C . GLU A 1 348 ? -14.850 10.239 -0.948 1.00 73.62 348 GLU A C 1
ATOM 2698 O O . GLU A 1 348 ? -14.253 10.846 -0.056 1.00 73.62 348 GLU A O 1
ATOM 2703 N N . LEU A 1 349 ? -16.159 9.976 -0.868 1.00 76.44 349 LEU A N 1
ATOM 2704 C CA . LEU A 1 349 ? -16.986 10.342 0.284 1.00 76.44 349 LEU A CA 1
ATOM 2705 C C . LEU A 1 349 ? -16.452 9.709 1.575 1.00 76.44 349 LEU A C 1
ATOM 2707 O O . LEU A 1 349 ? -16.334 10.382 2.599 1.00 76.44 349 LEU A O 1
ATOM 2711 N N . PHE A 1 350 ? -16.098 8.426 1.521 1.00 72.94 350 PHE A N 1
ATOM 2712 C CA . PHE A 1 350 ? -15.586 7.690 2.669 1.00 72.94 350 PHE A CA 1
ATOM 2713 C C . PHE A 1 350 ? -14.124 8.000 2.948 1.00 72.94 350 PHE A C 1
ATOM 2715 O O . PHE A 1 350 ? -13.778 8.101 4.118 1.00 72.94 350 PHE A O 1
ATOM 2722 N N . GLY A 1 351 ? -13.302 8.249 1.926 1.00 69.50 351 GLY A N 1
ATOM 2723 C CA . GLY A 1 351 ? -11.938 8.749 2.117 1.00 69.50 351 GLY A CA 1
ATOM 2724 C C . GLY A 1 351 ? -11.920 10.076 2.886 1.00 69.50 351 GLY A C 1
ATOM 2725 O O . GLY A 1 351 ? -11.213 10.209 3.884 1.00 69.50 351 GLY A O 1
ATOM 2726 N N . LYS A 1 352 ? -12.779 11.034 2.502 1.00 79.31 352 LYS A N 1
ATOM 2727 C CA . LYS A 1 352 ? -12.880 12.356 3.150 1.00 79.31 352 LYS A CA 1
ATOM 2728 C C . LYS A 1 352 ? -13.414 12.257 4.582 1.00 79.31 352 LYS A C 1
ATOM 2730 O O . LYS A 1 352 ? -12.798 12.798 5.499 1.00 79.31 352 LYS A O 1
ATOM 2735 N N . ILE A 1 353 ? -14.520 11.541 4.803 1.00 79.31 353 ILE A N 1
ATOM 2736 C CA . ILE A 1 353 ? -15.093 11.345 6.152 1.00 79.31 353 ILE A CA 1
ATOM 2737 C C . ILE A 1 353 ? -14.144 10.512 7.030 1.00 79.31 353 ILE A C 1
ATOM 2739 O O . ILE A 1 353 ? -14.005 10.781 8.225 1.00 79.31 353 ILE A O 1
ATOM 2743 N N . GLY A 1 354 ? -13.454 9.551 6.414 1.00 75.56 354 GLY A N 1
ATOM 2744 C CA . GLY A 1 354 ? -12.439 8.676 6.986 1.00 75.56 354 GLY A CA 1
ATOM 2745 C C . GLY A 1 354 ? -11.427 9.415 7.842 1.00 75.56 354 GLY A C 1
ATOM 2746 O O . GLY A 1 354 ? -11.198 9.045 8.993 1.00 75.56 354 GLY A O 1
ATOM 2747 N N . THR A 1 355 ? -10.901 10.522 7.310 1.00 79.50 355 THR A N 1
ATOM 2748 C CA . THR A 1 355 ? -9.875 11.352 7.963 1.00 79.50 355 THR A CA 1
ATOM 2749 C C . THR A 1 355 ? -10.267 11.864 9.350 1.00 79.50 355 THR A C 1
ATOM 2751 O O . THR A 1 355 ? -9.389 12.081 10.183 1.00 79.50 355 THR A O 1
ATOM 2754 N N . PHE A 1 356 ? -11.564 12.003 9.640 1.00 83.25 356 PHE A N 1
ATOM 2755 C CA . PHE A 1 356 ? -12.065 12.496 10.924 1.00 83.25 356 PHE A CA 1
ATOM 2756 C C . PHE A 1 356 ? -12.290 11.392 11.964 1.00 83.25 356 PHE A C 1
ATOM 2758 O O . PHE A 1 356 ? -12.580 11.698 13.126 1.00 83.25 356 PHE A O 1
ATOM 2765 N N . PHE A 1 357 ? -12.184 10.113 11.594 1.00 87.44 357 PHE A N 1
ATOM 2766 C CA . PHE A 1 357 ? -12.427 9.031 12.539 1.00 87.44 357 PHE A CA 1
ATOM 2767 C C . PHE A 1 357 ? -11.295 8.878 13.553 1.00 87.44 357 PHE A C 1
ATOM 2769 O O . PHE A 1 357 ? -10.133 8.910 13.192 1.00 87.44 357 PHE A O 1
ATOM 2776 N N . PRO A 1 358 ? -11.592 8.567 14.824 1.00 90.38 358 PRO A N 1
ATOM 2777 C CA . PRO A 1 358 ? -10.541 8.348 15.820 1.00 90.38 358 PRO A CA 1
ATOM 2778 C C . PRO A 1 358 ? -9.468 7.315 15.418 1.00 90.38 358 PRO A C 1
ATOM 2780 O O . PRO A 1 358 ? -8.298 7.498 15.732 1.00 90.38 358 PRO A O 1
ATOM 2783 N N . LEU A 1 359 ? -9.857 6.267 14.686 1.00 90.88 359 LEU A N 1
ATOM 2784 C CA . LEU A 1 359 ? -8.988 5.185 14.235 1.00 90.88 359 LEU A CA 1
ATOM 2785 C C . LEU A 1 359 ? -7.925 5.632 13.222 1.00 90.88 359 LEU A C 1
ATOM 2787 O O . LEU A 1 359 ? -6.840 5.069 13.275 1.00 90.88 359 LEU A O 1
ATOM 2791 N N . THR A 1 360 ? -8.164 6.649 12.377 1.00 88.06 360 THR A N 1
ATOM 2792 C CA . THR A 1 360 ? -7.105 7.184 11.490 1.00 88.06 360 THR A CA 1
ATOM 2793 C C . THR A 1 360 ? -5.966 7.793 12.299 1.00 88.06 360 THR A C 1
ATOM 2795 O O . THR A 1 360 ? -4.801 7.519 12.032 1.00 88.06 360 THR A O 1
ATOM 2798 N N . PHE A 1 361 ? -6.294 8.578 13.329 1.00 89.06 361 PHE A N 1
ATOM 2799 C CA . PHE A 1 361 ? -5.303 9.182 14.225 1.00 89.06 361 PHE A CA 1
ATOM 2800 C C . PHE A 1 361 ? -4.585 8.136 15.085 1.00 89.06 361 PHE A C 1
ATOM 2802 O O . PHE A 1 361 ? -3.406 8.279 15.402 1.00 89.06 361 PHE A O 1
ATOM 2809 N N . TRP A 1 362 ? -5.294 7.084 15.502 1.00 92.56 362 TRP A N 1
ATOM 2810 C CA . TRP A 1 362 ? -4.695 5.990 16.266 1.00 92.56 362 TRP A CA 1
ATOM 2811 C C . TRP A 1 362 ? -3.718 5.180 15.422 1.00 92.56 362 TRP A C 1
ATOM 2813 O O . TRP A 1 362 ? -2.644 4.846 15.917 1.00 92.56 362 TRP A O 1
ATOM 2823 N N . ASP A 1 363 ? -4.064 4.922 14.161 1.00 89.38 363 ASP A N 1
ATOM 2824 C CA . ASP A 1 363 ? -3.194 4.253 13.198 1.00 89.38 363 ASP A CA 1
ATOM 2825 C C . ASP A 1 363 ? -1.957 5.076 12.857 1.00 89.38 363 ASP A C 1
ATOM 2827 O O . ASP A 1 363 ? -0.838 4.596 13.054 1.00 89.38 363 ASP A O 1
ATOM 2831 N N . SER A 1 364 ? -2.127 6.356 12.501 1.00 86.81 364 SER A N 1
ATOM 2832 C CA . SER A 1 364 ? -0.990 7.240 12.215 1.00 86.81 364 SER A CA 1
ATOM 2833 C C . SER A 1 364 ? -0.021 7.335 13.391 1.00 86.81 364 SER A C 1
ATOM 2835 O O . SER A 1 364 ? 1.197 7.349 13.192 1.00 86.81 364 SER A O 1
ATOM 2837 N N . TYR A 1 365 ? -0.546 7.392 14.618 1.00 90.31 365 TYR A N 1
ATOM 2838 C CA . TYR A 1 365 ? 0.261 7.440 15.826 1.00 90.31 365 TYR A CA 1
ATOM 2839 C C . TYR A 1 365 ? 0.977 6.119 16.099 1.00 90.31 365 TYR A C 1
ATOM 2841 O O . TYR A 1 365 ? 2.180 6.129 16.358 1.00 90.31 365 TYR A O 1
ATOM 2849 N N . TYR A 1 366 ? 0.256 4.994 16.074 1.00 90.25 366 TYR A N 1
ATOM 2850 C CA . TYR A 1 366 ? 0.808 3.702 16.477 1.00 90.25 366 TYR A CA 1
ATOM 2851 C C . TYR A 1 366 ? 1.851 3.194 15.477 1.00 90.25 366 TYR A C 1
ATOM 2853 O O . TYR A 1 366 ? 2.921 2.749 15.885 1.00 90.25 366 TYR A O 1
ATOM 2861 N N . LEU A 1 367 ? 1.608 3.381 14.179 1.00 88.19 367 LEU A N 1
ATOM 2862 C CA . LEU A 1 367 ? 2.557 3.051 13.118 1.00 88.19 367 LEU A CA 1
ATOM 2863 C C . LEU A 1 367 ? 3.861 3.856 13.249 1.00 88.19 367 LEU A C 1
ATOM 2865 O O . LEU A 1 367 ? 4.957 3.302 13.165 1.00 88.19 367 LEU A O 1
ATOM 2869 N N . LYS A 1 368 ? 3.769 5.164 13.531 1.00 86.75 368 LYS A N 1
ATOM 2870 C CA . LYS A 1 368 ? 4.952 6.006 13.785 1.00 86.75 368 LYS A CA 1
ATOM 2871 C C . LYS A 1 368 ? 5.662 5.630 15.079 1.00 86.75 368 LYS A C 1
ATOM 2873 O O . LYS A 1 368 ? 6.889 5.618 15.098 1.00 86.75 368 LYS A O 1
ATOM 2878 N N . LEU A 1 369 ? 4.909 5.308 16.130 1.00 88.50 369 LEU A N 1
ATOM 2879 C CA . LEU A 1 369 ? 5.460 4.871 17.408 1.00 88.50 369 LEU A CA 1
ATOM 2880 C C . LEU A 1 369 ? 6.275 3.581 17.273 1.00 88.50 369 LEU A C 1
ATOM 2882 O O . LEU A 1 369 ? 7.298 3.459 17.934 1.00 88.50 369 LEU A O 1
ATOM 2886 N N . LEU A 1 370 ? 5.834 2.641 16.435 1.00 86.12 370 LEU A N 1
ATOM 2887 C CA . LEU A 1 370 ? 6.524 1.366 16.249 1.00 86.12 370 LEU A CA 1
ATOM 2888 C C . LEU A 1 370 ? 7.745 1.453 15.321 1.00 86.12 370 LEU A C 1
ATOM 2890 O O . LEU A 1 370 ? 8.717 0.744 15.569 1.00 86.12 370 LEU A O 1
ATOM 2894 N N . PHE A 1 371 ? 7.707 2.280 14.266 1.00 83.19 371 PHE A N 1
ATOM 2895 C CA . PHE A 1 371 ? 8.689 2.178 13.171 1.00 83.19 371 PHE A CA 1
ATOM 2896 C C . PHE A 1 371 ? 9.441 3.469 12.810 1.00 83.19 371 PHE A C 1
ATOM 2898 O O . PHE A 1 371 ? 10.538 3.388 12.265 1.00 83.19 371 PHE A O 1
ATOM 2905 N N . PHE A 1 372 ? 8.895 4.662 13.083 1.00 79.69 372 PHE A N 1
ATOM 2906 C CA . PHE A 1 372 ? 9.424 5.924 12.520 1.00 79.69 372 PHE A CA 1
ATOM 2907 C C . PHE A 1 372 ? 9.802 6.992 13.553 1.00 79.69 372 PHE A C 1
ATOM 2909 O O . PHE A 1 372 ? 10.337 8.038 13.177 1.00 79.69 372 PHE A O 1
ATOM 2916 N N . GLY A 1 373 ? 9.522 6.751 14.834 1.00 75.50 373 GLY A N 1
ATOM 2917 C CA . GLY A 1 373 ? 9.679 7.725 15.911 1.00 75.50 373 GLY A CA 1
ATOM 2918 C C . GLY A 1 373 ? 8.531 8.740 15.967 1.00 75.50 373 GLY A C 1
ATOM 2919 O O . GLY A 1 373 ? 7.962 9.157 14.951 1.00 75.50 373 GLY A O 1
ATOM 2920 N N . ILE A 1 374 ? 8.161 9.160 17.181 1.00 75.62 374 ILE A N 1
ATOM 2921 C CA . ILE A 1 374 ? 7.012 10.049 17.380 1.00 75.62 374 ILE A CA 1
ATOM 2922 C C . ILE A 1 374 ? 7.415 11.525 17.301 1.00 75.62 374 ILE A C 1
ATOM 2924 O O . ILE A 1 374 ? 8.304 11.998 18.005 1.00 75.62 374 ILE A O 1
ATOM 2928 N N . LYS A 1 375 ? 6.656 12.311 16.528 1.00 74.44 375 LYS A N 1
ATOM 2929 C CA . LYS A 1 375 ? 6.678 13.779 16.615 1.00 74.44 375 LYS A CA 1
ATOM 2930 C C . LYS A 1 375 ? 5.762 14.265 17.740 1.00 74.44 375 LYS A C 1
ATOM 2932 O O . LYS A 1 375 ? 4.626 13.812 17.862 1.00 74.44 375 LYS A O 1
ATOM 2937 N N . GLY A 1 376 ? 6.193 15.283 18.489 1.00 77.69 376 GLY A N 1
ATOM 2938 C CA . GLY A 1 376 ? 5.416 15.860 19.599 1.00 77.69 376 GLY A CA 1
ATOM 2939 C C . GLY A 1 376 ? 4.034 16.434 19.231 1.00 77.69 376 GLY A C 1
ATOM 2940 O O . GLY A 1 376 ? 3.234 16.717 20.117 1.00 77.69 376 GLY A O 1
ATOM 2941 N N . GLN A 1 377 ? 3.726 16.616 17.943 1.00 83.31 377 GLN A N 1
ATOM 2942 C CA . GLN A 1 377 ? 2.400 17.037 17.478 1.00 83.31 377 GLN A CA 1
ATOM 2943 C C . GLN A 1 377 ? 1.350 15.917 17.600 1.00 83.31 377 GLN A C 1
ATOM 2945 O O . GLN A 1 377 ? 0.236 16.181 18.045 1.00 83.31 377 GLN A O 1
ATOM 2950 N N . GLU A 1 378 ? 1.708 14.675 17.268 1.00 83.62 378 GLU A N 1
ATOM 2951 C CA . GLU A 1 378 ? 0.788 13.523 17.280 1.00 83.62 378 GLU A CA 1
ATOM 2952 C C . GLU A 1 378 ? 0.390 13.158 18.722 1.00 83.62 378 GLU A C 1
ATOM 2954 O O . GLU A 1 378 ? -0.777 12.914 19.027 1.00 83.62 378 GLU A O 1
ATOM 2959 N N . THR A 1 379 ? 1.345 13.213 19.661 1.00 87.06 379 THR A N 1
ATOM 2960 C CA . THR A 1 379 ? 1.061 13.000 21.093 1.00 87.06 379 THR A CA 1
ATOM 2961 C C . THR A 1 379 ? 0.099 14.047 21.642 1.00 87.06 379 THR A C 1
ATOM 2963 O O . THR A 1 379 ? -0.814 13.709 22.396 1.00 87.06 379 THR A O 1
ATOM 2966 N N . ARG A 1 380 ? 0.252 15.318 21.244 1.00 89.06 380 ARG A N 1
ATOM 2967 C CA . ARG A 1 380 ? -0.669 16.397 21.636 1.00 89.06 380 ARG A CA 1
ATOM 2968 C C . ARG A 1 380 ? -2.081 16.161 21.104 1.00 89.06 380 ARG A C 1
ATOM 2970 O O . ARG A 1 380 ? -3.035 16.392 21.845 1.00 89.06 380 ARG A O 1
ATOM 2977 N N . GLN A 1 381 ? -2.221 15.676 19.870 1.00 89.81 381 GLN A N 1
ATOM 2978 C CA . GLN A 1 381 ? -3.525 15.340 19.290 1.00 89.81 381 GLN A CA 1
ATOM 2979 C C . GLN A 1 381 ? -4.228 14.228 20.080 1.00 89.81 381 GLN A C 1
ATOM 2981 O O . GLN A 1 381 ? -5.390 14.393 20.447 1.00 89.81 381 GLN A O 1
ATOM 2986 N N . LEU A 1 382 ? -3.521 13.153 20.445 1.00 91.44 382 LEU A N 1
ATOM 2987 C CA . LEU A 1 382 ? -4.087 12.088 21.284 1.00 91.44 382 LEU A CA 1
ATOM 2988 C C . LEU A 1 382 ? -4.503 12.575 22.673 1.00 91.44 382 LEU A C 1
ATOM 2990 O O . LEU A 1 382 ? -5.575 12.215 23.156 1.00 91.44 382 LEU A O 1
ATOM 2994 N N . ILE A 1 383 ? -3.688 13.414 23.316 1.00 92.94 383 ILE A N 1
ATOM 2995 C CA . ILE A 1 383 ? -4.028 13.993 24.625 1.00 92.94 383 ILE A CA 1
ATOM 2996 C C . ILE A 1 383 ? -5.297 14.852 24.519 1.00 92.94 383 ILE A C 1
ATOM 2998 O O . ILE A 1 383 ? -6.174 14.771 25.383 1.00 92.94 383 ILE A O 1
ATOM 3002 N N . LEU A 1 384 ? -5.429 15.636 23.445 1.00 94.25 384 LEU A N 1
ATOM 3003 C CA . LEU A 1 384 ? -6.630 16.424 23.177 1.00 94.25 384 LEU A CA 1
ATOM 3004 C C . LEU A 1 384 ? -7.848 15.517 22.948 1.00 94.25 384 LEU A C 1
ATOM 3006 O O . LEU A 1 384 ? -8.892 15.748 23.555 1.00 94.25 384 LEU A O 1
ATOM 3010 N N . MET A 1 385 ? -7.716 14.448 22.157 1.00 94.00 385 MET A N 1
ATOM 3011 C CA . MET A 1 385 ? -8.793 13.471 21.944 1.00 94.00 385 MET A CA 1
ATOM 3012 C C . MET A 1 385 ? -9.235 12.801 23.247 1.00 94.00 385 MET A C 1
ATOM 3014 O O . MET A 1 385 ? -10.435 12.693 23.502 1.00 94.00 385 MET A O 1
ATOM 3018 N N . PHE A 1 386 ? -8.289 12.397 24.102 1.00 94.88 386 PHE A N 1
ATOM 3019 C CA . PHE A 1 386 ? -8.596 11.858 25.427 1.00 94.88 386 PHE A CA 1
ATOM 3020 C C . PHE A 1 386 ? -9.445 12.840 26.238 1.00 94.88 386 PHE A C 1
ATOM 3022 O O . PHE A 1 386 ? -10.493 12.464 26.769 1.00 94.88 386 PHE A O 1
ATOM 3029 N N . ALA A 1 387 ? -9.021 14.107 26.302 1.00 93.50 387 ALA A N 1
ATOM 3030 C CA . ALA A 1 387 ? -9.735 15.146 27.032 1.00 93.50 387 ALA A CA 1
ATOM 3031 C C . ALA A 1 387 ? -11.151 15.368 26.473 1.00 93.50 387 ALA A C 1
ATOM 3033 O O . ALA A 1 387 ? -12.100 15.462 27.253 1.00 93.50 387 ALA A O 1
ATOM 3034 N N . VAL A 1 388 ? -11.309 15.385 25.145 1.00 94.25 388 VAL A N 1
ATOM 3035 C CA . VAL A 1 388 ? -12.604 15.555 24.468 1.00 94.25 388 VAL A CA 1
ATOM 3036 C C . VAL A 1 388 ? -13.539 14.379 24.746 1.00 94.25 388 VAL A C 1
ATOM 3038 O O . VAL A 1 388 ? -14.656 14.606 25.213 1.00 94.25 388 VAL A O 1
ATOM 3041 N N . PHE A 1 389 ? -13.109 13.129 24.538 1.00 93.75 389 PHE A N 1
ATOM 3042 C CA . PHE A 1 389 ? -13.957 11.959 24.809 1.00 93.75 389 PHE A CA 1
ATOM 3043 C C . PHE A 1 389 ? -14.343 11.867 26.280 1.00 93.75 389 PHE A C 1
ATOM 3045 O O . PHE A 1 389 ? -15.505 11.607 26.609 1.00 93.75 389 PHE A O 1
ATOM 3052 N N . PHE A 1 390 ? -13.392 12.135 27.175 1.00 93.00 390 PHE A N 1
ATOM 3053 C CA . PHE A 1 390 ? -13.650 12.126 28.604 1.00 93.00 390 PHE A CA 1
ATOM 3054 C C . PHE A 1 390 ? -14.662 13.210 28.992 1.00 93.00 390 PHE A C 1
ATOM 3056 O O . PHE A 1 390 ? -15.680 12.898 29.613 1.00 93.00 390 PHE A O 1
ATOM 3063 N N . ALA A 1 391 ? -14.442 14.461 28.579 1.00 90.94 391 ALA A N 1
ATOM 3064 C CA . ALA A 1 391 ? -15.343 15.572 28.871 1.00 90.94 391 ALA A CA 1
ATOM 3065 C C . ALA A 1 391 ? -16.747 15.340 28.293 1.00 90.94 391 ALA A C 1
ATOM 3067 O O . ALA A 1 391 ? -17.731 15.482 29.022 1.00 90.94 391 ALA A O 1
ATOM 3068 N N . ALA A 1 392 ? -16.845 14.908 27.032 1.00 90.50 392 ALA A N 1
ATOM 3069 C CA . ALA A 1 392 ? -18.112 14.580 26.382 1.00 90.50 392 ALA A CA 1
ATOM 3070 C C . ALA A 1 392 ? -18.864 13.476 27.139 1.00 90.50 392 ALA A C 1
ATOM 3072 O O . ALA A 1 392 ? -20.060 13.611 27.396 1.00 90.50 392 ALA A O 1
ATOM 3073 N N . SER A 1 393 ? -18.163 12.428 27.589 1.00 90.25 393 SER A N 1
ATOM 3074 C CA . SER A 1 393 ? -18.783 11.344 28.358 1.00 90.25 393 SER A CA 1
ATOM 3075 C C . SER A 1 393 ? -19.342 11.830 29.701 1.00 90.25 393 SER A C 1
ATOM 3077 O O . SER A 1 393 ? -20.450 11.459 30.086 1.00 90.25 393 SER A O 1
ATOM 3079 N N . VAL A 1 394 ? -18.621 12.714 30.400 1.00 88.94 394 VAL A N 1
ATOM 3080 C CA . VAL A 1 394 ? -19.041 13.260 31.700 1.00 88.94 394 VAL A CA 1
ATOM 3081 C C . VAL A 1 394 ? -20.200 14.243 31.545 1.00 88.94 394 VAL A C 1
ATOM 3083 O O . VAL A 1 394 ? -21.126 14.228 32.360 1.00 88.94 394 VAL A O 1
ATOM 3086 N N . LEU A 1 395 ? -20.173 15.092 30.514 1.00 87.12 395 LEU A N 1
ATOM 3087 C CA . LEU A 1 395 ? -21.269 16.009 30.195 1.00 87.12 395 LEU A CA 1
ATOM 3088 C C . LEU A 1 395 ? -22.537 15.237 29.827 1.00 87.12 395 LEU A C 1
ATOM 3090 O O . LEU A 1 395 ? -23.602 15.531 30.372 1.00 87.12 395 LEU A O 1
ATOM 3094 N N . TRP A 1 396 ? -22.413 14.198 28.996 1.00 84.50 396 TRP A N 1
ATOM 3095 C CA . TRP A 1 396 ? -23.540 13.345 28.630 1.00 84.50 396 TRP A CA 1
ATOM 3096 C C . TRP A 1 396 ? -24.110 12.594 29.835 1.00 84.50 396 TRP A C 1
ATOM 3098 O O . TRP A 1 396 ? -25.322 12.592 30.034 1.00 84.50 396 TRP A O 1
ATOM 3108 N N . ALA A 1 397 ? -23.261 12.027 30.699 1.00 80.88 397 ALA A N 1
ATOM 3109 C CA . ALA A 1 397 ? -23.706 11.365 31.929 1.00 80.88 397 ALA A CA 1
ATOM 3110 C C . ALA A 1 397 ? -24.492 12.317 32.850 1.00 80.88 397 ALA A C 1
ATOM 3112 O O . ALA A 1 397 ? -25.524 11.943 33.412 1.00 80.88 397 ALA A O 1
ATOM 3113 N N . LYS A 1 398 ? -24.041 13.574 32.977 1.00 81.31 398 LYS A N 1
ATOM 3114 C CA . LYS A 1 398 ? -24.753 14.608 33.743 1.00 81.31 398 LYS A CA 1
ATOM 3115 C C . LYS A 1 398 ? -26.094 14.975 33.102 1.00 81.31 398 LYS A C 1
ATOM 3117 O O . LYS A 1 398 ? -27.087 15.076 33.820 1.00 81.31 398 LYS A O 1
ATOM 3122 N N . ALA A 1 399 ? -26.132 15.147 31.781 1.00 74.31 399 ALA A N 1
ATOM 3123 C CA . ALA A 1 399 ? -27.348 15.484 31.042 1.00 74.31 399 ALA A CA 1
ATOM 3124 C C . ALA A 1 399 ? -28.382 14.348 31.096 1.00 74.31 399 ALA A C 1
ATOM 3126 O O . ALA A 1 399 ? -29.532 14.581 31.462 1.00 74.31 399 ALA A O 1
ATOM 3127 N N . ALA A 1 400 ? -27.973 13.104 30.837 1.00 68.06 400 ALA A N 1
ATOM 3128 C CA . ALA A 1 400 ? -28.836 11.925 30.910 1.00 68.06 400 ALA A CA 1
ATOM 3129 C C . ALA A 1 400 ? -29.426 11.719 32.319 1.00 68.06 400 ALA A C 1
ATOM 3131 O O . ALA A 1 400 ? -30.596 11.359 32.462 1.00 68.06 400 ALA A O 1
ATOM 3132 N N . GLY A 1 401 ? -28.655 12.028 33.370 1.00 61.28 401 GLY A N 1
ATOM 3133 C CA . GLY A 1 401 ? -29.145 12.043 34.751 1.00 61.28 401 GLY A CA 1
ATOM 3134 C C . GLY A 1 401 ? -30.237 13.091 35.025 1.00 61.28 401 GLY A C 1
ATOM 3135 O O . GLY A 1 401 ? -31.043 12.893 35.937 1.00 61.28 401 GLY A O 1
ATOM 3136 N N . ASN A 1 402 ? -30.291 14.173 34.240 1.00 56.78 402 ASN A N 1
ATOM 3137 C CA . ASN A 1 402 ? -31.346 15.190 34.298 1.00 56.78 402 ASN A CA 1
ATOM 3138 C C . ASN A 1 402 ? -32.556 14.821 33.422 1.00 56.78 402 ASN A C 1
ATOM 3140 O O . ASN A 1 402 ? -33.683 14.948 33.891 1.00 56.78 402 ASN A O 1
ATOM 3144 N N . PHE A 1 403 ? -32.358 14.286 32.212 1.00 45.78 403 PHE A N 1
ATOM 3145 C CA . PHE A 1 403 ? -33.458 13.825 31.346 1.00 45.78 403 PHE A CA 1
ATOM 3146 C C . PHE A 1 403 ? -34.240 12.651 31.954 1.00 45.78 403 PHE A C 1
ATOM 3148 O O . PHE A 1 403 ? -35.469 12.657 31.949 1.00 45.78 403 PHE A O 1
ATOM 3155 N N . GLY A 1 404 ? -33.556 11.705 32.607 1.00 49.78 404 GLY A N 1
ATOM 3156 C CA . GLY A 1 404 ? -34.205 10.597 33.322 1.00 49.78 404 GLY A CA 1
ATOM 3157 C C . GLY A 1 404 ? -35.007 11.009 34.570 1.00 49.78 404 GLY A C 1
ATOM 3158 O O . GLY A 1 404 ? -35.651 10.154 35.193 1.00 49.78 404 GLY A O 1
ATOM 3159 N N . LYS A 1 405 ? -34.956 12.291 34.973 1.00 47.00 405 LYS A N 1
ATOM 3160 C CA . LYS A 1 405 ? -35.879 12.884 35.955 1.00 47.00 405 LYS A CA 1
ATOM 3161 C C . LYS A 1 405 ? -37.153 13.437 35.300 1.00 47.00 405 LYS A C 1
ATOM 3163 O O . LYS A 1 405 ? -38.178 13.414 35.966 1.00 47.00 405 LYS A O 1
ATOM 3168 N N . VAL A 1 406 ? -37.104 13.863 34.033 1.00 38.00 406 VAL A N 1
ATOM 3169 C CA . VAL A 1 406 ? -38.229 14.467 33.288 1.00 38.00 406 VAL A CA 1
ATOM 3170 C C . VAL A 1 406 ? -39.159 13.397 32.697 1.00 38.00 406 VAL A C 1
ATOM 3172 O O . VAL A 1 406 ? -40.356 13.443 32.949 1.00 38.00 406 VAL A O 1
ATOM 3175 N N . GLU A 1 407 ? -38.627 12.334 32.073 1.00 39.22 407 GLU A N 1
ATOM 3176 C CA . GLU A 1 407 ? -39.424 11.151 31.645 1.00 39.22 407 GLU A CA 1
ATOM 3177 C C . GLU A 1 407 ? -40.099 10.415 32.826 1.00 39.22 407 GLU A C 1
ATOM 3179 O O . GLU A 1 407 ? -40.958 9.544 32.660 1.00 39.22 407 GLU A O 1
ATOM 3184 N N . ARG A 1 408 ? -39.686 10.739 34.058 1.00 43.00 408 ARG A N 1
ATOM 3185 C CA . ARG A 1 408 ? -40.141 10.109 35.299 1.00 43.00 408 ARG A CA 1
ATOM 3186 C C . ARG A 1 408 ? -41.510 10.610 35.766 1.00 43.00 408 ARG A C 1
ATOM 3188 O O . ARG A 1 408 ? -42.138 9.912 36.562 1.00 43.00 408 ARG A O 1
ATOM 3195 N N . GLU A 1 409 ? -41.967 11.768 35.295 1.00 45.00 409 GLU A N 1
ATOM 3196 C CA . GLU A 1 409 ? -43.319 12.256 35.599 1.00 45.00 409 GLU A CA 1
ATOM 3197 C C . GLU A 1 409 ? -44.388 11.598 34.712 1.00 45.00 409 GLU A C 1
ATOM 3199 O O . GLU A 1 409 ? -45.509 11.382 35.169 1.00 45.00 409 GLU A O 1
ATOM 3204 N N . GLU A 1 410 ? -44.033 11.153 33.501 1.00 38.47 410 GLU A N 1
ATOM 3205 C CA . GLU A 1 410 ? -44.989 10.554 32.558 1.00 38.47 410 GLU A CA 1
ATOM 3206 C C . GLU A 1 410 ? -45.208 9.042 32.767 1.00 38.47 410 GLU A C 1
ATOM 3208 O O . GLU A 1 410 ? -46.323 8.541 32.614 1.00 38.47 410 GLU A O 1
ATOM 3213 N N . HIS A 1 411 ? -44.190 8.289 33.201 1.00 35.03 411 HIS A N 1
ATOM 3214 C CA . HIS A 1 411 ? -44.253 6.817 33.260 1.00 35.03 411 HIS A CA 1
ATOM 3215 C C . HIS A 1 411 ? -44.951 6.206 34.497 1.00 35.03 411 HIS A C 1
ATOM 3217 O O . HIS A 1 411 ? -44.964 4.984 34.655 1.00 35.03 411 HIS A O 1
ATOM 3223 N N . LYS A 1 412 ? -45.582 7.008 35.371 1.00 37.84 412 LYS A N 1
ATOM 3224 C CA . LYS A 1 412 ? -46.378 6.509 36.519 1.00 37.84 412 LYS A CA 1
ATOM 3225 C C . LYS A 1 412 ? -47.728 5.870 36.131 1.00 37.84 412 LYS A C 1
ATOM 3227 O O . LYS A 1 412 ? -48.433 5.385 37.013 1.00 37.84 412 LYS A O 1
ATOM 3232 N N . LYS A 1 413 ? -48.091 5.828 34.843 1.00 36.19 413 LYS A N 1
ATOM 3233 C CA . LYS A 1 413 ? -49.311 5.177 34.330 1.00 36.19 413 LYS A CA 1
ATOM 3234 C C . LYS A 1 413 ? -48.954 4.020 33.390 1.00 36.19 413 LYS A C 1
ATOM 3236 O O . LYS A 1 413 ? -48.706 4.234 32.211 1.00 36.19 413 LYS A O 1
ATOM 3241 N N . GLY A 1 414 ? -48.947 2.785 33.887 1.00 28.38 414 GLY A N 1
ATOM 3242 C CA . GLY A 1 414 ? -48.797 1.608 33.023 1.00 28.38 414 GLY A CA 1
ATOM 3243 C C . GLY A 1 414 ? -48.801 0.302 33.806 1.00 28.38 414 GLY A C 1
ATOM 3244 O O . GLY A 1 414 ? -47.826 -0.015 34.478 1.00 28.38 414 GLY A O 1
ATOM 3245 N N . GLY A 1 415 ? -49.929 -0.408 33.753 1.00 32.47 415 GLY A N 1
ATOM 3246 C CA . GLY A 1 415 ? -50.243 -1.582 34.566 1.00 32.47 415 GLY A CA 1
ATOM 3247 C C . GLY A 1 415 ? -49.552 -2.894 34.172 1.00 32.47 415 GLY A C 1
ATOM 3248 O O . GLY A 1 415 ? -48.965 -3.043 33.102 1.00 32.47 415 GLY A O 1
ATOM 3249 N N . SER A 1 416 ? -49.669 -3.842 35.103 1.00 28.97 416 SER A N 1
ATOM 3250 C CA . SER A 1 416 ? -49.186 -5.227 35.077 1.00 28.97 416 SER A CA 1
ATOM 3251 C C . SER A 1 416 ? -49.912 -6.095 34.041 1.00 28.97 416 SER A C 1
ATOM 3253 O O . SER A 1 416 ? -51.126 -5.982 33.882 1.00 28.97 416 SER A O 1
ATOM 3255 N N . LEU A 1 417 ? -49.179 -7.007 33.393 1.00 30.58 417 LEU A N 1
ATOM 3256 C CA . LEU A 1 417 ? -49.722 -8.048 32.518 1.00 30.58 417 LEU A CA 1
ATOM 3257 C C . LEU A 1 417 ? -49.216 -9.428 32.955 1.00 30.58 417 LEU A C 1
ATOM 3259 O O . LEU A 1 417 ? -48.019 -9.713 32.937 1.00 30.58 417 LEU A O 1
ATOM 3263 N N . THR A 1 418 ? -50.165 -10.281 33.327 1.00 38.66 418 THR A N 1
ATOM 3264 C CA . THR A 1 418 ? -50.016 -11.717 33.583 1.00 38.66 418 THR A CA 1
ATOM 3265 C C . THR A 1 418 ? -50.023 -12.497 32.270 1.00 38.66 418 THR A C 1
ATOM 3267 O O . THR A 1 418 ? -50.856 -12.219 31.407 1.00 38.66 418 THR A O 1
ATOM 3270 N N . VAL A 1 419 ? -49.173 -13.517 32.127 1.00 32.72 419 VAL A N 1
ATOM 3271 C CA . VAL A 1 419 ? -49.239 -14.457 30.993 1.00 32.72 419 VAL A CA 1
ATOM 3272 C C . VAL A 1 419 ? -49.144 -15.891 31.507 1.00 32.72 419 VAL A C 1
ATOM 3274 O O . VAL A 1 419 ? -48.198 -16.240 32.209 1.00 32.72 419 VAL A O 1
ATOM 3277 N N . GLY A 1 420 ? -50.140 -16.706 31.151 1.00 31.94 420 GLY A N 1
ATOM 3278 C CA . GLY A 1 420 ? -50.217 -18.134 31.446 1.00 31.94 420 GLY A CA 1
ATOM 3279 C C . GLY A 1 420 ? -50.088 -19.025 30.204 1.00 31.94 420 GLY A C 1
ATOM 3280 O O . GLY A 1 420 ? -50.272 -18.565 29.080 1.00 31.94 420 GLY A O 1
ATOM 3281 N N . GLY A 1 421 ? -49.810 -20.310 30.469 1.00 37.22 421 GLY A N 1
ATOM 3282 C CA . GLY A 1 421 ? -50.181 -21.493 29.672 1.00 37.22 421 GLY A CA 1
ATOM 3283 C C . GLY A 1 421 ? -49.423 -21.770 28.365 1.00 37.22 421 GLY A C 1
ATOM 3284 O O . GLY A 1 421 ? -49.704 -21.158 27.342 1.00 37.22 421 GLY A O 1
ATOM 3285 N N . PHE A 1 422 ? -48.532 -22.773 28.363 1.00 34.44 422 PHE A N 1
ATOM 3286 C CA . PHE A 1 422 ? -47.756 -23.229 27.194 1.00 34.44 422 PHE A CA 1
ATOM 3287 C C . PHE A 1 422 ? -48.294 -24.557 26.616 1.00 34.44 422 PHE A C 1
ATOM 3289 O O . PHE A 1 422 ? -48.440 -25.531 27.348 1.00 34.44 422 PHE A O 1
ATOM 3296 N N . GLY A 1 423 ? -48.514 -24.628 25.294 1.00 41.41 423 GLY A N 1
ATOM 3297 C CA . GLY A 1 423 ? -48.859 -25.852 24.543 1.00 41.41 423 GLY A CA 1
ATOM 3298 C C . GLY A 1 423 ? -48.189 -25.884 23.158 1.00 41.41 423 GLY A C 1
ATOM 3299 O O . GLY A 1 423 ? -47.887 -24.834 22.612 1.00 41.41 423 GLY A O 1
ATOM 3300 N N . LYS A 1 424 ? -47.926 -27.066 22.577 1.00 45.94 424 LYS A N 1
ATOM 3301 C CA . LYS A 1 424 ? -46.927 -27.331 21.502 1.00 45.94 424 LYS A CA 1
ATOM 3302 C C . LYS A 1 424 ? -47.020 -26.536 20.171 1.00 45.94 424 LYS A C 1
ATOM 3304 O O . LYS A 1 424 ? -46.017 -26.483 19.467 1.00 45.94 424 LYS A O 1
ATOM 3309 N N . SER A 1 425 ? -48.116 -25.834 19.843 1.00 47.66 425 SER A N 1
ATOM 3310 C CA . SER A 1 425 ? -48.140 -24.832 18.740 1.00 47.66 425 SER A CA 1
ATOM 3311 C C . SER A 1 425 ? -47.471 -23.498 19.118 1.00 47.66 425 SER A C 1
ATOM 3313 O O . SER A 1 425 ? -47.278 -22.604 18.287 1.00 47.66 425 SER A O 1
ATOM 3315 N N . ALA A 1 426 ? -47.081 -23.377 20.388 1.00 50.03 426 ALA A N 1
ATOM 3316 C CA . ALA A 1 426 ? -46.399 -22.236 20.951 1.00 50.03 426 ALA A CA 1
ATOM 3317 C C . ALA A 1 426 ? -44.978 -22.095 20.432 1.00 50.03 426 ALA A C 1
ATOM 3319 O O . ALA A 1 426 ? -44.526 -20.975 20.429 1.00 50.03 426 ALA A O 1
ATOM 3320 N N . LEU A 1 427 ? -44.272 -23.124 19.950 1.00 50.78 427 LEU A N 1
ATOM 3321 C CA . LEU A 1 427 ? -42.884 -22.932 19.495 1.00 50.78 427 LEU A CA 1
ATOM 3322 C C . LEU A 1 427 ? -42.788 -22.012 18.272 1.00 50.78 427 LEU A C 1
ATOM 3324 O O . LEU A 1 427 ? -41.980 -21.092 18.277 1.00 50.78 427 LEU A O 1
ATOM 3328 N N . PHE A 1 428 ? -43.660 -22.184 17.274 1.00 52.44 428 PHE A N 1
ATOM 3329 C CA . PHE A 1 428 ? -43.688 -21.312 16.094 1.00 52.44 428 PHE A CA 1
ATOM 3330 C C . PHE A 1 428 ? -44.238 -19.922 16.423 1.00 52.44 428 PHE A C 1
ATOM 3332 O O . PHE A 1 428 ? -43.669 -18.918 16.006 1.00 52.44 428 PHE A O 1
ATOM 3339 N N . LYS A 1 429 ? -45.302 -19.838 17.235 1.00 55.28 429 LYS A N 1
ATOM 3340 C CA . LYS A 1 429 ? -45.834 -18.550 17.713 1.00 55.28 429 LYS A CA 1
ATOM 3341 C C . LYS A 1 429 ? -44.850 -17.820 18.630 1.00 55.28 429 LYS A C 1
ATOM 3343 O O . LYS A 1 429 ? -44.753 -16.605 18.552 1.00 55.28 429 LYS A O 1
ATOM 3348 N N . TRP A 1 430 ? -44.100 -18.535 19.461 1.00 58.88 430 TRP A N 1
ATOM 3349 C CA . TRP A 1 430 ? -43.072 -18.016 20.365 1.00 58.88 430 TRP A CA 1
ATOM 3350 C C . TRP A 1 430 ? -41.825 -17.603 19.601 1.00 58.88 430 TRP A C 1
ATOM 3352 O O . TRP A 1 430 ? -41.304 -16.533 19.878 1.00 58.88 430 TRP A O 1
ATOM 3362 N N . TYR A 1 431 ? -41.405 -18.371 18.594 1.00 62.03 431 TYR A N 1
ATOM 3363 C CA . TYR A 1 431 ? -40.343 -17.973 17.675 1.00 62.03 431 TYR A CA 1
ATOM 3364 C C . TYR A 1 431 ? -40.744 -16.716 16.899 1.00 62.03 431 TYR A C 1
ATOM 3366 O O . TYR A 1 431 ? -39.984 -15.760 16.861 1.00 62.03 431 TYR A O 1
ATOM 3374 N N . PHE A 1 432 ? -41.971 -16.644 16.376 1.00 61.50 432 PHE A N 1
ATOM 3375 C CA . PHE A 1 432 ? -42.472 -15.459 15.675 1.00 61.50 432 PHE A CA 1
ATOM 3376 C C . PHE A 1 432 ? -42.648 -14.255 16.612 1.00 61.50 432 PHE A C 1
ATOM 3378 O O . PHE A 1 432 ? -42.372 -13.123 16.228 1.00 61.50 432 PHE A O 1
ATOM 3385 N N . LEU A 1 433 ? -43.059 -14.474 17.865 1.00 65.31 433 LEU A N 1
ATOM 3386 C CA . LEU A 1 433 ? -43.129 -13.435 18.897 1.00 65.31 433 LEU A CA 1
ATOM 3387 C C . LEU A 1 433 ? -41.738 -12.982 19.342 1.00 65.31 433 LEU A C 1
ATOM 3389 O O . LEU A 1 433 ? -41.547 -11.788 19.545 1.00 65.31 433 LEU A O 1
ATOM 3393 N N . GLN A 1 434 ? -40.766 -13.888 19.452 1.00 60.44 434 GLN A N 1
ATOM 3394 C CA . GLN A 1 434 ? -39.368 -13.552 19.702 1.00 60.44 434 GLN A CA 1
ATOM 3395 C C . GLN A 1 434 ? -38.768 -12.804 18.523 1.00 60.44 434 GLN A C 1
ATOM 3397 O O . GLN A 1 434 ? -38.114 -11.802 18.756 1.00 60.44 434 GLN A O 1
ATOM 3402 N N . LEU A 1 435 ? -39.033 -13.214 17.283 1.00 57.81 435 LEU A N 1
ATOM 3403 C CA . LEU A 1 435 ? -38.586 -12.532 16.073 1.00 57.81 435 LEU A CA 1
ATOM 3404 C C . LEU A 1 435 ? -39.217 -11.140 15.983 1.00 57.81 435 LEU A C 1
ATOM 3406 O O . LEU A 1 435 ? -38.514 -10.162 15.772 1.00 57.81 435 LEU A O 1
ATOM 3410 N N . LYS A 1 436 ? -40.520 -11.012 16.256 1.00 63.53 436 LYS A N 1
ATOM 3411 C CA . LYS A 1 436 ? -41.231 -9.726 16.306 1.00 63.53 436 LYS A CA 1
ATOM 3412 C C . LYS A 1 436 ? -40.739 -8.843 17.455 1.00 63.53 436 LYS A C 1
ATOM 3414 O O . LYS A 1 436 ? -40.630 -7.635 17.278 1.00 63.53 436 LYS A O 1
ATOM 3419 N N . ALA A 1 437 ? -40.418 -9.418 18.615 1.00 59.09 437 ALA A N 1
ATOM 3420 C CA . ALA A 1 437 ? -39.818 -8.710 19.747 1.00 59.09 437 ALA A CA 1
ATOM 3421 C C . ALA A 1 437 ? -38.353 -8.330 19.484 1.00 59.09 437 ALA A C 1
ATOM 3423 O O . ALA A 1 437 ? -37.902 -7.284 19.944 1.00 59.09 437 ALA A O 1
ATOM 3424 N N . TRP A 1 438 ? -37.626 -9.153 18.730 1.00 53.84 438 TRP A N 1
ATOM 3425 C CA . TRP A 1 438 ? -36.255 -8.910 18.310 1.00 53.84 438 TRP A CA 1
ATOM 3426 C C . TRP A 1 438 ? -36.227 -7.801 17.260 1.00 53.84 438 TRP A C 1
ATOM 3428 O O . TRP A 1 438 ? -35.539 -6.819 17.498 1.00 53.84 438 TRP A O 1
ATOM 3438 N N . LEU A 1 439 ? -37.064 -7.850 16.215 1.00 55.66 439 LEU A N 1
ATOM 3439 C CA . LEU A 1 439 ? -37.251 -6.778 15.222 1.00 55.66 439 LEU A CA 1
ATOM 3440 C C . LEU A 1 439 ? -37.790 -5.473 15.831 1.00 55.66 439 LEU A C 1
ATOM 3442 O O . LEU A 1 439 ? -37.418 -4.396 15.380 1.00 55.66 439 LEU A O 1
ATOM 3446 N N . LYS A 1 440 ? -38.639 -5.532 16.870 1.00 58.53 440 LYS A N 1
ATOM 3447 C CA . LYS A 1 440 ? -39.097 -4.324 17.587 1.00 58.53 440 LYS A CA 1
ATOM 3448 C C . LYS A 1 440 ? -38.021 -3.679 18.460 1.00 58.53 440 LYS A C 1
ATOM 3450 O O . LYS A 1 440 ? -38.173 -2.516 18.829 1.00 58.53 440 LYS A O 1
ATOM 3455 N N . ARG A 1 441 ? -36.950 -4.393 18.828 1.00 58.94 441 ARG A N 1
ATOM 3456 C CA . ARG A 1 441 ? -35.790 -3.763 19.472 1.00 58.94 441 ARG A CA 1
ATOM 3457 C C . ARG A 1 441 ? -34.999 -3.058 18.378 1.00 58.94 441 ARG A C 1
ATOM 3459 O O . ARG A 1 441 ? -34.290 -3.721 17.636 1.00 58.94 441 ARG A O 1
ATOM 3466 N N . GLY A 1 442 ? -35.060 -1.726 18.312 1.00 57.94 442 GLY A N 1
ATOM 3467 C CA . GLY A 1 442 ? -34.334 -0.930 17.303 1.00 57.94 442 GLY A CA 1
ATOM 3468 C C . GLY A 1 442 ? -32.829 -1.238 17.181 1.00 57.94 442 GLY A C 1
ATOM 3469 O O . GLY A 1 442 ? -32.219 -0.952 16.158 1.00 57.94 442 GLY A O 1
ATOM 3470 N N . THR A 1 443 ? -32.230 -1.894 18.180 1.00 60.03 443 THR A N 1
ATOM 3471 C CA . THR A 1 443 ? -30.845 -2.385 18.161 1.00 60.03 443 THR A CA 1
ATOM 3472 C C . THR A 1 443 ? -30.584 -3.550 17.196 1.00 60.03 443 THR A C 1
ATOM 3474 O O . THR A 1 443 ? -29.455 -3.701 16.749 1.00 60.03 443 THR A O 1
ATOM 3477 N N . SER A 1 444 ? -31.573 -4.398 16.888 1.00 62.06 444 SER A N 1
ATOM 3478 C CA . SER A 1 444 ? -31.402 -5.526 15.951 1.00 62.06 444 SER A CA 1
ATOM 3479 C C . SER A 1 444 ? -31.454 -5.074 14.489 1.00 62.06 444 SER A C 1
ATOM 3481 O O . SER A 1 444 ? -30.664 -5.537 13.670 1.00 62.06 444 SER A O 1
ATOM 3483 N N . LEU A 1 445 ? -32.328 -4.107 14.188 1.00 68.94 445 LEU A N 1
ATOM 3484 C CA . LEU A 1 445 ? -32.421 -3.444 12.888 1.00 68.94 445 LEU A CA 1
ATOM 3485 C C . LEU A 1 445 ? -31.120 -2.714 12.541 1.00 68.94 445 LEU A C 1
ATOM 3487 O O . LEU A 1 445 ? -30.669 -2.795 11.406 1.00 68.94 445 LEU A O 1
ATOM 3491 N N . LEU A 1 446 ? -30.480 -2.080 13.529 1.00 67.75 446 LEU A N 1
ATOM 3492 C CA . LEU A 1 446 ? -29.151 -1.477 13.382 1.00 67.75 446 LEU A CA 1
ATOM 3493 C C . LEU A 1 446 ? -28.084 -2.496 12.957 1.00 67.75 446 LEU A C 1
ATOM 3495 O O . LEU A 1 446 ? -27.252 -2.192 12.108 1.00 67.75 446 LEU A O 1
ATOM 3499 N N . LEU A 1 447 ? -28.115 -3.708 13.517 1.00 68.31 447 LEU A N 1
ATOM 3500 C CA . LEU A 1 447 ? -27.130 -4.744 13.203 1.00 68.31 447 LEU A CA 1
ATOM 3501 C C . LEU A 1 447 ? -27.351 -5.316 11.793 1.00 68.31 447 LEU A C 1
ATOM 3503 O O . LEU A 1 447 ? -26.394 -5.454 11.033 1.00 68.31 447 LEU A O 1
ATOM 3507 N N . LEU A 1 448 ? -28.607 -5.547 11.399 1.00 72.06 448 LEU A N 1
ATOM 3508 C CA . LEU A 1 448 ? -28.951 -5.922 10.022 1.00 72.06 448 LEU A CA 1
ATOM 3509 C C . LEU A 1 448 ? -28.560 -4.831 9.020 1.00 72.06 448 LEU A C 1
ATOM 3511 O O . LEU A 1 448 ? -27.919 -5.134 8.018 1.00 72.06 448 LEU A O 1
ATOM 3515 N N . ALA A 1 449 ? -28.871 -3.566 9.315 1.00 76.81 449 ALA A N 1
ATOM 3516 C CA . ALA A 1 449 ? -28.454 -2.438 8.489 1.00 76.81 449 ALA A CA 1
ATOM 3517 C C . ALA A 1 449 ? -26.926 -2.371 8.363 1.00 76.81 449 ALA A C 1
ATOM 3519 O O . ALA A 1 449 ? -26.420 -2.157 7.267 1.00 76.81 449 ALA A O 1
ATOM 3520 N N . SER A 1 450 ? -26.186 -2.633 9.449 1.00 68.56 450 SER A N 1
ATOM 3521 C CA . SER A 1 450 ? -24.722 -2.674 9.404 1.00 68.56 450 SER A CA 1
ATOM 3522 C C . SER A 1 450 ? -24.190 -3.807 8.522 1.00 68.56 450 SER A C 1
ATOM 3524 O O . SER A 1 450 ? -23.244 -3.588 7.778 1.00 68.56 450 SER A O 1
ATOM 3526 N N . MET A 1 451 ? -24.817 -4.990 8.528 1.00 71.19 451 MET A N 1
ATOM 3527 C CA . MET A 1 451 ? -24.416 -6.096 7.649 1.00 71.19 451 MET A CA 1
ATOM 3528 C C . MET A 1 451 ? -24.687 -5.791 6.174 1.00 71.19 451 MET A C 1
ATOM 3530 O O . MET A 1 451 ? -23.808 -6.002 5.344 1.00 71.19 451 MET A O 1
ATOM 3534 N N . PHE A 1 452 ? -25.869 -5.259 5.846 1.00 79.44 452 PHE A N 1
ATOM 3535 C CA . PHE A 1 452 ? -26.164 -4.821 4.478 1.00 79.44 452 PHE A CA 1
ATOM 3536 C C . PHE A 1 452 ? -25.204 -3.724 4.023 1.00 79.44 452 PHE A C 1
ATOM 3538 O O . PHE A 1 452 ? -24.732 -3.760 2.891 1.00 79.44 452 PHE A O 1
ATOM 3545 N N . PHE A 1 453 ? -24.869 -2.793 4.919 1.00 77.00 453 PHE A N 1
ATOM 3546 C CA . PHE A 1 453 ? -23.897 -1.747 4.645 1.00 77.00 453 PHE A CA 1
ATOM 3547 C C . PHE A 1 453 ? -22.504 -2.319 4.361 1.00 77.00 453 PHE A C 1
ATOM 3549 O O . PHE A 1 453 ? -21.891 -1.892 3.396 1.00 77.00 453 PHE A O 1
ATOM 3556 N N . VAL A 1 454 ? -22.028 -3.309 5.126 1.00 74.06 454 VAL A N 1
ATOM 3557 C CA . VAL A 1 454 ? -20.727 -3.966 4.880 1.00 74.06 454 VAL A CA 1
ATOM 3558 C C . VAL A 1 454 ? -20.686 -4.620 3.498 1.00 74.06 454 VAL A C 1
ATOM 3560 O O . VAL A 1 454 ? -19.725 -4.420 2.765 1.00 74.06 454 VAL A O 1
ATOM 3563 N N . VAL A 1 455 ? -21.726 -5.370 3.119 1.00 75.69 455 VAL A N 1
ATOM 3564 C CA . VAL A 1 455 ? -21.779 -6.044 1.807 1.00 75.69 455 VAL A CA 1
ATOM 3565 C C . VAL A 1 455 ? -21.858 -5.030 0.667 1.00 75.69 455 VAL A C 1
ATOM 3567 O O . VAL A 1 455 ? -21.140 -5.154 -0.320 1.00 75.69 455 VAL A O 1
ATOM 3570 N N . TRP A 1 456 ? -22.701 -4.006 0.813 1.00 81.38 456 TRP A N 1
ATOM 3571 C CA . TRP A 1 456 ? -22.811 -2.934 -0.172 1.00 81.38 456 TRP A CA 1
ATOM 3572 C C . TRP A 1 456 ? -21.498 -2.153 -0.311 1.00 81.38 456 TRP A C 1
ATOM 3574 O O . TRP A 1 456 ? -21.048 -1.915 -1.426 1.00 81.38 456 TRP A O 1
ATOM 3584 N N . PHE A 1 457 ? -20.852 -1.817 0.808 1.00 71.62 457 PHE A N 1
ATOM 3585 C CA . PHE A 1 457 ? -19.579 -1.100 0.846 1.00 71.62 457 PHE A CA 1
ATOM 3586 C C . PHE A 1 457 ? -18.448 -1.914 0.219 1.00 71.62 457 PHE A C 1
ATOM 3588 O O . PHE A 1 457 ? -17.666 -1.369 -0.550 1.00 71.62 457 PHE A O 1
ATOM 3595 N N . ALA A 1 458 ? -18.395 -3.222 0.488 1.00 68.19 458 ALA A N 1
ATOM 3596 C CA . ALA A 1 458 ? -17.411 -4.111 -0.118 1.00 68.19 458 ALA A CA 1
ATOM 3597 C C . ALA A 1 458 ? -17.500 -4.116 -1.654 1.00 68.19 458 ALA A C 1
ATOM 3599 O O . ALA A 1 458 ? -16.474 -4.158 -2.323 1.00 68.19 458 ALA A O 1
ATOM 3600 N N . GLY A 1 459 ? -18.710 -3.999 -2.212 1.00 65.12 459 GLY A N 1
ATOM 3601 C CA . GLY A 1 459 ? -18.925 -3.882 -3.657 1.00 65.12 459 GLY A CA 1
ATOM 3602 C C . GLY A 1 459 ? -18.564 -2.519 -4.265 1.00 65.12 459 GLY A C 1
ATOM 3603 O O . GLY A 1 459 ? -18.643 -2.376 -5.478 1.00 65.12 459 GLY A O 1
ATOM 3604 N N . GLN A 1 460 ? -18.208 -1.517 -3.454 1.00 72.25 460 GLN A N 1
ATOM 3605 C CA . GLN A 1 460 ? -17.771 -0.189 -3.911 1.00 72.25 460 GLN A CA 1
ATOM 3606 C C . GLN A 1 460 ? -16.248 -0.001 -3.829 1.00 72.25 460 GLN A C 1
ATOM 3608 O O . GLN A 1 460 ? -15.752 1.073 -4.161 1.00 72.25 460 GLN A O 1
ATOM 3613 N N . ILE A 1 461 ? -15.506 -1.002 -3.345 1.00 68.75 461 ILE A N 1
ATOM 3614 C CA . ILE A 1 461 ? -14.046 -0.938 -3.252 1.00 68.75 461 ILE A CA 1
ATOM 3615 C C . ILE A 1 461 ? -13.462 -1.192 -4.641 1.00 68.75 461 ILE A C 1
ATOM 3617 O O . ILE A 1 461 ? -13.645 -2.269 -5.208 1.00 68.75 461 ILE A O 1
ATOM 3621 N N . SER A 1 462 ? -12.712 -0.222 -5.155 1.00 61.75 462 SER A N 1
ATOM 3622 C CA . SER A 1 462 ? -11.937 -0.375 -6.385 1.00 61.75 462 SER A CA 1
ATOM 3623 C C . SER A 1 462 ? -10.560 -0.919 -6.023 1.00 61.75 462 SER A C 1
ATOM 3625 O O . SER A 1 462 ? -9.666 -0.154 -5.667 1.00 61.75 462 SER A O 1
ATOM 3627 N N . MET A 1 463 ? -10.393 -2.243 -6.039 1.00 62.97 463 MET A N 1
ATOM 3628 C CA . MET A 1 463 ? -9.059 -2.832 -5.894 1.00 62.97 463 MET A CA 1
ATOM 3629 C C . MET A 1 463 ? -8.249 -2.631 -7.184 1.00 62.97 463 MET A C 1
ATOM 3631 O O . MET A 1 463 ? -8.836 -2.700 -8.269 1.00 62.97 463 MET A O 1
ATOM 3635 N N . PRO A 1 464 ? -6.926 -2.402 -7.086 1.00 58.72 464 PRO A N 1
ATOM 3636 C CA . PRO A 1 464 ? -6.059 -2.352 -8.253 1.00 58.72 464 PRO A CA 1
ATOM 3637 C C . PRO A 1 464 ? -6.140 -3.697 -8.974 1.00 58.72 464 PRO A C 1
ATOM 3639 O O . PRO A 1 464 ? -5.992 -4.754 -8.358 1.00 58.72 464 PRO A O 1
ATOM 3642 N N . GLN A 1 465 ? -6.453 -3.658 -10.266 1.00 59.88 465 GLN A N 1
ATOM 3643 C CA . GLN A 1 465 ? -6.525 -4.861 -11.085 1.00 59.88 465 GLN A CA 1
ATOM 3644 C C . GLN A 1 465 ? -5.107 -5.290 -11.463 1.00 59.88 465 GLN A C 1
ATOM 3646 O O . GLN A 1 465 ? -4.312 -4.459 -11.902 1.00 59.88 465 GLN A O 1
ATOM 3651 N N . SER A 1 466 ? -4.809 -6.586 -11.341 1.00 62.00 466 SER A N 1
ATOM 3652 C CA . SER A 1 466 ? -3.534 -7.181 -11.780 1.00 62.00 466 SER A CA 1
ATOM 3653 C C . SER A 1 466 ? -3.217 -6.862 -13.242 1.00 62.00 466 SER A C 1
ATOM 3655 O O . SER A 1 466 ? -2.052 -6.697 -13.612 1.00 62.00 466 SER A O 1
ATOM 3657 N N . ASP A 1 467 ? -4.271 -6.714 -14.045 1.00 67.00 467 ASP A N 1
ATOM 3658 C CA . ASP A 1 467 ? -4.201 -6.557 -15.493 1.00 67.00 467 ASP A CA 1
ATOM 3659 C C . ASP A 1 467 ? -4.072 -5.092 -15.935 1.00 67.00 467 ASP A C 1
ATOM 3661 O O . ASP A 1 467 ? -4.151 -4.784 -17.124 1.00 67.00 467 ASP A O 1
ATOM 3665 N N . ASN A 1 468 ? -3.896 -4.167 -14.987 1.00 74.69 468 ASN A N 1
ATOM 3666 C CA . ASN A 1 468 ? -3.776 -2.755 -15.304 1.00 74.69 468 ASN A CA 1
ATOM 3667 C C . ASN A 1 468 ? -2.475 -2.469 -16.067 1.00 74.69 468 ASN A C 1
ATOM 3669 O O . ASN A 1 468 ? -1.379 -2.682 -15.559 1.00 74.69 468 ASN A O 1
ATOM 3673 N N . VAL A 1 469 ? -2.609 -1.951 -17.284 1.00 83.62 469 VAL A N 1
ATOM 3674 C CA . VAL A 1 469 ? -1.499 -1.523 -18.153 1.00 83.62 469 VAL A CA 1
ATOM 3675 C C . VAL A 1 469 ? -1.570 -0.025 -18.460 1.00 83.62 469 VAL A C 1
ATOM 3677 O O . VAL A 1 469 ? -0.943 0.463 -19.395 1.00 83.62 469 VAL A O 1
ATOM 3680 N N . THR A 1 470 ? -2.357 0.725 -17.687 1.00 87.50 470 THR A N 1
ATOM 3681 C CA . THR A 1 470 ? -2.533 2.163 -17.896 1.00 87.50 470 THR A CA 1
ATOM 3682 C C . THR A 1 470 ? -1.394 2.930 -17.240 1.00 87.50 470 THR A C 1
ATOM 3684 O O . THR A 1 470 ? -1.130 2.767 -16.046 1.00 87.50 470 THR A O 1
ATOM 3687 N N . VAL A 1 471 ? -0.745 3.798 -18.006 1.00 90.62 471 VAL A N 1
ATOM 3688 C CA . VAL A 1 471 ? 0.393 4.609 -17.573 1.00 90.62 471 VAL A CA 1
ATOM 3689 C C . VAL A 1 471 ? 0.026 6.077 -17.719 1.00 90.62 471 VAL A C 1
ATOM 3691 O O . VAL A 1 471 ? -0.377 6.517 -18.791 1.00 90.62 471 VAL A O 1
ATOM 3694 N N . GLY A 1 472 ? 0.154 6.853 -16.646 1.00 91.88 472 GLY A N 1
ATOM 3695 C CA . GLY A 1 472 ? -0.147 8.282 -16.701 1.00 91.88 472 GLY A CA 1
ATOM 3696 C C . GLY A 1 472 ? 1.083 9.117 -17.057 1.00 91.88 472 GLY A C 1
ATOM 3697 O O . GLY A 1 472 ? 2.170 8.872 -16.536 1.00 91.88 472 GLY A O 1
ATOM 3698 N N . ILE A 1 473 ? 0.929 10.133 -17.902 1.00 92.44 473 ILE A N 1
ATOM 3699 C CA . ILE A 1 473 ? 2.007 11.068 -18.232 1.00 92.44 473 ILE A CA 1
ATOM 3700 C C . ILE A 1 473 ? 1.525 12.509 -18.068 1.00 92.44 473 ILE A C 1
ATOM 3702 O O . ILE A 1 473 ? 0.443 12.857 -18.530 1.00 92.44 473 ILE A O 1
ATOM 3706 N N . VAL A 1 474 ? 2.315 13.359 -17.405 1.00 91.12 474 VAL A N 1
ATOM 3707 C CA . VAL A 1 474 ? 1.998 14.795 -17.300 1.00 91.12 474 VAL A CA 1
ATOM 3708 C C . VAL A 1 474 ? 2.410 15.517 -18.577 1.00 91.12 474 VAL A C 1
ATOM 3710 O O . VAL A 1 474 ? 3.544 15.360 -19.039 1.00 91.12 474 VAL A O 1
ATOM 3713 N N . GLU A 1 475 ? 1.503 16.328 -19.121 1.00 83.81 475 GLU A N 1
ATOM 3714 C CA . GLU A 1 475 ? 1.786 17.157 -20.291 1.00 83.81 475 GLU A CA 1
ATOM 3715 C C . GLU A 1 475 ? 2.914 18.166 -20.005 1.00 83.81 475 GLU A C 1
ATOM 3717 O O . GLU A 1 475 ? 3.080 18.671 -18.892 1.00 83.81 475 GLU A O 1
ATOM 3722 N N . THR A 1 476 ? 3.725 18.442 -21.023 1.00 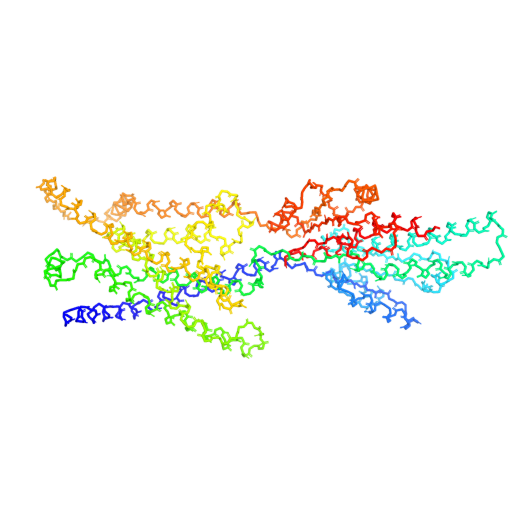83.69 476 THR A N 1
ATOM 3723 C CA . THR A 1 476 ? 4.835 19.396 -20.963 1.00 83.69 476 THR A CA 1
ATOM 3724 C C . THR A 1 476 ? 4.685 20.433 -22.064 1.00 83.69 476 THR A C 1
ATOM 3726 O O . THR A 1 476 ? 4.272 20.112 -23.176 1.00 83.69 476 THR A O 1
ATOM 3729 N N . ASP A 1 477 ? 5.056 21.677 -21.771 1.00 79.25 477 ASP A N 1
ATOM 3730 C CA . ASP A 1 477 ? 5.062 22.770 -22.749 1.00 79.25 477 ASP A CA 1
ATOM 3731 C C . ASP A 1 477 ? 6.305 22.760 -23.653 1.00 79.25 477 ASP A C 1
ATOM 3733 O O . ASP A 1 477 ? 6.340 23.464 -24.663 1.00 79.25 477 ASP A O 1
ATOM 3737 N N . GLY A 1 478 ? 7.322 21.975 -23.290 1.00 81.88 478 GLY A N 1
ATOM 3738 C CA . GLY A 1 478 ? 8.587 21.873 -24.010 1.00 81.88 478 GLY A CA 1
ATOM 3739 C C . GLY A 1 478 ? 8.464 21.156 -25.358 1.00 81.88 478 GLY A C 1
ATOM 3740 O O . GLY A 1 478 ? 7.668 20.227 -25.505 1.00 81.88 478 GLY A O 1
ATOM 3741 N N . ALA A 1 479 ? 9.231 21.607 -26.355 1.00 85.94 479 ALA A N 1
ATOM 3742 C CA . ALA A 1 479 ? 9.139 21.101 -27.723 1.00 85.94 479 ALA A CA 1
ATOM 3743 C C . ALA A 1 479 ? 9.604 19.641 -27.815 1.00 85.94 479 ALA A C 1
ATOM 3745 O O . ALA A 1 479 ? 8.860 18.806 -28.329 1.00 85.94 479 ALA A O 1
ATOM 3746 N N . HIS A 1 480 ? 10.768 19.324 -27.239 1.00 86.25 480 HIS A N 1
ATOM 3747 C CA . HIS A 1 480 ? 11.305 17.962 -27.237 1.00 86.25 480 HIS A CA 1
ATOM 3748 C C . HIS A 1 480 ? 10.439 17.028 -26.394 1.00 86.25 480 HIS A C 1
ATOM 3750 O O . HIS A 1 480 ? 10.145 15.905 -26.795 1.00 86.25 480 HIS A O 1
ATOM 3756 N N . GLY A 1 481 ? 9.948 17.504 -25.246 1.00 85.44 481 GLY A N 1
ATOM 3757 C CA . GLY A 1 481 ? 9.030 16.722 -24.425 1.00 85.44 481 GLY A CA 1
ATOM 3758 C C . GLY A 1 481 ? 7.731 16.350 -25.159 1.00 85.44 481 GLY A C 1
ATOM 3759 O O . GLY A 1 481 ? 7.271 15.217 -25.036 1.00 85.44 481 GLY A O 1
ATOM 3760 N N . LYS A 1 482 ? 7.157 17.259 -25.962 1.00 88.94 482 LYS A N 1
ATOM 3761 C CA . LYS A 1 482 ? 5.966 16.972 -26.787 1.00 88.94 482 LYS A CA 1
ATOM 3762 C C . LYS A 1 482 ? 6.240 15.960 -27.893 1.00 88.94 482 LYS A C 1
ATOM 3764 O O . LYS A 1 482 ? 5.390 15.112 -28.149 1.00 88.94 482 LYS A O 1
ATOM 3769 N N . GLU A 1 483 ? 7.409 16.031 -28.518 1.00 89.44 483 GLU A N 1
ATOM 3770 C CA . GLU A 1 483 ? 7.822 15.076 -29.547 1.00 89.44 483 GLU A CA 1
ATOM 3771 C C . GLU A 1 483 ? 7.921 13.654 -28.976 1.00 89.44 483 GLU A C 1
ATOM 3773 O O . GLU A 1 483 ? 7.314 12.728 -29.513 1.00 89.44 483 GLU A O 1
ATOM 3778 N N . VAL A 1 484 ? 8.547 13.492 -27.806 1.00 89.56 484 VAL A N 1
ATOM 3779 C CA . VAL A 1 484 ? 8.622 12.199 -27.098 1.00 89.56 484 VAL A CA 1
ATOM 3780 C C . VAL A 1 484 ? 7.228 11.650 -26.774 1.00 89.56 484 VAL A C 1
ATOM 3782 O O . VAL A 1 484 ? 6.961 10.464 -26.957 1.00 89.56 484 VAL A O 1
ATOM 3785 N N . LEU A 1 485 ? 6.307 12.507 -26.325 1.00 89.00 485 LEU A N 1
ATOM 3786 C CA . LEU A 1 485 ? 4.922 12.114 -26.037 1.00 89.00 485 LEU A CA 1
ATOM 3787 C C . LEU A 1 485 ? 4.153 11.688 -27.291 1.00 89.00 485 LEU A C 1
ATOM 3789 O O . LEU A 1 485 ? 3.339 10.762 -27.239 1.00 89.00 485 LEU A O 1
ATOM 3793 N N . GLN A 1 486 ? 4.409 12.352 -28.417 1.00 88.81 486 GLN A N 1
ATOM 3794 C CA . GLN A 1 486 ? 3.817 11.991 -29.695 1.00 88.81 486 GLN A CA 1
ATOM 3795 C C . GLN A 1 486 ? 4.305 10.612 -30.148 1.00 88.81 486 GLN A C 1
ATOM 3797 O O . GLN A 1 486 ? 3.473 9.778 -30.502 1.00 88.81 486 GLN A O 1
ATOM 3802 N N . HIS A 1 487 ? 5.613 10.348 -30.056 1.00 86.56 487 HIS A N 1
ATOM 3803 C CA . HIS A 1 487 ? 6.180 9.024 -30.321 1.00 86.56 487 HIS A CA 1
ATOM 3804 C C . HIS A 1 487 ? 5.560 7.958 -29.410 1.00 86.56 487 HIS A C 1
ATOM 3806 O O . HIS A 1 487 ? 5.093 6.935 -29.902 1.00 86.56 487 HIS A O 1
ATOM 3812 N N . LEU A 1 488 ? 5.442 8.226 -28.104 1.00 87.75 488 LEU A N 1
ATOM 3813 C CA . LEU A 1 488 ? 4.828 7.295 -27.149 1.00 87.75 488 LEU A CA 1
ATOM 3814 C C . LEU A 1 488 ? 3.371 6.955 -27.468 1.00 87.75 488 LEU A C 1
ATOM 3816 O O . LEU A 1 488 ? 2.962 5.811 -27.308 1.00 87.75 488 LEU A O 1
ATOM 3820 N N . THR A 1 489 ? 2.589 7.936 -27.919 1.00 84.38 489 THR A N 1
ATOM 3821 C CA . THR A 1 489 ? 1.158 7.740 -28.207 1.00 84.38 489 THR A CA 1
ATOM 3822 C C . THR A 1 489 ? 0.926 7.060 -29.560 1.00 84.38 489 THR A C 1
ATOM 3824 O O . THR A 1 489 ? -0.099 6.414 -29.761 1.00 84.38 489 THR A O 1
ATOM 3827 N N . GLN A 1 490 ? 1.853 7.224 -30.507 1.00 84.19 490 GLN A N 1
ATOM 3828 C CA . GLN A 1 490 ? 1.777 6.606 -31.836 1.00 84.19 490 GLN A CA 1
ATOM 3829 C C . GLN A 1 490 ? 2.328 5.178 -31.867 1.00 84.19 490 GLN A C 1
ATOM 3831 O O . GLN A 1 490 ? 2.009 4.422 -32.785 1.00 84.19 490 GLN A O 1
ATOM 3836 N N . ARG A 1 491 ? 3.154 4.816 -30.885 1.00 82.19 491 ARG A N 1
ATOM 3837 C CA . ARG A 1 491 ? 3.771 3.499 -30.777 1.00 82.19 491 ARG A CA 1
ATOM 3838 C C . ARG A 1 491 ? 2.731 2.439 -30.436 1.00 82.19 491 ARG A C 1
ATOM 3840 O O . ARG A 1 491 ? 1.910 2.619 -29.539 1.00 82.19 491 ARG A O 1
ATOM 3847 N N . GLU A 1 492 ? 2.786 1.315 -31.140 1.00 81.88 492 GLU A N 1
ATOM 3848 C CA . GLU A 1 492 ? 2.022 0.130 -30.761 1.00 81.88 492 GLU A CA 1
ATOM 3849 C C . GLU A 1 492 ? 2.679 -0.473 -29.515 1.00 81.88 492 GLU A C 1
ATOM 3851 O O . GLU A 1 492 ? 3.794 -0.983 -29.587 1.00 81.88 492 GLU A O 1
ATOM 3856 N N . SER A 1 493 ? 2.016 -0.333 -28.368 1.00 85.44 493 SER A N 1
ATOM 3857 C CA . SER A 1 493 ? 2.505 -0.785 -27.065 1.00 85.44 493 SER A CA 1
ATOM 3858 C C . SER A 1 493 ? 1.398 -1.510 -26.311 1.00 85.44 493 SER A C 1
ATOM 3860 O O . SER A 1 493 ? 0.214 -1.180 -26.434 1.00 85.44 493 SER A O 1
ATOM 3862 N N . LEU A 1 494 ? 1.782 -2.477 -25.479 1.00 86.81 494 LEU A N 1
ATOM 3863 C CA . LEU A 1 494 ? 0.899 -3.076 -24.482 1.00 86.81 494 LEU A CA 1
ATOM 3864 C C . LEU A 1 494 ? 0.347 -2.032 -23.492 1.00 86.81 494 LEU A C 1
ATOM 3866 O O . LEU A 1 494 ? -0.756 -2.207 -22.968 1.00 86.81 494 LEU A O 1
ATOM 3870 N N . PHE A 1 495 ? 1.112 -0.974 -23.206 1.00 87.94 495 PHE A N 1
ATOM 3871 C CA . PHE A 1 495 ? 0.739 0.046 -22.232 1.00 87.94 495 PHE A CA 1
ATOM 3872 C C . PHE A 1 495 ? -0.163 1.120 -22.843 1.00 87.94 495 PHE A C 1
ATOM 3874 O O . PHE A 1 495 ? 0.104 1.668 -23.909 1.00 87.94 495 PHE A O 1
ATOM 3881 N N . SER A 1 496 ? -1.228 1.473 -22.120 1.00 88.25 496 SER A N 1
ATOM 3882 C CA . SER A 1 496 ? -2.125 2.565 -22.503 1.00 88.25 496 SER A CA 1
ATOM 3883 C C . SER A 1 496 ? -1.682 3.856 -21.827 1.00 88.25 496 SER A C 1
ATOM 3885 O O . SER A 1 496 ? -1.896 4.035 -20.626 1.00 88.25 496 SER A O 1
ATOM 3887 N N . PHE A 1 497 ? -1.105 4.776 -22.595 1.00 90.25 497 PHE A N 1
ATOM 3888 C CA . PHE A 1 497 ? -0.651 6.067 -22.085 1.00 90.25 497 PHE A CA 1
ATOM 3889 C C . PHE A 1 497 ? -1.802 7.082 -22.007 1.00 90.25 497 PHE A C 1
ATOM 3891 O O . PHE A 1 497 ? -2.518 7.308 -22.980 1.00 90.25 497 PHE A O 1
ATOM 3898 N N . VAL A 1 498 ? -1.991 7.693 -20.834 1.00 90.88 498 VAL A N 1
ATOM 3899 C CA . VAL A 1 498 ? -3.049 8.680 -20.563 1.00 90.88 498 VAL A CA 1
ATOM 3900 C C . VAL A 1 498 ? -2.428 9.986 -20.086 1.00 90.88 498 VAL A C 1
ATOM 3902 O O . VAL A 1 498 ? -1.589 9.992 -19.187 1.00 90.88 498 VAL A O 1
ATOM 3905 N N . MET A 1 499 ? -2.864 11.100 -20.670 1.00 90.50 499 MET A N 1
ATOM 3906 C CA . MET A 1 499 ? -2.331 12.428 -20.367 1.00 90.50 499 MET A CA 1
ATOM 3907 C C . MET A 1 499 ? -3.006 13.050 -19.140 1.00 90.50 499 MET A C 1
ATOM 3909 O O . MET A 1 499 ? -4.218 12.933 -18.960 1.00 90.50 499 MET A O 1
ATOM 3913 N N . TYR A 1 500 ? -2.212 13.731 -18.317 1.00 91.25 500 TYR A N 1
ATOM 3914 C CA . TYR A 1 500 ? -2.645 14.448 -17.121 1.00 91.25 500 TYR A CA 1
ATOM 3915 C C . TYR A 1 500 ? -2.182 15.907 -17.162 1.00 91.25 500 TYR A C 1
ATOM 3917 O O . TYR A 1 500 ? -1.022 16.193 -17.452 1.00 91.25 500 TYR A O 1
ATOM 3925 N N . ASP A 1 501 ? -3.066 16.820 -16.758 1.00 86.12 501 ASP A N 1
ATOM 3926 C CA . ASP A 1 501 ? -2.772 18.262 -16.722 1.00 86.12 501 ASP A CA 1
ATOM 3927 C C . ASP A 1 501 ? -1.885 18.665 -15.530 1.00 86.12 501 ASP A C 1
ATOM 3929 O O . ASP A 1 501 ? -1.286 19.739 -15.511 1.00 86.12 501 ASP A O 1
ATOM 3933 N N . SER A 1 502 ? -1.837 17.840 -14.476 1.00 88.12 502 SER A N 1
ATOM 3934 C CA . SER A 1 502 ? -1.111 18.159 -13.244 1.00 88.12 502 SER A CA 1
ATOM 3935 C C . SER A 1 502 ? -0.450 16.942 -12.614 1.00 88.12 502 SER A C 1
ATOM 3937 O O . SER A 1 502 ? -0.963 15.819 -12.655 1.00 88.12 502 SER A O 1
ATOM 3939 N N . LYS A 1 503 ? 0.687 17.193 -11.958 1.00 87.81 503 LYS A N 1
ATOM 3940 C CA . LYS A 1 503 ? 1.423 16.186 -11.191 1.00 87.81 503 LYS A CA 1
ATOM 3941 C C . LYS A 1 503 ? 0.586 15.632 -10.038 1.00 87.81 503 LYS A C 1
ATOM 3943 O O . LYS A 1 503 ? 0.691 14.450 -9.723 1.00 87.81 503 LYS A O 1
ATOM 3948 N N . GLU A 1 504 ? -0.213 16.472 -9.392 1.00 87.00 504 GLU A N 1
ATOM 3949 C CA . GLU A 1 504 ? -1.026 16.097 -8.238 1.00 87.00 504 GLU A CA 1
ATOM 3950 C C . GLU A 1 504 ? -2.111 15.088 -8.627 1.00 87.00 504 GLU A C 1
ATOM 3952 O O . GLU A 1 504 ? -2.257 14.076 -7.944 1.00 87.00 504 GLU A O 1
ATOM 3957 N N . ALA A 1 505 ? -2.802 15.318 -9.751 1.00 86.62 505 ALA A N 1
ATOM 3958 C CA . ALA A 1 505 ? -3.812 14.394 -10.266 1.00 86.62 505 ALA A CA 1
ATOM 3959 C C . ALA A 1 505 ? -3.194 13.045 -10.670 1.00 86.62 505 ALA A C 1
ATOM 3961 O O . ALA A 1 505 ? -3.715 11.994 -10.297 1.00 86.62 505 ALA A O 1
ATOM 3962 N N . LEU A 1 506 ? -2.037 13.072 -11.348 1.00 88.56 506 LEU A N 1
ATOM 3963 C CA . LEU A 1 506 ? -1.292 11.855 -11.679 1.00 88.56 506 LEU A CA 1
ATOM 3964 C C . LEU A 1 506 ? -0.915 11.075 -10.410 1.00 88.56 506 LEU A C 1
ATOM 3966 O O . LEU A 1 506 ? -1.102 9.863 -10.331 1.00 88.56 506 LEU A O 1
ATOM 3970 N N . GLN A 1 507 ? -0.383 11.768 -9.400 1.00 87.19 507 GLN A N 1
ATOM 3971 C CA . GLN A 1 507 ? 0.046 11.140 -8.154 1.00 87.19 507 GLN A CA 1
ATOM 3972 C C . GLN A 1 507 ? -1.132 10.499 -7.403 1.00 87.19 507 GLN A C 1
ATOM 3974 O O . GLN A 1 507 ? -0.974 9.411 -6.850 1.00 87.19 507 GLN A O 1
ATOM 3979 N N . GLU A 1 508 ? -2.299 11.146 -7.371 1.00 83.38 508 GLU A N 1
ATOM 3980 C CA . GLU A 1 508 ? -3.497 10.609 -6.719 1.00 83.38 508 GLU A CA 1
ATOM 3981 C C . GLU A 1 508 ? -3.977 9.314 -7.388 1.00 83.38 508 GLU A C 1
ATOM 3983 O O . GLU A 1 508 ? -4.213 8.322 -6.695 1.00 83.38 508 GLU A O 1
ATOM 3988 N N . ASP A 1 509 ? -4.026 9.281 -8.720 1.00 85.19 509 ASP A N 1
ATOM 3989 C CA . ASP A 1 509 ? -4.488 8.112 -9.473 1.00 85.19 509 ASP A CA 1
ATOM 3990 C C . ASP A 1 509 ? -3.484 6.943 -9.462 1.00 85.19 509 ASP A C 1
ATOM 3992 O O . ASP A 1 509 ? -3.903 5.780 -9.417 1.00 85.19 509 ASP A O 1
ATOM 3996 N N . VAL A 1 510 ? -2.174 7.225 -9.410 1.00 83.94 510 VAL A N 1
ATOM 3997 C CA . VAL A 1 510 ? -1.134 6.204 -9.170 1.00 83.94 510 VAL A CA 1
ATOM 3998 C C . VAL A 1 510 ? -1.286 5.607 -7.765 1.00 83.94 510 VAL A C 1
ATOM 4000 O O . VAL A 1 510 ? -1.285 4.389 -7.609 1.00 83.94 510 VAL A O 1
ATOM 4003 N N . ILE A 1 511 ? -1.482 6.431 -6.727 1.00 79.31 511 ILE A N 1
ATOM 4004 C CA . ILE A 1 511 ? -1.669 5.950 -5.343 1.00 79.31 511 ILE A CA 1
ATOM 4005 C C . ILE A 1 511 ? -2.984 5.164 -5.190 1.00 79.31 511 ILE A C 1
ATOM 4007 O O . ILE A 1 511 ? -3.034 4.195 -4.429 1.00 79.31 511 ILE A O 1
ATOM 4011 N N . ALA A 1 512 ? -4.035 5.560 -5.913 1.00 75.62 512 ALA A N 1
ATOM 4012 C CA . ALA A 1 512 ? -5.316 4.857 -5.974 1.00 75.62 512 ALA A CA 1
ATOM 4013 C C . ALA A 1 512 ? -5.255 3.532 -6.747 1.00 75.62 512 ALA A C 1
ATOM 4015 O O . ALA A 1 512 ? -6.233 2.788 -6.747 1.00 75.62 512 ALA A O 1
ATOM 4016 N N . GLY A 1 513 ? -4.128 3.220 -7.396 1.00 75.06 513 GLY A N 1
ATOM 4017 C CA . GLY A 1 513 ? -3.965 2.008 -8.196 1.00 75.06 513 GLY A CA 1
ATOM 4018 C C . GLY A 1 513 ? -4.815 1.992 -9.470 1.00 75.06 513 GLY A C 1
ATOM 4019 O O . GLY A 1 513 ? -5.031 0.924 -10.042 1.00 75.06 513 GLY A O 1
ATOM 4020 N N . LYS A 1 514 ? -5.307 3.161 -9.914 1.00 80.69 514 LYS A N 1
ATOM 4021 C CA . LYS A 1 514 ? -5.954 3.315 -11.228 1.00 80.69 514 LYS A CA 1
ATOM 4022 C C . LYS A 1 514 ? -4.934 3.294 -12.359 1.00 80.69 514 LYS A C 1
ATOM 4024 O O . LYS A 1 514 ? -5.268 2.902 -13.470 1.00 80.69 514 LYS A O 1
ATOM 4029 N N . LEU A 1 515 ? -3.702 3.696 -12.067 1.00 84.94 515 LEU A N 1
ATOM 4030 C CA . LEU A 1 515 ? -2.563 3.638 -12.973 1.00 84.94 515 LEU A CA 1
ATOM 4031 C C . LEU A 1 515 ? -1.533 2.653 -12.428 1.00 84.94 515 LEU A C 1
ATOM 4033 O O . LEU A 1 515 ? -1.330 2.571 -11.216 1.00 84.94 515 LEU A O 1
ATOM 4037 N N . GLU A 1 516 ? -0.859 1.945 -13.326 1.00 84.81 516 GLU A N 1
ATOM 4038 C CA . GLU A 1 516 ? 0.260 1.070 -12.982 1.00 84.81 516 GLU A CA 1
ATOM 4039 C C . GLU A 1 516 ? 1.465 1.907 -12.520 1.00 84.81 516 GLU A C 1
ATOM 4041 O O . GLU A 1 516 ? 2.086 1.616 -11.494 1.00 84.81 516 GLU A O 1
ATOM 4046 N N . CYS A 1 517 ? 1.770 2.985 -13.246 1.00 89.25 517 CYS A N 1
ATOM 4047 C CA . CYS A 1 517 ? 2.818 3.949 -12.921 1.00 89.25 517 CYS A CA 1
ATOM 4048 C C . CYS A 1 517 ? 2.560 5.311 -13.587 1.00 89.25 517 CYS A C 1
ATOM 4050 O O . CYS A 1 517 ? 1.593 5.486 -14.335 1.00 89.25 517 CYS A O 1
ATOM 4052 N N . GLY A 1 518 ? 3.417 6.290 -13.289 1.00 92.88 518 GLY A N 1
ATOM 4053 C CA . GLY A 1 518 ? 3.338 7.619 -13.884 1.00 92.88 518 GLY A CA 1
ATOM 4054 C C . GLY A 1 518 ? 4.690 8.211 -14.273 1.00 92.88 518 GLY A C 1
ATOM 4055 O O . GLY A 1 518 ? 5.710 7.891 -13.661 1.00 92.88 518 GLY A O 1
ATOM 4056 N N . PHE A 1 519 ? 4.688 9.123 -15.244 1.00 93.94 519 PHE A N 1
ATOM 4057 C CA . PHE A 1 519 ? 5.869 9.857 -15.698 1.00 93.94 519 PHE A CA 1
ATOM 4058 C C . PHE A 1 519 ? 5.606 11.364 -15.764 1.00 93.94 519 PHE A C 1
ATOM 4060 O O . PHE A 1 519 ? 4.518 11.811 -16.120 1.00 93.94 519 PHE A O 1
ATOM 4067 N N . TYR A 1 520 ? 6.614 12.171 -15.435 1.00 92.56 520 TYR A N 1
ATOM 4068 C CA . TYR A 1 520 ? 6.602 13.600 -15.756 1.00 92.56 520 TYR A CA 1
ATOM 4069 C C . TYR A 1 520 ? 8.009 14.128 -16.018 1.00 92.56 520 TYR A C 1
ATOM 4071 O O . TYR A 1 520 ? 8.985 13.692 -15.399 1.00 92.56 520 TYR A O 1
ATOM 4079 N N . PHE A 1 521 ? 8.110 15.105 -16.912 1.00 91.25 521 PHE A N 1
ATOM 4080 C CA . PHE A 1 521 ? 9.367 15.767 -17.242 1.00 91.25 521 PHE A CA 1
ATOM 4081 C C . PHE A 1 521 ? 9.776 16.763 -16.150 1.00 91.25 521 PHE A C 1
ATOM 4083 O O . PHE A 1 521 ? 8.946 17.423 -15.526 1.00 91.25 521 PHE A O 1
ATOM 4090 N N . SER A 1 522 ? 11.077 16.882 -15.894 1.00 87.50 522 SER A N 1
ATOM 4091 C CA . SER A 1 522 ? 11.603 17.917 -15.001 1.00 87.50 522 SER A CA 1
ATOM 4092 C C . SER A 1 522 ? 11.503 19.306 -15.643 1.00 87.50 522 SER A C 1
ATOM 4094 O O . SER A 1 522 ? 11.628 19.445 -16.855 1.00 87.50 522 SER A O 1
ATOM 4096 N N . ASN A 1 523 ? 11.401 20.366 -14.834 1.00 84.31 523 ASN A N 1
ATOM 4097 C CA . ASN A 1 523 ? 11.338 21.752 -15.337 1.00 84.31 523 ASN A CA 1
ATOM 4098 C C . ASN A 1 523 ? 12.550 22.161 -16.197 1.00 84.31 523 ASN A C 1
ATOM 4100 O O . ASN A 1 523 ? 12.486 23.133 -16.940 1.00 84.31 523 ASN A O 1
ATOM 4104 N N . ASN A 1 524 ? 13.671 21.448 -16.061 1.00 83.62 524 ASN A N 1
ATOM 4105 C CA . ASN A 1 524 ? 14.898 21.690 -16.816 1.00 83.62 524 ASN A CA 1
ATOM 4106 C C . ASN A 1 524 ? 15.110 20.655 -17.930 1.00 83.62 524 ASN A C 1
ATOM 4108 O O . ASN A 1 524 ? 16.231 20.553 -18.419 1.00 83.62 524 ASN A O 1
ATOM 4112 N N . PHE A 1 525 ? 14.089 19.869 -18.290 1.00 87.25 525 PHE A N 1
ATOM 4113 C CA . PHE A 1 525 ? 14.202 18.801 -19.282 1.00 87.25 525 PHE A CA 1
ATOM 4114 C C . PHE A 1 525 ? 14.744 19.324 -20.614 1.00 87.25 525 PHE A C 1
ATOM 4116 O O . PHE A 1 525 ? 15.790 18.855 -21.033 1.00 87.25 525 PHE A O 1
ATOM 4123 N N . GLU A 1 526 ? 14.148 20.373 -21.187 1.00 86.69 526 GLU A N 1
ATOM 4124 C CA . GLU A 1 526 ? 14.588 20.945 -22.474 1.00 86.69 526 GLU A CA 1
ATOM 4125 C C . GLU A 1 526 ? 16.066 21.365 -22.446 1.00 86.69 526 GLU A C 1
ATOM 4127 O O . GLU A 1 526 ? 16.859 20.945 -23.278 1.00 86.69 526 GLU A O 1
ATOM 4132 N N . LYS A 1 527 ? 16.494 22.092 -21.404 1.00 83.56 527 LYS A N 1
ATOM 4133 C CA . LYS A 1 527 ? 17.906 22.487 -21.255 1.00 83.56 527 LYS A CA 1
ATOM 4134 C C . LYS A 1 527 ? 18.831 21.284 -21.098 1.00 83.56 527 LYS A C 1
ATOM 4136 O O . LYS A 1 527 ? 19.971 21.322 -21.543 1.00 83.56 527 LYS A O 1
ATOM 4141 N N . LYS A 1 528 ? 18.383 20.247 -20.392 1.00 84.06 528 LYS A N 1
ATOM 4142 C CA . LYS A 1 528 ? 19.144 19.008 -20.199 1.00 84.06 528 LYS A CA 1
ATOM 4143 C C . LYS A 1 528 ? 19.250 18.203 -21.492 1.00 84.06 528 LYS A C 1
ATOM 4145 O O . LYS A 1 528 ? 20.296 17.609 -21.716 1.00 84.06 528 LYS A O 1
ATOM 4150 N N . PHE A 1 529 ? 18.200 18.220 -22.305 1.00 84.38 529 PHE A N 1
ATOM 4151 C CA . PHE A 1 529 ? 18.127 17.604 -23.625 1.00 84.38 529 PHE A CA 1
ATOM 4152 C C . PHE A 1 529 ? 19.107 18.293 -24.590 1.00 84.38 529 PHE A C 1
ATOM 4154 O O . PHE A 1 529 ? 19.974 17.647 -25.164 1.00 84.38 529 PHE A O 1
ATOM 4161 N N . GLU A 1 530 ? 19.104 19.630 -24.629 1.00 82.19 530 GLU A N 1
ATOM 4162 C CA . GLU A 1 530 ? 20.035 20.442 -25.434 1.00 82.19 530 GLU A CA 1
ATOM 4163 C C . GLU A 1 530 ? 21.518 20.271 -25.057 1.00 82.19 530 GLU A C 1
ATOM 4165 O O . GLU A 1 530 ? 22.387 20.376 -25.914 1.00 82.19 530 GLU A O 1
ATOM 4170 N N . HIS A 1 531 ? 21.826 20.050 -23.773 1.00 80.44 531 HIS A N 1
ATOM 4171 C CA . HIS A 1 531 ? 23.205 19.941 -23.273 1.00 80.44 531 HIS A CA 1
ATOM 4172 C C . HIS A 1 531 ? 23.666 18.490 -23.067 1.00 80.44 531 HIS A C 1
ATOM 4174 O O . HIS A 1 531 ? 24.634 18.281 -22.329 1.00 80.44 531 HIS A O 1
ATOM 4180 N N . GLU A 1 532 ? 22.949 17.512 -23.632 1.00 74.19 532 GLU A N 1
ATOM 4181 C CA . GLU A 1 532 ? 23.290 16.081 -23.565 1.00 74.19 532 GLU A CA 1
ATOM 4182 C C . GLU A 1 532 ? 23.466 15.561 -22.125 1.00 74.19 532 GLU A C 1
ATOM 4184 O O . GLU A 1 532 ? 24.388 14.825 -21.777 1.00 74.19 532 GLU A O 1
ATOM 4189 N N . LYS A 1 533 ? 22.600 16.018 -21.213 1.00 79.81 533 LYS A N 1
ATOM 4190 C CA . LYS A 1 533 ? 22.642 15.676 -19.782 1.00 79.81 533 LYS A CA 1
ATOM 4191 C C . LYS A 1 533 ? 21.274 15.245 -19.289 1.00 79.81 533 LYS A C 1
ATOM 4193 O O . LYS A 1 533 ? 20.673 15.900 -18.433 1.00 79.81 533 LYS A O 1
ATOM 4198 N N . LEU A 1 534 ? 20.806 14.097 -19.770 1.00 83.88 534 LEU A N 1
ATOM 4199 C CA . LEU A 1 534 ? 19.482 13.562 -19.444 1.00 83.88 534 LEU A CA 1
ATOM 4200 C C . LEU A 1 534 ? 19.349 13.002 -18.024 1.00 83.88 534 LEU A C 1
ATOM 4202 O O . LEU A 1 534 ? 18.243 12.673 -17.597 1.00 83.88 534 LEU A O 1
ATOM 4206 N N . LYS A 1 535 ? 20.424 12.965 -17.234 1.00 86.56 535 LYS A N 1
ATOM 4207 C CA . LYS A 1 535 ? 20.391 12.452 -15.861 1.00 86.56 535 LYS A CA 1
ATOM 4208 C C . LYS A 1 535 ? 19.329 13.138 -14.990 1.00 86.56 535 LYS A C 1
ATOM 4210 O O . LYS A 1 535 ? 19.332 14.369 -14.828 1.00 86.56 535 LYS A O 1
ATOM 4215 N N . ASN A 1 536 ? 18.460 12.348 -14.356 1.00 87.00 536 ASN A N 1
ATOM 4216 C CA . ASN A 1 536 ? 17.316 12.802 -13.554 1.00 87.00 536 ASN A CA 1
ATOM 4217 C C . ASN A 1 536 ? 16.479 13.871 -14.284 1.00 87.00 536 ASN A C 1
ATOM 4219 O O . ASN A 1 536 ? 16.166 14.927 -13.717 1.00 87.00 536 ASN A O 1
ATOM 4223 N N . SER A 1 537 ? 16.243 13.690 -15.581 1.00 89.62 537 SER A N 1
ATOM 4224 C CA . SER A 1 537 ? 15.466 14.624 -16.404 1.00 89.62 537 SER A CA 1
ATOM 4225 C C . SER A 1 537 ? 13.986 14.243 -16.472 1.00 89.62 537 SER A C 1
ATOM 4227 O O . SER A 1 537 ? 13.155 15.133 -16.664 1.00 89.62 537 SER A O 1
ATOM 4229 N N . VAL A 1 538 ? 13.658 12.977 -16.197 1.00 92.12 538 VAL A N 1
ATOM 4230 C CA . VAL A 1 538 ? 12.295 12.439 -16.116 1.00 92.12 538 VAL A CA 1
ATOM 4231 C C . VAL A 1 538 ? 12.072 11.857 -14.723 1.00 92.12 538 VAL A C 1
ATOM 4233 O O . VAL A 1 538 ? 12.952 11.220 -14.154 1.00 92.12 538 VAL A O 1
ATOM 4236 N N . SER A 1 539 ? 10.907 12.085 -14.126 1.00 92.38 539 SER A N 1
ATOM 4237 C CA . SER A 1 539 ? 10.511 11.446 -12.870 1.00 92.38 539 SER A CA 1
ATOM 4238 C C . SER A 1 539 ? 9.606 10.254 -13.144 1.00 92.38 539 SER A C 1
ATOM 4240 O O . SER A 1 539 ? 8.621 10.389 -13.861 1.00 92.38 539 SER A O 1
ATOM 4242 N N . TYR A 1 540 ? 9.918 9.120 -12.523 1.00 91.69 540 TYR A N 1
ATOM 4243 C CA . TYR A 1 540 ? 9.135 7.887 -12.578 1.00 91.69 540 TYR A CA 1
ATOM 4244 C C . TYR A 1 540 ? 8.413 7.687 -11.242 1.00 91.69 540 TYR A C 1
ATOM 4246 O O . TYR A 1 540 ? 9.059 7.604 -10.195 1.00 91.69 540 TYR A O 1
ATOM 4254 N N . LEU A 1 541 ? 7.082 7.657 -11.262 1.00 89.62 541 LEU A N 1
ATOM 4255 C CA . LEU A 1 541 ? 6.220 7.450 -10.101 1.00 89.62 541 LEU A CA 1
ATOM 4256 C C . LEU A 1 541 ? 5.730 6.013 -10.086 1.00 89.62 541 LEU A C 1
ATOM 4258 O O . LEU A 1 541 ? 5.092 5.557 -11.031 1.00 89.62 541 LEU A O 1
ATOM 4262 N N . CYS A 1 542 ? 5.956 5.332 -8.973 1.00 84.44 542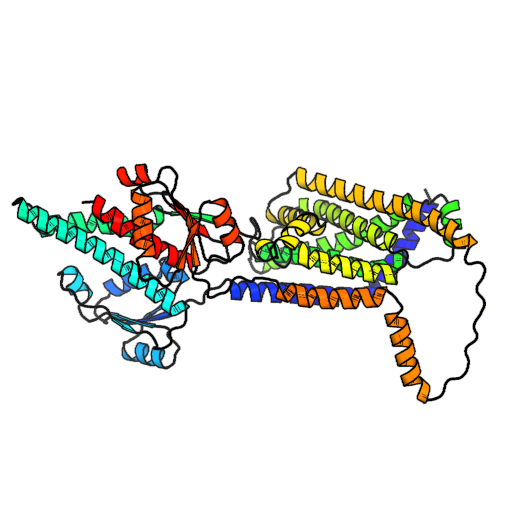 CYS A N 1
ATOM 4263 C CA . CYS A 1 542 ? 5.455 3.984 -8.757 1.00 84.44 542 CYS A CA 1
ATOM 4264 C C . CYS A 1 542 ? 4.975 3.814 -7.316 1.00 84.44 542 CYS A C 1
ATOM 4266 O O . CYS A 1 542 ? 5.356 4.571 -6.420 1.00 84.44 542 CYS A O 1
ATOM 4268 N N . THR A 1 543 ? 4.161 2.795 -7.077 1.00 77.44 543 THR A N 1
ATOM 4269 C CA . THR A 1 543 ? 3.768 2.360 -5.735 1.00 77.44 543 THR A CA 1
ATOM 4270 C C . THR A 1 543 ? 4.492 1.064 -5.367 1.00 77.44 543 THR A C 1
ATOM 4272 O O . THR A 1 543 ? 5.031 0.400 -6.251 1.00 77.44 543 THR A O 1
ATOM 4275 N N . PRO A 1 544 ? 4.509 0.644 -4.088 1.00 69.56 544 PRO A N 1
ATOM 4276 C CA . PRO A 1 544 ? 4.999 -0.688 -3.716 1.00 69.56 544 PRO A CA 1
ATOM 4277 C C . PRO A 1 544 ? 4.218 -1.848 -4.356 1.00 69.56 544 PRO A C 1
ATOM 4279 O O . PRO A 1 544 ? 4.666 -2.984 -4.272 1.00 69.56 544 PRO A O 1
ATOM 4282 N N . LEU A 1 545 ? 3.052 -1.566 -4.946 1.00 68.94 545 LEU A N 1
ATOM 4283 C CA . LEU A 1 545 ? 2.206 -2.526 -5.656 1.00 68.94 545 LEU A CA 1
ATOM 4284 C C . LEU A 1 545 ? 2.372 -2.426 -7.179 1.00 68.94 545 LEU A C 1
ATOM 4286 O O . LEU A 1 545 ? 1.772 -3.209 -7.905 1.00 68.94 545 LEU A O 1
ATOM 4290 N N . THR A 1 546 ? 3.160 -1.463 -7.668 1.00 73.50 546 THR A N 1
ATOM 4291 C CA . THR A 1 546 ? 3.522 -1.378 -9.082 1.00 73.50 546 THR A CA 1
ATOM 4292 C C . THR A 1 546 ? 4.447 -2.536 -9.402 1.00 73.50 546 THR A C 1
ATOM 4294 O O . THR A 1 546 ? 5.494 -2.706 -8.779 1.00 73.50 546 THR A O 1
ATOM 4297 N N . THR A 1 547 ? 4.066 -3.306 -10.405 1.00 71.94 547 THR A N 1
ATOM 4298 C CA . THR A 1 547 ? 4.734 -4.546 -10.776 1.00 71.94 547 THR A CA 1
ATOM 4299 C C . THR A 1 547 ? 5.324 -4.499 -12.177 1.00 71.94 547 THR A C 1
ATOM 4301 O O . THR A 1 547 ? 6.434 -4.970 -12.392 1.00 71.94 547 THR A O 1
ATOM 4304 N N . LYS A 1 548 ? 4.618 -3.873 -13.119 1.00 82.69 548 LYS A N 1
ATOM 4305 C CA . LYS A 1 548 ? 4.968 -3.787 -14.544 1.00 82.69 548 LYS A CA 1
ATOM 4306 C C . LYS A 1 548 ? 5.634 -2.457 -14.906 1.00 82.69 548 LYS A C 1
ATOM 4308 O O . LYS A 1 548 ? 6.059 -2.255 -16.039 1.00 82.69 548 LYS A O 1
ATOM 4313 N N . GLY A 1 549 ? 5.737 -1.537 -13.946 1.00 83.75 549 GLY A N 1
ATOM 4314 C CA . GLY A 1 549 ? 6.218 -0.180 -14.199 1.00 83.75 549 GLY A CA 1
ATOM 4315 C C . GLY A 1 549 ? 7.689 -0.086 -14.627 1.00 83.75 549 GLY A C 1
ATOM 4316 O O . GLY A 1 549 ? 8.052 0.885 -15.284 1.00 83.75 549 GLY A O 1
ATOM 4317 N N . GLU A 1 550 ? 8.529 -1.080 -14.309 1.00 84.50 550 GLU A N 1
ATOM 4318 C CA . GLU A 1 550 ? 9.902 -1.126 -14.837 1.00 84.50 550 GLU A CA 1
ATOM 4319 C C . GLU A 1 550 ? 9.906 -1.350 -16.356 1.00 84.50 550 GLU A C 1
ATOM 4321 O O . GLU A 1 550 ? 10.685 -0.692 -17.032 1.00 84.50 550 GLU A O 1
ATOM 4326 N N . VAL A 1 551 ? 8.994 -2.164 -16.907 1.00 87.12 551 VAL A N 1
ATOM 4327 C CA . VAL A 1 551 ? 8.858 -2.335 -18.368 1.00 87.12 551 VAL A CA 1
ATOM 4328 C C . VAL A 1 551 ? 8.293 -1.081 -19.009 1.00 87.12 551 VAL A C 1
ATOM 4330 O O . VAL A 1 551 ? 8.884 -0.578 -19.951 1.00 87.12 551 VAL A O 1
ATOM 4333 N N . ALA A 1 552 ? 7.241 -0.490 -18.435 1.00 89.38 552 ALA A N 1
ATOM 4334 C CA . ALA A 1 552 ? 6.708 0.782 -18.928 1.00 89.38 552 ALA A CA 1
ATOM 4335 C C . ALA A 1 552 ? 7.775 1.895 -18.968 1.00 89.38 552 ALA A C 1
ATOM 4337 O O . ALA A 1 552 ? 7.723 2.791 -19.809 1.00 89.38 552 ALA A O 1
ATOM 4338 N N . ARG A 1 553 ? 8.758 1.850 -18.059 1.00 91.62 553 ARG A N 1
ATOM 4339 C CA . ARG A 1 553 ? 9.910 2.759 -18.061 1.00 91.62 553 ARG A CA 1
ATOM 4340 C C . ARG A 1 553 ? 10.873 2.473 -19.217 1.00 91.62 553 ARG A C 1
ATOM 4342 O O . ARG A 1 553 ? 11.384 3.430 -19.791 1.00 91.62 553 ARG A O 1
ATOM 4349 N N . GLU A 1 554 ? 11.117 1.208 -19.557 1.00 89.50 554 GLU A N 1
ATOM 4350 C CA . GLU A 1 554 ? 11.891 0.835 -20.752 1.00 89.50 554 GLU A CA 1
ATOM 4351 C C . GLU A 1 554 ? 11.171 1.305 -22.025 1.00 89.50 554 GLU A C 1
ATOM 4353 O O . GLU A 1 554 ? 11.799 1.936 -22.872 1.00 89.50 554 GLU A O 1
ATOM 4358 N N . THR A 1 555 ? 9.846 1.144 -22.096 1.00 91.31 555 THR A N 1
ATOM 4359 C CA . THR A 1 555 ? 9.013 1.638 -23.204 1.00 91.31 555 THR A CA 1
ATOM 4360 C C . THR A 1 555 ? 9.082 3.157 -23.333 1.00 91.31 555 THR A C 1
ATOM 4362 O O . THR A 1 555 ? 9.249 3.691 -24.431 1.00 91.31 555 THR A O 1
ATOM 4365 N N . PHE A 1 556 ? 9.009 3.870 -22.202 1.00 93.25 556 PHE A N 1
ATOM 4366 C CA . PHE A 1 556 ? 9.187 5.321 -22.162 1.00 93.25 556 PHE A CA 1
ATOM 4367 C C . PHE A 1 556 ? 10.569 5.727 -22.678 1.00 93.25 556 PHE A C 1
ATOM 4369 O O . PHE A 1 556 ? 10.696 6.654 -23.478 1.00 93.25 556 PHE A O 1
ATOM 4376 N N . TYR A 1 557 ? 11.614 5.045 -22.207 1.00 92.62 557 TYR A N 1
ATOM 4377 C CA . TYR A 1 557 ? 12.981 5.346 -22.603 1.00 92.62 557 TYR A CA 1
ATOM 4378 C C . TYR A 1 557 ? 13.227 5.066 -24.084 1.00 92.62 557 TYR A C 1
ATOM 4380 O O . TYR A 1 557 ? 13.867 5.881 -24.732 1.00 92.62 557 TYR A O 1
ATOM 4388 N N . ALA A 1 558 ? 12.695 3.975 -24.635 1.00 90.81 558 ALA A N 1
ATOM 4389 C CA . ALA A 1 558 ? 12.827 3.659 -26.054 1.00 90.81 558 ALA A CA 1
ATOM 4390 C C . ALA A 1 558 ? 12.285 4.790 -26.943 1.00 90.81 558 ALA A C 1
ATOM 4392 O O . ALA A 1 558 ? 12.984 5.244 -27.844 1.00 90.81 558 ALA A O 1
ATOM 4393 N N . ALA A 1 559 ? 11.105 5.332 -26.625 1.00 91.62 559 ALA A N 1
ATOM 4394 C CA . ALA A 1 559 ? 10.561 6.480 -27.352 1.00 91.62 559 ALA A CA 1
ATOM 4395 C C . ALA A 1 559 ? 11.367 7.773 -27.129 1.00 91.62 559 ALA A C 1
ATOM 4397 O O . ALA A 1 559 ? 11.558 8.557 -28.056 1.00 91.62 559 ALA A O 1
ATOM 4398 N N . LEU A 1 560 ? 11.869 8.006 -25.910 1.00 92.12 560 LEU A N 1
ATOM 4399 C CA . LEU A 1 560 ? 12.771 9.129 -25.632 1.00 92.12 560 LEU A CA 1
ATOM 4400 C C . LEU A 1 560 ? 14.063 9.023 -26.455 1.00 92.12 560 LEU A C 1
ATOM 4402 O O . LEU A 1 560 ? 14.558 10.031 -26.953 1.00 92.12 560 LEU A O 1
ATOM 4406 N N . PHE A 1 561 ? 14.600 7.813 -26.581 1.00 91.62 561 PHE A N 1
ATOM 4407 C CA . PHE A 1 561 ? 15.847 7.527 -27.270 1.00 91.62 561 PHE A CA 1
ATOM 4408 C C . PHE A 1 561 ? 15.725 7.689 -28.783 1.00 91.62 561 PHE A C 1
ATOM 4410 O O . PHE A 1 561 ? 16.666 8.169 -29.398 1.00 91.62 561 PHE A O 1
ATOM 4417 N N . GLU A 1 562 ? 14.570 7.383 -29.378 1.00 90.12 562 GLU A N 1
ATOM 4418 C CA . GLU A 1 562 ? 14.300 7.663 -30.798 1.00 90.12 562 GLU A CA 1
ATOM 4419 C C . GLU A 1 562 ? 14.425 9.161 -31.120 1.00 90.12 562 GLU A C 1
ATOM 4421 O O . GLU A 1 562 ? 15.039 9.533 -32.120 1.00 90.12 562 GLU A O 1
ATOM 4426 N N . VAL A 1 563 ? 13.903 10.025 -30.244 1.00 90.50 563 VAL A N 1
ATOM 4427 C CA . VAL A 1 563 ? 13.986 11.486 -30.411 1.00 90.50 563 VAL A CA 1
ATOM 4428 C C . VAL A 1 563 ? 15.387 12.000 -30.074 1.00 90.50 563 VAL A C 1
ATOM 4430 O O . VAL A 1 563 ? 15.961 12.798 -30.812 1.00 90.50 563 VAL A O 1
ATOM 4433 N N . TYR A 1 564 ? 15.962 11.541 -28.961 1.00 88.94 564 TYR A N 1
ATOM 4434 C CA . TYR A 1 564 ? 17.278 11.990 -28.506 1.00 88.94 564 TYR A CA 1
ATOM 4435 C C . TYR A 1 564 ? 18.412 11.511 -29.418 1.00 88.94 564 TYR A C 1
ATOM 4437 O O . TYR A 1 564 ? 19.345 12.264 -29.680 1.00 88.94 564 TYR A O 1
ATOM 4445 N N . GLY A 1 565 ? 18.305 10.299 -29.965 1.00 86.25 565 GLY A N 1
ATOM 4446 C CA . GLY A 1 565 ? 1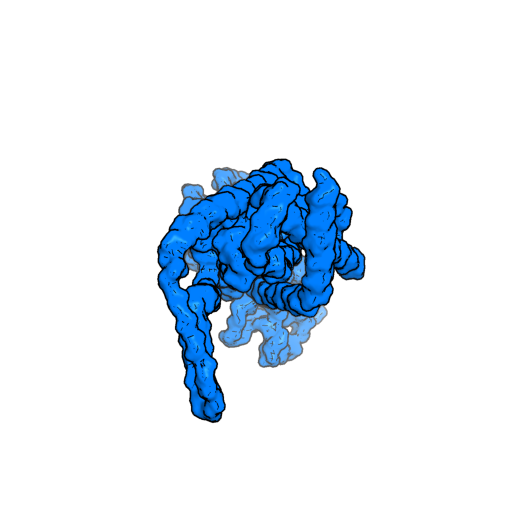9.252 9.731 -30.922 1.00 86.25 565 GLY A CA 1
ATOM 4447 C C . GLY A 1 565 ? 19.463 10.632 -32.129 1.00 86.25 565 GLY A C 1
ATOM 4448 O O . GLY A 1 565 ? 20.599 10.949 -32.469 1.00 86.25 565 GLY A O 1
ATOM 4449 N N . ALA A 1 566 ? 18.377 11.152 -32.701 1.00 84.81 566 ALA A N 1
ATOM 4450 C CA . ALA A 1 566 ? 18.458 12.084 -33.820 1.00 84.81 566 ALA A CA 1
ATOM 4451 C C . ALA A 1 566 ? 19.236 13.375 -33.494 1.00 84.81 566 ALA A C 1
ATOM 4453 O O . ALA A 1 566 ? 19.800 13.974 -34.402 1.00 84.81 566 ALA A O 1
ATOM 4454 N N . GLN A 1 567 ? 19.277 13.801 -32.227 1.00 83.50 567 GLN A N 1
ATOM 4455 C CA . GLN A 1 567 ? 20.035 14.978 -31.791 1.00 83.50 567 GLN A CA 1
ATOM 4456 C C . GLN A 1 567 ? 21.509 14.669 -31.486 1.00 83.50 567 GLN A C 1
ATOM 4458 O O . GLN A 1 567 ? 22.341 15.569 -31.543 1.00 83.50 567 GLN A O 1
ATOM 4463 N N . MET A 1 568 ? 21.842 13.423 -31.133 1.00 81.50 568 MET A N 1
ATOM 4464 C CA . MET A 1 568 ? 23.227 13.016 -30.850 1.00 81.50 568 MET A CA 1
ATOM 4465 C C . MET A 1 568 ? 24.123 12.997 -32.104 1.00 81.50 568 MET A C 1
ATOM 4467 O O . MET A 1 568 ? 25.344 12.891 -31.972 1.00 81.50 568 MET A O 1
ATOM 4471 N N . LEU A 1 569 ? 23.526 13.054 -33.300 1.00 74.44 569 LEU A N 1
ATOM 4472 C CA . LEU A 1 569 ? 24.193 13.117 -34.607 1.00 74.44 569 LEU A CA 1
ATOM 4473 C C . LEU A 1 569 ? 24.293 14.564 -35.094 1.00 74.44 569 LEU A C 1
ATOM 4475 O O . LEU A 1 569 ? 25.361 14.906 -35.653 1.00 74.44 569 LEU A O 1
#

Sequence (569 aa):
MRFFLRYLSLEGKKSLIAARKSMVKFIVMLLLIAGGSLAVSLVMRDAGVFQTAEIGVVIPEDEAQTKMVAQFISAMDSVKSVCHFQYLDQGEAMASLEEGTLDAVLSLPEQFYEDVDSGKNTPATIYFPENAPLNTRVFGELVTDGVSLLRTAEAGVYAAYDTAQIYQTEISRDQIGDVISGLYIYEAFDRTSVFQKNVYSSLGKADLYQYYFSAAVLLLLLMMGVNYGYLYQKQSRAVEEKIRIYGIGEGKNALIKVFLMTVPLWLVGILVYAAGCLVSGKLHLSFLWFDREVLPGTLLLAAVIAAYFQLIYTISGESTRGTIVLLAVNVFQIMASGVVIPTAYLPELFGKIGTFFPLTFWDSYYLKLLFFGIKGQETRQLILMFAVFFAASVLWAKAAGNFGKVEREEHKKGGSLTVGGFGKSALFKWYFLQLKAWLKRGTSLLLLASMFFVVWFAGQISMPQSDNVTVGIVETDGAHGKEVLQHLTQRESLFSFVMYDSKEALQEDVIAGKLECGFYFSNNFEKKFEHEKLKNSVSYLCTPLTTKGEVARETFYAALFEVYGAQML

pLDDT: mean 78.85, std 12.78, range [28.38, 96.31]